Protein AF-A0A959G544-F1 (afdb_monomer)

Radius of gyration: 31.96 Å; Cα contacts (8 Å, |Δi|>4): 496; chains: 1; bounding box: 76×53×89 Å

Foldseek 3Di:
DVVLLVVLLVVLPDDLVVLVVLQVLLVVLCVQLVLLLVLCVVPVDADEDEPVRQLPDDLVRDRQKYKYWPQPDFPLWKKFKDAPVGRFTFKIKTFGADPVPDPDPVVVVVVVVPPDPDDWDWDQDPRGITITTDADDQTEGAEMEMEGGDGPPVPPPPPPDPPRPIDIFIFGWDSVLDDDVVRVVVCVVRNHHYDPNYTYTYGPPDRDDNVRSVVSNVVSVVSNVSSVSSVDDSVVSVVVVVVVVVPDDPDDDPVVVVVVVVVVVVVLVPPLPPLPPVVVLVVQLVVVLVVVLVVVCVVVCVVPVPDPVSLVCVLCQQLVQCLVVLQDHPSCVVSQKGKAAQPPRDRDDSVLSNQLSVVCSVCVVVVVQQVVLVVDSLSHGPSCVVSRMHMDGHDPPPD

Nearest PDB structures (foldseek):
  2zho-assembly2_C  TM=2.534E-01  e=1.207E+00  Thermus thermophilus
  8hl2-assembly1_L23P  TM=3.141E-01  e=2.272E+00  Sulfolobus acidocaldarius DSM 639
  7qep-assembly1_N5  TM=2.614E-01  e=1.434E+00  Encephalitozoon cuniculi GB-M1
  7oyc-assembly1_X1  TM=3.186E-01  e=2.025E+00  Xenopus laevis
  3khx-assembly2_B  TM=2.279E-01  e=7.188E-01  Staphylococcus aureus subsp. aureus COL

Structure (mmCIF, N/CA/C/O backbone):
data_AF-A0A959G544-F1
#
_entry.id   AF-A0A959G544-F1
#
loop_
_atom_site.group_PDB
_atom_site.id
_atom_site.type_symbol
_atom_site.label_atom_id
_atom_site.label_alt_id
_atom_site.label_comp_id
_atom_site.label_asym_id
_atom_site.label_entity_id
_atom_site.label_seq_id
_atom_site.pdbx_PDB_ins_code
_atom_site.Cartn_x
_atom_site.Cartn_y
_atom_site.Cartn_z
_atom_site.occupancy
_atom_site.B_iso_or_equiv
_atom_site.auth_seq_id
_atom_site.auth_comp_id
_atom_site.auth_asym_id
_atom_site.auth_atom_id
_atom_site.pdbx_PDB_model_num
ATOM 1 N N . MET A 1 1 ? 6.951 19.046 -20.058 1.00 65.94 1 MET A N 1
ATOM 2 C CA . MET A 1 1 ? 5.976 18.319 -20.903 1.00 65.94 1 MET A CA 1
ATOM 3 C C . MET A 1 1 ? 6.545 17.131 -21.692 1.00 65.94 1 MET A C 1
ATOM 5 O O . MET A 1 1 ? 5.968 16.058 -21.546 1.00 65.94 1 MET A O 1
ATOM 9 N N . PRO A 1 2 ? 7.648 17.222 -22.467 1.00 77.12 2 PRO A N 1
ATOM 10 C CA . PRO A 1 2 ? 8.060 16.119 -23.358 1.00 77.12 2 PRO A CA 1
ATOM 11 C C . PRO A 1 2 ? 8.392 14.808 -22.617 1.00 77.12 2 PRO A C 1
ATOM 13 O O . PRO A 1 2 ? 8.040 13.719 -23.075 1.00 77.12 2 PRO A O 1
ATOM 16 N N . TYR A 1 3 ? 8.975 14.904 -2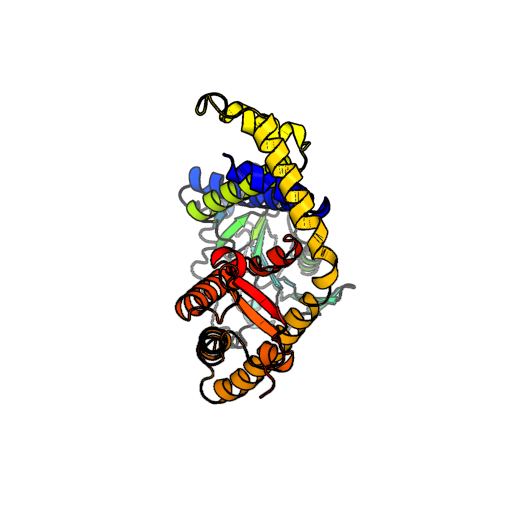1.418 1.00 82.31 3 TYR A N 1
ATOM 17 C CA . TYR A 1 3 ? 9.255 13.746 -20.560 1.00 82.31 3 TYR A CA 1
ATOM 18 C C . TYR A 1 3 ? 7.990 13.049 -20.042 1.00 82.31 3 TYR A C 1
ATOM 20 O O . TYR A 1 3 ? 7.961 11.824 -19.972 1.00 82.31 3 TYR A O 1
ATOM 28 N N . LEU A 1 4 ? 6.928 13.805 -19.733 1.00 80.38 4 LEU A N 1
ATOM 29 C CA . LEU A 1 4 ? 5.657 13.244 -19.264 1.00 80.38 4 LEU A CA 1
ATOM 30 C C . LEU A 1 4 ? 4.986 12.425 -20.369 1.00 80.38 4 LEU A C 1
ATOM 32 O O . LEU A 1 4 ? 4.508 11.326 -20.120 1.00 80.38 4 LEU A O 1
ATOM 36 N N . ILE A 1 5 ? 4.995 12.925 -21.604 1.00 84.06 5 ILE A N 1
ATOM 37 C CA . ILE A 1 5 ? 4.406 12.217 -22.748 1.00 84.06 5 ILE A CA 1
ATOM 38 C C . ILE A 1 5 ? 5.224 10.983 -23.090 1.00 84.06 5 ILE A C 1
ATOM 40 O O . ILE A 1 5 ? 4.656 9.913 -23.282 1.00 84.06 5 ILE A O 1
ATOM 44 N N . SER A 1 6 ? 6.552 11.096 -23.073 1.00 86.12 6 SER A N 1
ATOM 45 C CA . SER A 1 6 ? 7.443 9.944 -23.233 1.00 86.12 6 SER A CA 1
ATOM 46 C C . SER A 1 6 ? 7.160 8.870 -22.174 1.00 86.12 6 SER A C 1
ATOM 48 O O . SER A 1 6 ? 7.087 7.684 -22.491 1.00 86.12 6 SER A O 1
ATOM 50 N N . PHE A 1 7 ? 6.910 9.284 -20.930 1.00 85.69 7 PHE A N 1
ATOM 51 C CA . PHE A 1 7 ? 6.538 8.397 -19.832 1.00 85.69 7 PHE A CA 1
ATOM 52 C C . PHE A 1 7 ? 5.132 7.784 -19.990 1.00 85.69 7 PHE A C 1
ATOM 54 O O . PHE A 1 7 ? 4.950 6.592 -19.751 1.00 85.69 7 PHE A O 1
ATOM 61 N N . LEU A 1 8 ? 4.140 8.545 -20.459 1.00 82.81 8 LEU A N 1
ATOM 62 C CA . LEU A 1 8 ? 2.790 8.036 -20.743 1.00 82.81 8 LEU A CA 1
ATOM 63 C C . LEU A 1 8 ? 2.787 7.031 -21.900 1.00 82.81 8 LEU A C 1
ATOM 65 O O . LEU A 1 8 ? 2.162 5.974 -21.804 1.00 82.81 8 LEU A O 1
ATOM 69 N N . LEU A 1 9 ? 3.524 7.324 -22.974 1.00 87.00 9 LEU A N 1
ATOM 70 C CA . LEU A 1 9 ? 3.735 6.402 -24.089 1.00 87.00 9 LEU A CA 1
ATOM 71 C C . LEU A 1 9 ? 4.461 5.135 -23.635 1.00 87.00 9 LEU A C 1
ATOM 73 O O . LEU A 1 9 ? 4.152 4.047 -24.119 1.00 87.00 9 LEU A O 1
ATOM 77 N N . TYR A 1 10 ? 5.382 5.262 -22.681 1.00 84.06 10 TYR A N 1
ATOM 78 C CA . TYR A 1 10 ? 6.038 4.132 -22.038 1.00 84.06 10 TYR A CA 1
ATOM 79 C C . TYR A 1 10 ? 5.050 3.276 -21.227 1.00 84.06 10 TYR A C 1
ATOM 81 O O . TYR A 1 10 ? 4.982 2.070 -21.451 1.00 84.06 10 TYR A O 1
ATOM 89 N N . ILE A 1 11 ? 4.213 3.871 -20.370 1.00 82.81 11 ILE A N 1
ATOM 90 C CA . ILE A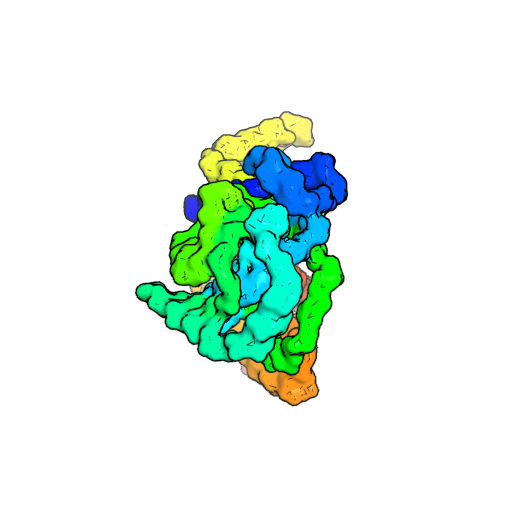 1 11 ? 3.194 3.131 -19.598 1.00 82.81 11 ILE A CA 1
ATOM 91 C C . ILE A 1 11 ? 2.166 2.468 -20.513 1.00 82.81 11 ILE A C 1
ATOM 93 O O . ILE A 1 11 ? 1.734 1.349 -20.248 1.00 82.81 11 ILE A O 1
ATOM 97 N N . LYS A 1 12 ? 1.809 3.103 -21.632 1.00 88.12 12 LYS A N 1
ATOM 98 C CA . LYS A 1 12 ? 0.901 2.524 -22.629 1.00 88.12 12 LYS A CA 1
ATOM 99 C C . LYS A 1 12 ? 1.429 1.221 -23.245 1.00 88.12 12 LYS A C 1
ATOM 101 O O . LYS A 1 12 ? 0.622 0.400 -23.677 1.00 88.12 12 LYS A O 1
ATOM 106 N N . ARG A 1 13 ? 2.754 1.015 -23.279 1.00 87.88 13 ARG A N 1
ATOM 107 C CA . ARG A 1 13 ? 3.372 -0.244 -23.740 1.00 87.88 13 ARG A CA 1
ATOM 108 C C . ARG A 1 13 ? 3.186 -1.390 -22.750 1.00 87.88 13 ARG A C 1
ATOM 110 O O . ARG A 1 13 ? 3.380 -2.542 -23.131 1.00 87.88 13 ARG A O 1
ATOM 117 N N . LEU A 1 14 ? 2.823 -1.100 -21.500 1.00 82.75 14 LEU A N 1
ATOM 118 C CA . LEU A 1 14 ? 2.466 -2.141 -20.549 1.00 82.75 14 LEU A CA 1
ATOM 119 C C . LEU A 1 14 ? 1.169 -2.840 -20.993 1.00 82.75 14 LEU A C 1
ATOM 121 O O . LEU A 1 14 ? 0.300 -2.227 -21.634 1.00 82.75 14 LEU A O 1
ATOM 125 N N . PRO A 1 15 ? 0.982 -4.113 -20.605 1.00 90.25 15 PRO A N 1
ATOM 126 C CA . PRO A 1 15 ? -0.301 -4.785 -20.743 1.00 90.25 15 PRO A CA 1
ATOM 127 C C . PRO A 1 15 ? -1.451 -3.971 -20.130 1.00 90.25 15 PRO A C 1
ATOM 129 O O . PRO A 1 15 ? -1.253 -2.977 -19.427 1.00 90.25 15 PRO A O 1
ATOM 132 N N . ILE A 1 16 ? -2.691 -4.367 -20.398 1.00 83.12 16 ILE A N 1
ATOM 133 C CA . ILE A 1 16 ? -3.852 -3.610 -19.916 1.00 83.12 16 ILE A CA 1
ATOM 134 C C . ILE A 1 16 ? -4.094 -3.775 -18.402 1.00 83.12 16 ILE A C 1
ATOM 136 O O . ILE A 1 16 ? -4.473 -2.815 -17.736 1.00 83.12 16 ILE A O 1
ATOM 140 N N . TYR A 1 17 ? -3.784 -4.946 -17.828 1.00 83.25 17 TYR A N 1
ATOM 141 C CA . TYR A 1 17 ? -4.002 -5.244 -16.405 1.00 83.25 17 TYR A CA 1
ATOM 142 C C . TYR A 1 17 ? -3.266 -4.318 -15.407 1.00 83.25 17 TYR A C 1
ATOM 144 O O . TYR A 1 17 ? -3.928 -3.838 -14.489 1.00 83.25 17 TYR A O 1
ATOM 152 N N . PRO A 1 18 ? -1.962 -3.973 -15.543 1.00 85.12 18 PRO A N 1
ATOM 153 C CA . PRO A 1 18 ? -1.297 -3.090 -14.581 1.00 85.12 18 PRO A CA 1
ATOM 154 C C . PRO A 1 18 ? -1.857 -1.665 -14.620 1.00 85.12 18 PRO A C 1
ATOM 156 O O . PRO A 1 18 ? -1.855 -0.979 -13.602 1.00 85.12 18 PRO A O 1
ATOM 159 N N . ARG A 1 19 ? -2.376 -1.227 -15.774 1.00 88.06 19 ARG A N 1
ATOM 160 C CA . ARG A 1 19 ? -3.015 0.084 -15.923 1.00 88.06 19 ARG A CA 1
ATOM 161 C C . ARG A 1 19 ? -4.330 0.138 -15.148 1.00 88.06 19 ARG A C 1
ATOM 163 O O . ARG A 1 19 ? -4.565 1.099 -14.426 1.00 88.06 19 ARG A O 1
ATOM 170 N N . PHE A 1 20 ? -5.136 -0.923 -15.218 1.00 83.06 20 PHE A N 1
ATOM 171 C CA . PHE A 1 20 ? -6.341 -1.060 -14.393 1.00 83.06 20 PHE A CA 1
ATOM 172 C C . PHE A 1 20 ? -6.025 -1.131 -12.896 1.00 83.06 20 PHE A C 1
ATOM 174 O O . PHE A 1 20 ? -6.673 -0.444 -12.110 1.00 83.06 20 PHE A O 1
ATOM 181 N N . ILE A 1 21 ? -5.004 -1.898 -12.499 1.00 86.62 21 ILE A N 1
ATOM 182 C CA . ILE A 1 21 ? -4.556 -1.957 -11.099 1.00 86.62 21 ILE A CA 1
ATOM 183 C C . ILE A 1 21 ? -4.151 -0.561 -10.607 1.00 86.62 21 ILE A C 1
ATOM 185 O O . ILE A 1 21 ? -4.539 -0.176 -9.509 1.00 86.62 21 ILE A O 1
ATOM 189 N N . GLY A 1 22 ? -3.442 0.223 -11.427 1.00 84.19 22 GLY A N 1
ATOM 190 C CA . GLY A 1 22 ? -3.083 1.606 -11.104 1.00 84.19 22 GLY A CA 1
ATOM 191 C C . GLY A 1 22 ? -4.297 2.503 -10.835 1.00 84.19 22 GLY A C 1
ATOM 192 O O . GLY A 1 22 ? -4.293 3.253 -9.861 1.00 84.19 22 GLY A O 1
ATOM 193 N N . VAL A 1 23 ? -5.367 2.372 -11.631 1.00 83.44 23 VAL A N 1
ATOM 194 C CA . VAL A 1 23 ? -6.636 3.089 -11.395 1.00 83.44 23 VAL A CA 1
ATOM 195 C C . VAL A 1 23 ? -7.296 2.641 -10.088 1.00 83.44 23 VAL A C 1
ATOM 197 O O . VAL A 1 23 ? -7.702 3.485 -9.293 1.00 83.44 23 VAL A O 1
ATOM 200 N N . ILE A 1 24 ? -7.373 1.332 -9.829 1.00 85.50 24 ILE A N 1
ATOM 201 C CA . ILE A 1 24 ? -7.987 0.796 -8.602 1.00 85.50 24 ILE A CA 1
ATOM 202 C C . ILE A 1 24 ? -7.218 1.265 -7.362 1.00 85.50 24 ILE A C 1
ATOM 204 O O . ILE A 1 24 ? -7.830 1.744 -6.411 1.00 85.50 24 ILE A O 1
ATOM 208 N N . LEU A 1 25 ? -5.885 1.180 -7.375 1.00 88.44 25 LEU A N 1
ATOM 209 C CA . LEU A 1 25 ? -5.045 1.635 -6.265 1.00 88.44 25 LEU A CA 1
ATOM 210 C C . LEU A 1 25 ? -5.201 3.137 -6.008 1.00 88.44 25 LEU A C 1
ATOM 212 O O . LEU A 1 25 ? -5.294 3.544 -4.852 1.00 88.44 25 LEU A O 1
ATOM 216 N N . ALA A 1 26 ? -5.286 3.948 -7.067 1.00 87.19 26 ALA A N 1
ATOM 217 C CA . ALA A 1 26 ? -5.563 5.375 -6.947 1.00 87.19 26 ALA A CA 1
ATOM 218 C C . ALA A 1 26 ? -6.927 5.641 -6.286 1.00 87.19 26 ALA A C 1
ATOM 220 O O . ALA A 1 26 ? -7.015 6.444 -5.361 1.00 87.19 26 ALA A O 1
ATOM 221 N N . LEU 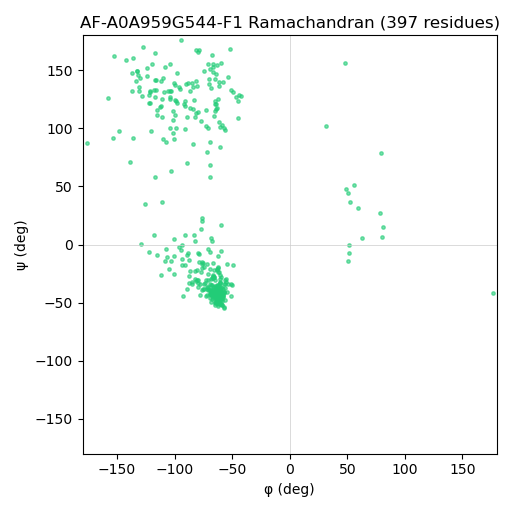A 1 27 ? -7.985 4.936 -6.702 1.00 83.81 27 LEU A N 1
ATOM 222 C CA . LEU A 1 27 ? -9.315 5.081 -6.102 1.00 83.81 27 LEU A CA 1
ATOM 223 C C . LEU A 1 27 ? -9.334 4.656 -4.630 1.00 83.81 27 LEU A C 1
ATOM 225 O O . LEU A 1 27 ? -9.873 5.380 -3.798 1.00 83.81 27 LEU A O 1
ATOM 229 N N . VAL A 1 28 ? -8.708 3.525 -4.289 1.00 88.75 28 VAL A N 1
ATOM 230 C CA . VAL A 1 28 ? -8.583 3.067 -2.895 1.00 88.75 28 VAL A CA 1
ATOM 231 C C . VAL A 1 28 ? -7.848 4.109 -2.052 1.00 88.75 28 VAL A C 1
ATOM 233 O O . VAL A 1 28 ? -8.300 4.438 -0.956 1.00 88.75 28 VAL A O 1
ATOM 236 N N . GLY A 1 29 ? -6.754 4.668 -2.573 1.00 87.69 29 GLY A N 1
ATOM 237 C CA . GLY A 1 29 ? -6.004 5.721 -1.900 1.00 87.69 29 GLY A CA 1
ATOM 238 C C . GLY A 1 29 ? -6.860 6.954 -1.606 1.00 87.69 29 GLY A C 1
ATOM 239 O O . GLY A 1 29 ? -6.885 7.424 -0.468 1.00 87.69 29 GLY A O 1
ATOM 240 N N . LEU A 1 30 ? -7.635 7.430 -2.584 1.00 86.00 30 LEU A N 1
ATOM 241 C CA . LEU A 1 30 ? -8.561 8.556 -2.409 1.00 86.00 30 LEU A CA 1
ATOM 242 C C . LEU A 1 30 ? -9.674 8.255 -1.397 1.00 86.00 30 LEU A C 1
ATOM 244 O O . LEU A 1 30 ? -9.910 9.063 -0.503 1.00 86.00 30 LEU A O 1
ATOM 248 N N . ILE A 1 31 ? -10.312 7.084 -1.486 1.00 85.44 31 ILE A N 1
ATOM 249 C CA . ILE A 1 31 ? -11.379 6.665 -0.560 1.00 85.44 31 ILE A CA 1
ATOM 250 C C . ILE A 1 31 ? -10.879 6.641 0.890 1.00 85.44 31 ILE A C 1
ATOM 252 O O . ILE A 1 31 ? -11.613 7.002 1.807 1.00 85.44 31 ILE A O 1
ATOM 256 N N . VAL A 1 32 ? -9.630 6.228 1.109 1.00 88.25 32 VAL A N 1
ATOM 257 C CA . VAL A 1 32 ? -9.048 6.144 2.453 1.00 88.25 32 VAL A CA 1
ATOM 258 C C . VAL A 1 32 ? -8.625 7.518 2.984 1.00 88.25 32 VAL A C 1
ATOM 260 O O . VAL A 1 32 ? -8.894 7.818 4.146 1.00 88.25 32 VAL A O 1
ATOM 263 N N . SER A 1 33 ? -7.979 8.345 2.156 1.00 91.75 33 SER A N 1
ATOM 264 C CA . SER A 1 33 ? -7.332 9.597 2.590 1.00 91.75 33 SER A CA 1
ATOM 265 C C . SER A 1 33 ? -8.239 10.823 2.608 1.00 91.75 33 SER A C 1
ATOM 267 O O . SER A 1 33 ? -8.065 11.678 3.474 1.00 91.75 33 SER A O 1
ATOM 269 N N . ILE A 1 34 ? -9.214 10.926 1.699 1.00 89.19 34 ILE A N 1
ATOM 270 C CA . ILE A 1 34 ? -10.104 12.095 1.627 1.00 89.19 34 ILE A CA 1
ATOM 271 C C . ILE A 1 34 ? -10.870 12.305 2.935 1.00 89.19 34 ILE A C 1
ATOM 273 O O . ILE A 1 34 ? -10.850 13.429 3.439 1.00 89.19 34 ILE A O 1
ATOM 277 N N . PRO A 1 35 ? -11.508 11.282 3.537 1.00 89.31 35 PRO A N 1
ATOM 278 C CA . PRO A 1 35 ? -12.266 11.538 4.745 1.00 89.31 35 PRO A CA 1
ATOM 279 C C . PRO A 1 35 ? -11.356 11.722 5.975 1.00 89.31 35 PRO A C 1
ATOM 281 O O . PRO A 1 35 ? -11.820 12.274 6.965 1.00 89.31 35 PRO A O 1
ATOM 284 N N . ASP A 1 36 ? -10.076 11.310 5.938 1.00 88.06 36 ASP A N 1
ATOM 285 C CA . ASP A 1 36 ? -9.092 11.651 6.988 1.00 88.06 36 ASP A CA 1
ATOM 286 C C . ASP A 1 36 ? -8.694 13.126 6.874 1.00 88.06 36 ASP A C 1
ATOM 288 O O . ASP A 1 36 ? -8.671 13.848 7.866 1.00 88.06 36 ASP A O 1
ATOM 292 N N . LEU A 1 37 ? -8.433 13.598 5.650 1.00 91.75 37 LEU A N 1
ATOM 293 C CA . LEU A 1 37 ? -8.126 15.003 5.405 1.00 91.75 37 LEU A CA 1
ATOM 294 C C . LEU A 1 37 ? -9.309 15.906 5.768 1.00 91.75 37 LEU A C 1
ATOM 296 O O . LEU A 1 37 ? -9.121 16.915 6.439 1.00 91.75 37 LEU A O 1
ATOM 300 N N . HIS A 1 38 ? -10.523 15.543 5.345 1.00 91.19 38 HIS A N 1
ATOM 301 C CA . HIS A 1 38 ? -11.732 16.292 5.682 1.00 91.19 38 HIS A CA 1
ATOM 302 C C . HIS A 1 38 ? -11.917 16.380 7.198 1.00 91.19 38 HIS A C 1
ATOM 304 O O . HIS A 1 38 ? -12.185 17.462 7.718 1.00 91.19 38 HIS A O 1
ATOM 310 N N . PHE A 1 39 ? -11.725 15.263 7.907 1.00 88.94 39 PHE A N 1
ATOM 311 C CA . PHE A 1 39 ? -11.767 15.242 9.364 1.00 88.94 39 PHE A CA 1
ATOM 312 C C . PHE A 1 39 ? -10.755 16.227 9.958 1.00 88.94 39 PHE A C 1
ATOM 314 O O . PHE A 1 39 ? -11.165 17.142 10.656 1.00 88.94 39 PHE A O 1
ATOM 321 N N . ASN A 1 40 ? -9.474 16.138 9.603 1.00 87.62 40 ASN A N 1
ATOM 322 C CA . ASN A 1 40 ? -8.454 17.007 10.195 1.00 87.62 40 ASN A CA 1
ATOM 323 C C . ASN A 1 40 ? -8.602 18.502 9.829 1.00 87.62 40 ASN A C 1
ATOM 325 O O . ASN A 1 40 ? -8.113 19.370 10.553 1.00 87.62 40 ASN A O 1
ATOM 329 N N . LEU A 1 41 ? -9.208 18.822 8.678 1.00 88.12 41 LEU A N 1
ATOM 330 C CA . LEU A 1 41 ? -9.469 20.207 8.265 1.00 88.12 41 LEU A CA 1
ATOM 331 C C . LEU A 1 41 ? -10.674 20.813 8.993 1.00 88.12 41 LEU A C 1
ATOM 333 O O . LEU A 1 41 ? -10.682 22.013 9.260 1.00 88.12 41 LEU A O 1
ATOM 337 N N . THR A 1 42 ? -11.689 19.998 9.292 1.00 88.56 42 THR A N 1
ATOM 338 C CA . THR A 1 42 ? -12.928 20.442 9.954 1.00 88.56 42 THR A CA 1
ATOM 339 C C . THR A 1 42 ? -12.832 20.374 11.473 1.00 88.56 42 THR A C 1
ATOM 341 O O . THR A 1 42 ? -13.326 21.258 12.170 1.00 88.56 42 THR A O 1
ATOM 344 N N . GLN A 1 43 ? -12.173 19.345 11.990 1.00 81.50 43 GLN A N 1
ATOM 345 C CA . GLN A 1 43 ? -11.968 19.078 13.403 1.00 81.50 43 GLN A CA 1
ATOM 346 C C . GLN A 1 43 ? -10.460 19.046 13.641 1.00 81.50 43 GLN A C 1
ATOM 348 O O . GLN A 1 43 ? -9.783 18.061 13.359 1.00 81.50 43 GLN A O 1
ATOM 353 N N . LYS A 1 44 ? -9.915 20.177 14.110 1.00 75.94 44 LYS A N 1
ATOM 354 C CA . LYS A 1 44 ? -8.480 20.299 14.420 1.00 75.94 44 LYS A CA 1
ATOM 355 C C . LYS A 1 44 ? -8.038 19.329 15.519 1.00 75.94 44 LYS A C 1
ATOM 357 O O . LYS A 1 44 ? -6.861 18.993 15.584 1.00 75.94 44 LYS A O 1
ATOM 362 N N . GLU A 1 45 ? -8.978 18.899 16.357 1.00 84.00 45 GLU A N 1
ATOM 363 C CA . GLU A 1 45 ? -8.760 18.025 17.503 1.00 84.00 45 GLU A CA 1
ATOM 364 C C . GLU A 1 45 ? -9.860 16.960 17.551 1.00 84.00 45 GLU A C 1
ATOM 366 O O . GLU A 1 45 ? -10.997 17.205 17.133 1.00 84.00 45 GLU A O 1
ATOM 371 N N . VAL A 1 46 ? -9.506 15.769 18.039 1.00 85.50 46 VAL A N 1
ATOM 372 C CA . VAL A 1 46 ? -10.465 14.687 18.277 1.00 85.50 46 VAL A CA 1
ATOM 373 C C . VAL A 1 46 ? -11.430 15.156 19.359 1.00 85.50 46 VAL A C 1
ATOM 375 O O . VAL A 1 46 ? -11.012 15.426 20.482 1.00 85.50 46 VAL A O 1
ATOM 378 N N . LYS A 1 47 ? -12.713 15.283 19.009 1.00 87.81 47 LYS A N 1
ATOM 379 C CA . LYS A 1 47 ? -13.741 15.678 19.971 1.00 87.81 47 LYS A CA 1
ATOM 380 C C . LYS A 1 47 ? -13.941 14.573 20.996 1.00 87.81 47 LYS A C 1
ATOM 382 O O . LYS A 1 47 ? -14.055 13.397 20.631 1.00 87.81 47 LYS A O 1
ATOM 387 N N . THR A 1 48 ? -14.013 14.985 22.252 1.00 89.62 48 THR A N 1
ATOM 388 C CA . THR A 1 48 ? -14.391 14.100 23.338 1.00 89.62 48 THR A CA 1
ATOM 389 C C . THR A 1 48 ? -15.903 14.096 23.518 1.00 89.62 48 THR A C 1
ATOM 391 O O . THR A 1 48 ? -16.526 15.150 23.405 1.00 89.62 48 THR A O 1
ATOM 394 N N . PHE A 1 49 ? -16.476 12.919 23.756 1.00 88.38 49 PHE A N 1
ATOM 395 C CA . PHE A 1 49 ? -17.904 12.719 23.989 1.00 88.38 49 PHE A CA 1
ATOM 396 C C . PHE A 1 49 ? -18.124 11.833 25.209 1.00 88.38 49 PHE A C 1
ATOM 398 O O . PHE A 1 49 ? -17.334 10.919 25.465 1.00 88.38 49 PHE A O 1
ATOM 405 N N . THR A 1 50 ? -19.233 12.045 25.911 1.00 86.75 50 THR A N 1
ATOM 406 C CA . THR A 1 50 ? -19.735 11.044 26.861 1.00 86.75 50 THR A CA 1
ATOM 407 C C . THR A 1 50 ? -20.489 9.931 26.123 1.00 86.75 50 THR A C 1
ATOM 409 O O . THR A 1 50 ? -20.839 10.055 24.943 1.00 86.75 50 THR A O 1
ATOM 412 N N . ILE A 1 51 ? -20.751 8.813 26.804 1.00 79.19 51 ILE A N 1
ATOM 413 C CA . ILE A 1 51 ? -21.531 7.705 26.228 1.00 79.19 51 ILE A CA 1
ATOM 414 C C . ILE A 1 51 ? -22.962 8.168 25.903 1.00 79.19 51 ILE A C 1
ATOM 416 O O . ILE A 1 51 ? -23.503 7.816 24.854 1.00 79.19 51 ILE A O 1
ATOM 420 N N . GLU A 1 52 ? -23.568 8.986 26.764 1.00 81.31 52 GLU A N 1
ATOM 421 C CA . GLU A 1 52 ? -24.922 9.521 26.586 1.00 81.31 52 GLU A CA 1
ATOM 422 C C . GLU A 1 52 ? -25.006 10.435 25.361 1.00 81.31 52 GLU A C 1
ATOM 424 O O . GLU A 1 52 ? -25.935 10.311 24.558 1.00 81.31 52 GLU A O 1
ATOM 429 N N . GLU A 1 53 ? -24.011 11.307 25.178 1.00 88.00 53 GLU A N 1
ATOM 430 C CA . GLU A 1 53 ? -23.915 12.173 24.005 1.00 88.00 53 GLU A CA 1
ATOM 431 C C . GLU A 1 53 ? -23.817 11.340 22.730 1.00 88.00 53 GLU A C 1
ATOM 433 O O . GLU A 1 53 ? -24.639 11.509 21.827 1.00 88.00 53 GLU A O 1
ATOM 438 N N . LEU A 1 54 ? -22.888 10.378 22.687 1.00 85.44 54 LEU A N 1
ATOM 439 C CA . LEU A 1 54 ? -22.683 9.504 21.532 1.00 85.44 54 LEU A CA 1
ATOM 440 C C . LEU A 1 54 ? -23.958 8.727 21.159 1.00 85.44 54 LEU A C 1
ATOM 442 O O . LEU A 1 54 ? -24.266 8.565 19.980 1.00 85.44 54 LEU A O 1
ATOM 446 N N . ASN A 1 55 ? -24.721 8.283 22.162 1.00 80.25 55 ASN A N 1
ATOM 447 C CA . ASN A 1 55 ? -25.979 7.558 21.979 1.00 80.25 55 ASN A CA 1
ATOM 448 C C . ASN A 1 55 ? -27.131 8.449 21.497 1.00 80.25 55 ASN A C 1
ATOM 450 O O . ASN A 1 55 ? -28.044 7.968 20.821 1.00 80.25 55 ASN A O 1
ATOM 454 N N . SER A 1 56 ? -27.114 9.729 21.869 1.00 86.88 56 SER A N 1
ATOM 455 C CA . SER A 1 56 ? -28.115 10.706 21.433 1.00 86.88 56 SER A CA 1
ATOM 456 C C . SER A 1 56 ? -27.892 11.181 19.993 1.00 86.88 56 SER A C 1
ATOM 458 O O . SER A 1 56 ? -28.841 11.603 19.328 1.00 86.88 56 SER A O 1
ATOM 460 N N . MET A 1 57 ? -26.657 11.080 19.490 1.00 88.38 57 MET A N 1
ATOM 461 C CA . MET A 1 57 ? -26.306 11.471 18.129 1.00 88.38 57 MET A CA 1
ATOM 462 C C . MET A 1 57 ? -26.901 10.511 17.098 1.00 88.38 57 MET A C 1
ATOM 464 O O . MET A 1 57 ? -26.943 9.290 17.270 1.00 88.38 57 MET A O 1
ATOM 468 N N . SER A 1 58 ? -27.334 11.061 15.963 1.00 88.56 58 SER A N 1
ATOM 469 C CA . SER A 1 58 ? -27.645 10.216 14.817 1.00 88.56 58 SER A CA 1
ATOM 470 C C . SER A 1 58 ? -26.348 9.626 14.249 1.00 88.56 58 SER A C 1
ATOM 472 O O . SER A 1 58 ? -25.280 10.233 14.334 1.00 88.56 58 SER A O 1
ATOM 474 N N . LYS A 1 59 ? -26.422 8.440 13.634 1.00 83.31 59 LYS A N 1
ATOM 475 C CA . LYS A 1 59 ? -25.233 7.748 13.101 1.00 83.31 59 LYS A CA 1
ATOM 476 C C . LYS A 1 59 ? -24.432 8.587 12.098 1.00 83.31 59 LYS A C 1
ATOM 478 O O . LYS A 1 59 ? -23.223 8.418 12.004 1.00 83.31 59 LYS A O 1
ATOM 483 N N . SER A 1 60 ? -25.094 9.465 11.344 1.00 84.12 60 SER A N 1
ATOM 484 C CA . SER A 1 60 ? -24.439 10.363 10.386 1.00 84.12 60 SER A CA 1
ATOM 485 C C . SER A 1 60 ? -23.692 11.519 11.046 1.00 84.12 60 SER A C 1
ATOM 487 O O . SER A 1 60 ? -22.824 12.107 10.404 1.00 84.12 60 SER A O 1
ATOM 489 N N . ASP A 1 61 ? -24.014 11.831 12.302 1.00 88.75 61 ASP A N 1
ATOM 490 C CA . ASP A 1 61 ? -23.442 12.963 13.033 1.00 88.75 61 ASP A CA 1
ATOM 491 C C . ASP A 1 61 ? -22.226 12.556 13.874 1.00 88.75 61 ASP A C 1
ATOM 493 O O . ASP A 1 61 ? -21.435 13.416 14.269 1.00 88.75 61 ASP A O 1
ATOM 497 N N . ILE A 1 62 ? -22.053 11.253 14.135 1.00 87.50 62 ILE A N 1
ATOM 498 C CA . ILE A 1 62 ? -20.899 10.729 14.870 1.00 87.50 62 ILE A CA 1
ATOM 499 C C . ILE A 1 62 ? -19.635 10.991 14.038 1.00 87.50 62 ILE A C 1
ATOM 501 O O . ILE A 1 62 ? -19.530 10.519 12.898 1.00 87.50 62 ILE A O 1
ATOM 505 N N . PRO A 1 63 ? -18.650 11.736 14.572 1.00 88.25 63 PRO A N 1
ATOM 506 C CA . PRO A 1 63 ? -17.441 12.021 13.827 1.00 88.25 63 PRO A CA 1
ATOM 507 C C . PRO A 1 63 ? -16.632 10.748 13.600 1.00 88.25 63 PRO A C 1
ATOM 509 O O . PRO A 1 63 ? -16.697 9.770 14.342 1.00 88.25 63 PRO A O 1
ATOM 512 N N . ARG A 1 64 ? -15.813 10.773 12.549 1.00 88.44 64 ARG A N 1
ATOM 513 C CA . ARG A 1 64 ? -15.014 9.611 12.155 1.00 88.44 64 ARG A CA 1
ATOM 514 C C . ARG A 1 64 ? -14.036 9.155 13.239 1.00 88.44 64 ARG A C 1
ATOM 516 O O . ARG A 1 64 ? -13.757 7.961 13.318 1.00 88.44 64 ARG A O 1
ATOM 523 N N . TYR A 1 65 ? -13.508 10.083 14.030 1.00 89.81 65 TYR A N 1
ATOM 524 C CA . TYR A 1 65 ? -12.665 9.788 15.182 1.00 89.81 65 TYR A CA 1
ATOM 525 C C . TYR A 1 65 ? -13.319 10.384 16.415 1.00 89.81 65 TYR A C 1
ATOM 527 O O . TYR A 1 65 ? -13.753 11.537 16.398 1.00 89.81 65 TYR A O 1
ATOM 535 N N . VAL A 1 66 ? -13.399 9.568 17.455 1.00 88.38 66 VAL A N 1
ATOM 536 C CA . VAL A 1 66 ? -14.103 9.870 18.695 1.00 88.38 66 VAL A CA 1
ATOM 537 C C . VAL A 1 66 ? -13.147 9.559 19.833 1.00 88.38 66 VAL A C 1
ATOM 539 O O . VAL A 1 66 ? -12.498 8.508 19.828 1.00 88.38 66 VAL A O 1
ATOM 542 N N . LYS A 1 67 ? -13.081 10.468 20.802 1.00 88.00 67 LYS A N 1
ATOM 543 C CA . LYS A 1 67 ? -12.536 10.189 22.125 1.00 88.00 67 LYS A CA 1
ATOM 544 C C . LYS A 1 67 ? -13.713 10.052 23.088 1.00 88.00 67 LYS A C 1
ATOM 546 O O . LYS A 1 67 ? -14.620 10.875 23.040 1.00 88.00 67 LYS A O 1
ATOM 551 N N . ILE A 1 68 ? -13.738 9.015 23.917 1.00 84.75 68 ILE A N 1
ATOM 552 C CA . ILE A 1 68 ? -14.791 8.845 24.929 1.00 84.75 68 ILE A CA 1
ATOM 553 C C . ILE A 1 68 ? -14.229 9.213 26.300 1.00 84.75 68 ILE A C 1
ATOM 555 O O . ILE A 1 68 ? -13.205 8.659 26.703 1.00 84.75 68 ILE A O 1
ATOM 559 N N . GLU A 1 69 ? -14.895 10.137 26.994 1.00 82.38 69 GLU A N 1
ATOM 560 C CA . GLU A 1 69 ? -14.604 10.499 28.387 1.00 82.38 69 GLU A CA 1
ATOM 561 C C . GLU A 1 69 ? -15.422 9.643 29.355 1.00 82.38 69 GLU A C 1
ATOM 563 O O . GLU A 1 69 ? -16.606 9.391 29.140 1.00 82.38 69 GLU A O 1
ATOM 568 N N . GLY A 1 70 ? -14.775 9.192 30.432 1.00 67.38 70 GLY A N 1
ATOM 569 C CA . GLY A 1 70 ? -15.429 8.458 31.515 1.00 67.38 70 GLY A CA 1
ATOM 570 C C . GLY A 1 70 ? -16.136 7.138 31.158 1.00 67.38 70 GLY A C 1
ATOM 571 O O . GLY A 1 70 ? -17.116 6.831 31.836 1.00 67.38 70 GLY A O 1
ATOM 572 N N . PRO A 1 71 ? -15.709 6.325 30.166 1.00 57.69 71 PRO A N 1
ATOM 573 C CA . PRO A 1 71 ? -16.306 5.010 29.981 1.00 57.69 71 PRO A CA 1
ATOM 574 C C . PRO A 1 71 ? -15.985 4.121 31.194 1.00 57.69 71 PRO A C 1
ATOM 576 O O . PRO A 1 71 ? -14.846 3.708 31.402 1.00 57.69 71 PRO A O 1
ATOM 579 N N . VAL A 1 72 ? -17.004 3.816 31.993 1.00 51.88 72 VAL A N 1
ATOM 580 C CA . VAL A 1 72 ? -16.993 2.815 33.071 1.00 51.88 72 VAL A CA 1
ATOM 581 C C . VAL A 1 72 ? -18.127 1.847 32.706 1.00 51.88 72 VAL A C 1
ATOM 583 O O . VAL A 1 72 ? -19.237 2.299 32.469 1.00 51.88 72 VAL A O 1
ATOM 586 N N . VAL A 1 73 ? -17.970 0.536 32.515 1.00 53.44 73 VAL A N 1
ATOM 587 C CA . VAL A 1 73 ? -16.983 -0.448 32.975 1.00 53.44 73 VAL A CA 1
ATOM 588 C C . VAL A 1 73 ? -16.471 -1.246 31.766 1.00 53.44 73 VAL A C 1
ATOM 590 O O . VAL A 1 73 ? -17.240 -1.585 30.864 1.00 53.44 73 VAL A O 1
ATOM 593 N N . THR A 1 74 ? -15.181 -1.592 31.750 1.00 53.62 74 THR A N 1
ATOM 594 C CA . THR A 1 74 ? -14.663 -2.681 30.910 1.00 53.62 74 THR A CA 1
ATOM 595 C C . THR A 1 74 ? -15.375 -3.968 31.292 1.00 53.62 74 THR A C 1
ATOM 597 O O . THR A 1 74 ? -15.070 -4.564 32.321 1.00 53.62 74 THR A O 1
ATOM 600 N N . SER A 1 75 ? -16.326 -4.381 30.466 1.00 58.75 75 SER A N 1
ATOM 601 C CA . SER A 1 75 ? -16.920 -5.706 30.527 1.00 58.75 75 SER A CA 1
ATOM 602 C C . SER A 1 75 ? -15.851 -6.783 30.756 1.00 58.75 75 SER A C 1
ATOM 604 O O . SER A 1 75 ? -14.890 -6.870 29.988 1.00 58.75 75 SER A O 1
ATOM 606 N N . ASN A 1 76 ? -16.040 -7.641 31.763 1.00 60.78 76 ASN A N 1
ATOM 607 C CA . ASN A 1 76 ? -15.262 -8.883 31.888 1.00 60.78 76 ASN A CA 1
ATOM 608 C C . ASN A 1 76 ? -15.498 -9.817 30.687 1.00 60.78 76 ASN A C 1
ATOM 610 O O . ASN A 1 76 ? -14.684 -10.697 30.399 1.00 60.78 76 ASN A O 1
ATOM 614 N N . THR A 1 77 ? -16.596 -9.589 29.966 1.00 64.75 77 THR A N 1
ATOM 615 C CA . THR A 1 77 ? -16.969 -10.265 28.731 1.00 64.75 77 THR A CA 1
ATOM 616 C C . THR A 1 77 ? -16.279 -9.616 27.548 1.00 64.75 77 THR A C 1
ATOM 618 O O . THR A 1 77 ? -16.547 -8.466 27.213 1.00 64.75 77 THR A O 1
ATOM 621 N N . TYR A 1 78 ? -15.430 -10.371 26.867 1.00 78.81 78 TYR A N 1
ATOM 622 C CA . TYR A 1 78 ? -14.840 -9.986 25.595 1.00 78.81 78 TYR A CA 1
ATOM 623 C C . TYR A 1 78 ? -14.879 -11.172 24.631 1.00 78.81 78 TYR A C 1
ATOM 625 O O . TYR A 1 78 ? -15.001 -12.323 25.046 1.00 78.81 78 TYR A O 1
ATOM 633 N N . VAL A 1 79 ? -14.754 -10.895 23.335 1.00 79.81 79 VAL A N 1
ATOM 634 C CA . VAL A 1 79 ? -14.613 -11.920 22.298 1.00 79.81 79 VAL A CA 1
ATOM 635 C C . VAL A 1 79 ? -13.242 -11.781 21.654 1.00 79.81 79 VAL A C 1
ATOM 637 O O . VAL A 1 79 ? -12.946 -10.781 21.001 1.00 79.81 79 VAL A O 1
ATOM 640 N N . GLU A 1 80 ? -12.408 -12.804 21.818 1.00 81.12 80 GLU A N 1
ATOM 641 C CA . GLU A 1 80 ? -11.155 -12.953 21.075 1.00 81.12 80 GLU A CA 1
ATOM 642 C C . GLU A 1 80 ? -11.416 -13.610 19.718 1.00 81.12 80 GLU A C 1
ATOM 644 O O . GLU A 1 80 ? -12.122 -14.611 19.632 1.00 81.12 80 GLU A O 1
ATOM 649 N N . GLN A 1 81 ? -10.809 -13.089 18.653 1.00 80.31 81 GLN A N 1
ATOM 650 C CA . GLN A 1 81 ? -10.803 -13.718 17.337 1.00 80.31 81 GLN A CA 1
ATOM 651 C C . GLN A 1 81 ? -9.360 -13.980 16.891 1.00 80.31 81 GLN A C 1
ATOM 653 O O . GLN A 1 81 ? -8.552 -13.061 16.738 1.00 80.31 81 GLN A O 1
ATOM 658 N N . SER A 1 82 ? -9.043 -15.245 16.612 1.00 78.44 82 SER A N 1
ATOM 659 C CA . SER A 1 82 ? -7.747 -15.676 16.067 1.00 78.44 82 SER A CA 1
ATOM 660 C C . SER A 1 82 ? -7.919 -16.532 14.808 1.00 78.44 82 SER A C 1
ATOM 662 O O . SER A 1 82 ? -9.033 -16.918 14.441 1.00 78.44 82 SER A O 1
ATOM 664 N N . THR A 1 83 ? -6.819 -16.811 14.100 1.00 76.00 83 THR A N 1
ATOM 665 C CA . THR A 1 83 ? -6.840 -17.658 12.896 1.00 76.00 83 THR A CA 1
ATOM 666 C C . THR A 1 83 ? -6.005 -18.916 13.096 1.00 76.00 83 THR A C 1
ATOM 668 O O . THR A 1 83 ? -4.901 -18.854 13.626 1.00 76.00 83 THR A O 1
ATOM 671 N N . LYS A 1 84 ? -6.460 -20.065 12.580 1.00 71.19 84 LYS A N 1
ATOM 672 C CA . LYS A 1 84 ? -5.707 -21.331 12.670 1.00 71.19 84 LYS A CA 1
ATOM 673 C C . LYS A 1 84 ? -4.285 -21.253 12.095 1.00 71.19 84 LYS A C 1
ATOM 675 O O . LYS A 1 84 ? -3.388 -21.938 12.570 1.00 71.19 84 LYS A O 1
ATOM 680 N N . LYS A 1 85 ? -4.073 -20.428 11.061 1.00 71.38 85 LYS A N 1
ATOM 681 C CA . LYS A 1 85 ? -2.759 -20.241 10.418 1.00 71.38 85 LYS A CA 1
ATOM 682 C C . LYS A 1 85 ? -1.805 -19.365 11.232 1.00 71.38 85 LYS A C 1
ATOM 684 O O . LYS A 1 85 ? -0.606 -19.408 10.984 1.00 71.38 85 LYS A O 1
ATOM 689 N N . ASN A 1 86 ? -2.324 -18.552 12.148 1.00 67.88 86 ASN A N 1
ATOM 690 C CA . ASN A 1 86 ? -1.536 -17.638 12.957 1.00 67.88 86 ASN A CA 1
ATOM 691 C C . ASN A 1 86 ? -2.227 -17.492 14.327 1.00 67.88 86 ASN A C 1
ATOM 693 O O . ASN A 1 86 ? -3.182 -16.717 14.423 1.00 67.88 86 ASN A O 1
ATOM 697 N N . PRO A 1 87 ? -1.785 -18.228 15.370 1.00 66.69 87 PRO A N 1
ATOM 698 C CA . PRO A 1 87 ? -2.454 -18.301 16.680 1.00 66.69 87 PRO A CA 1
ATOM 699 C C . PRO A 1 87 ? -2.403 -16.987 17.483 1.00 66.69 87 PRO A C 1
ATOM 701 O O . PRO A 1 87 ? -2.819 -16.930 18.641 1.00 66.69 87 PRO A O 1
ATOM 704 N N . ASN A 1 88 ? -1.887 -15.924 16.872 1.00 74.69 88 ASN A N 1
ATOM 705 C CA . ASN A 1 88 ? -1.926 -14.576 17.402 1.00 74.69 88 ASN A CA 1
ATOM 706 C C . ASN A 1 88 ? -3.360 -14.028 17.355 1.00 74.69 88 ASN A C 1
ATOM 708 O O . ASN A 1 88 ? -4.083 -14.211 16.369 1.00 74.69 88 ASN A O 1
ATOM 712 N N . ILE A 1 89 ? -3.758 -13.342 18.427 1.00 70.44 89 ILE A N 1
ATOM 713 C CA . ILE A 1 89 ? -5.058 -12.675 18.513 1.00 70.44 89 ILE A CA 1
ATOM 714 C C . ILE A 1 89 ? -5.079 -11.572 17.453 1.00 70.44 89 ILE A C 1
ATOM 716 O O . ILE A 1 89 ? -4.214 -10.695 17.424 1.00 70.44 89 ILE A O 1
ATOM 720 N N . CYS A 1 90 ? -6.040 -11.669 16.540 1.00 77.00 90 CYS A N 1
ATOM 721 C CA . CYS A 1 90 ? -6.195 -10.730 15.438 1.00 77.00 90 CYS A CA 1
ATOM 722 C C . CYS A 1 90 ? -7.160 -9.614 15.817 1.00 77.00 90 CYS A C 1
ATOM 724 O O . CYS A 1 90 ? -6.853 -8.459 15.567 1.00 77.00 90 CYS A O 1
ATOM 726 N N . ASP A 1 91 ? -8.288 -9.954 16.442 1.00 81.75 91 ASP A N 1
ATOM 727 C CA . ASP A 1 91 ? -9.256 -8.966 16.902 1.00 81.75 91 ASP A CA 1
ATOM 728 C C . ASP A 1 91 ? -9.689 -9.273 18.343 1.00 81.75 91 ASP A C 1
ATOM 730 O O . ASP A 1 91 ? -9.885 -10.439 18.692 1.00 81.75 91 ASP A O 1
ATOM 734 N N . LEU A 1 92 ? -9.862 -8.238 19.162 1.00 82.88 92 LEU A N 1
ATOM 735 C CA . LEU A 1 92 ? -10.485 -8.320 20.485 1.00 82.88 92 LEU A CA 1
ATOM 736 C C . LEU A 1 92 ? -11.686 -7.374 20.516 1.00 82.88 92 LEU A C 1
ATOM 738 O O . LEU A 1 92 ? -11.550 -6.209 20.148 1.00 82.88 92 LEU A O 1
ATOM 742 N N . TYR A 1 93 ? -12.851 -7.870 20.927 1.00 85.50 93 TYR A N 1
ATOM 743 C CA . TYR A 1 93 ? -14.080 -7.082 21.033 1.00 85.50 93 TYR A CA 1
ATOM 744 C C . TYR A 1 93 ? -14.530 -7.022 22.483 1.00 85.50 93 TYR A C 1
ATOM 746 O O . TYR A 1 93 ? -14.722 -8.071 23.093 1.00 85.50 93 TYR A O 1
ATOM 754 N N . TYR A 1 94 ? -14.759 -5.825 23.007 1.00 84.31 94 TYR A N 1
ATOM 755 C CA . TYR A 1 94 ? -15.309 -5.628 24.346 1.00 84.31 94 TYR A CA 1
ATOM 756 C C . TYR A 1 94 ? -16.524 -4.690 24.282 1.00 84.31 94 TYR A C 1
ATOM 758 O O . TYR A 1 94 ? -16.442 -3.618 23.671 1.00 84.31 94 TYR A O 1
ATOM 766 N N . PRO A 1 95 ? -17.668 -5.103 24.851 1.00 79.62 95 PRO A N 1
ATOM 767 C CA . PRO A 1 95 ? -18.847 -4.275 24.972 1.00 79.62 95 PRO A CA 1
ATOM 768 C C . PRO A 1 95 ? -18.652 -3.226 26.070 1.00 79.62 95 PRO A C 1
ATOM 770 O O . PRO A 1 95 ? -17.951 -3.440 27.059 1.00 79.62 95 PRO A O 1
ATOM 773 N N . VAL A 1 96 ? -19.301 -2.088 25.874 1.00 75.88 96 VAL A N 1
ATOM 774 C CA . VAL A 1 96 ? -19.455 -1.006 26.839 1.00 75.88 96 VAL A CA 1
ATOM 775 C C . VAL A 1 96 ? -20.945 -0.880 27.146 1.00 75.88 96 VAL A C 1
ATOM 777 O O . VAL A 1 96 ? -21.789 -0.900 26.234 1.00 75.88 96 VAL A O 1
ATOM 780 N N . TYR A 1 97 ? -21.253 -0.788 28.435 1.00 71.06 97 TYR A N 1
ATOM 781 C CA . TYR A 1 97 ? -22.610 -0.768 28.974 1.00 71.06 97 TYR A CA 1
ATOM 782 C C . TYR A 1 97 ? -23.021 0.643 29.399 1.00 71.06 97 TYR A C 1
ATOM 784 O O . TYR A 1 97 ? -22.181 1.492 29.684 1.00 71.06 97 TYR A O 1
ATOM 792 N N . ASP A 1 98 ? -24.329 0.887 29.424 1.00 63.22 98 ASP A N 1
ATOM 793 C CA . ASP A 1 98 ? -24.916 2.139 29.904 1.00 63.22 98 ASP A CA 1
ATOM 794 C C . ASP A 1 98 ? -25.193 2.043 31.410 1.00 63.22 98 ASP A C 1
ATOM 796 O O . ASP A 1 98 ? -26.105 1.323 31.827 1.00 63.22 98 ASP A O 1
ATOM 800 N N . LEU A 1 99 ? -24.427 2.785 32.215 1.00 53.44 99 LEU A N 1
ATOM 801 C CA . LEU A 1 99 ? -24.537 2.828 33.680 1.00 53.44 99 LEU A CA 1
ATOM 802 C C . LEU A 1 99 ? -25.954 3.153 34.170 1.00 53.44 99 LEU A C 1
ATOM 804 O O . LEU A 1 99 ? -26.380 2.615 35.188 1.00 53.44 99 LEU A O 1
ATOM 808 N N . ALA A 1 100 ? -26.717 3.986 33.452 1.00 54.59 100 ALA A N 1
ATOM 809 C CA . ALA A 1 100 ? -28.068 4.366 33.873 1.00 54.59 100 ALA A CA 1
ATOM 810 C C . ALA A 1 100 ? -29.068 3.198 33.782 1.00 54.59 100 ALA A C 1
ATOM 812 O O . ALA A 1 100 ? -30.115 3.211 34.434 1.00 54.59 100 ALA A O 1
ATOM 813 N N . SER A 1 101 ? -28.751 2.184 32.973 1.00 51.94 101 SER A N 1
ATOM 814 C CA . SER A 1 101 ? -29.591 1.004 32.765 1.00 51.94 101 SER A CA 1
ATOM 815 C C . SER A 1 101 ? -29.279 -0.151 33.717 1.00 51.94 101 SER A C 1
ATOM 817 O O . SER A 1 101 ? -30.123 -1.033 33.897 1.00 51.94 101 SER A O 1
ATOM 819 N N . VAL A 1 102 ? -28.110 -0.133 34.364 1.00 49.34 102 VAL A N 1
ATOM 820 C CA . VAL A 1 102 ? -27.677 -1.196 35.271 1.00 49.34 102 VAL A CA 1
ATOM 821 C C . VAL A 1 102 ? -27.833 -0.709 36.712 1.00 49.34 102 VAL A C 1
ATOM 823 O O . VAL A 1 102 ? -27.015 0.043 37.233 1.00 49.34 102 VAL A O 1
ATOM 826 N N . LYS A 1 103 ? -28.914 -1.130 37.383 1.00 48.66 103 LYS A N 1
ATOM 827 C CA . LYS A 1 103 ? -29.042 -0.987 38.843 1.00 48.66 103 LYS A CA 1
ATOM 828 C C . LYS A 1 103 ? -28.090 -1.978 39.510 1.00 48.66 103 LYS A C 1
ATOM 830 O O . LYS A 1 103 ? -28.508 -3.059 39.908 1.00 48.66 103 LYS A O 1
ATOM 835 N N . ILE A 1 104 ? -26.811 -1.628 39.570 1.00 49.12 104 ILE A N 1
ATOM 836 C CA . ILE A 1 104 ? -25.815 -2.418 40.289 1.00 49.12 104 ILE A CA 1
ATOM 837 C C . ILE A 1 104 ? -25.929 -2.050 41.765 1.00 49.12 104 ILE A C 1
ATOM 839 O O . ILE A 1 104 ? -25.619 -0.921 42.149 1.00 49.12 104 ILE A O 1
ATOM 843 N N . ASP A 1 105 ? -26.369 -2.995 42.592 1.00 48.41 105 ASP A N 1
ATOM 844 C CA . ASP A 1 105 ? -26.141 -2.908 44.031 1.00 48.41 105 ASP A CA 1
ATOM 845 C C . ASP A 1 105 ? -24.639 -3.161 44.242 1.00 48.41 105 ASP A C 1
ATOM 847 O O . ASP A 1 105 ? -24.149 -4.282 44.111 1.00 48.41 105 ASP A O 1
ATOM 851 N N . LEU A 1 106 ? -23.869 -2.085 44.440 1.00 42.56 106 LEU A N 1
ATOM 852 C CA . LEU A 1 106 ? -22.392 -2.075 44.448 1.00 42.56 106 LEU A CA 1
ATOM 853 C C . LEU A 1 106 ? -21.760 -3.072 45.438 1.00 42.56 106 LEU A C 1
ATOM 855 O O . LEU A 1 106 ? -20.575 -3.382 45.325 1.00 42.56 106 LEU A O 1
ATOM 859 N N . VAL A 1 107 ? -22.544 -3.569 46.395 1.00 44.94 107 VAL A N 1
ATOM 860 C CA . VAL A 1 107 ? -22.129 -4.538 47.413 1.00 44.94 107 VAL A CA 1
ATOM 861 C C . VAL A 1 107 ? -22.093 -5.973 46.860 1.00 44.94 107 VAL A C 1
ATOM 863 O O . VAL A 1 107 ? -21.183 -6.720 47.213 1.00 44.94 107 VAL A O 1
ATOM 866 N N . ASP A 1 108 ? -22.970 -6.333 45.916 1.00 45.94 108 ASP A N 1
ATOM 867 C CA . ASP A 1 108 ? -23.031 -7.690 45.339 1.00 45.94 108 ASP A CA 1
ATOM 868 C C . ASP A 1 108 ? -21.980 -7.906 44.232 1.00 45.94 108 ASP A C 1
ATOM 870 O O . ASP A 1 108 ? -21.419 -8.995 44.080 1.00 45.94 108 ASP A O 1
ATOM 874 N N . ALA A 1 109 ? -21.634 -6.847 43.489 1.00 40.84 109 ALA A N 1
ATOM 875 C CA . ALA A 1 109 ? -20.688 -6.916 42.371 1.00 40.84 109 ALA A CA 1
ATOM 876 C C . ALA A 1 109 ? -19.254 -7.290 42.803 1.00 40.84 109 ALA A C 1
ATOM 878 O O . ALA A 1 109 ? -18.523 -7.947 42.058 1.00 40.84 109 ALA A O 1
ATOM 879 N N . PHE A 1 110 ? -18.851 -6.910 44.020 1.00 37.81 110 PHE A N 1
ATOM 880 C CA . PHE A 1 110 ? -17.523 -7.222 44.556 1.00 37.81 110 PHE A CA 1
ATOM 881 C C . PHE A 1 110 ? -17.424 -8.655 45.109 1.00 37.81 110 PHE A C 1
ATOM 883 O O . PHE A 1 110 ? -16.358 -9.268 45.029 1.00 37.81 110 PHE A O 1
ATOM 890 N N . GLU A 1 111 ? -18.522 -9.219 45.630 1.00 41.28 111 GLU A N 1
ATOM 891 C CA . GLU A 1 111 ? -18.554 -10.589 46.165 1.00 41.28 111 GLU A CA 1
ATOM 892 C C . GLU A 1 111 ? -18.663 -11.659 45.064 1.00 41.28 111 GLU A C 1
ATOM 894 O O . GLU A 1 111 ? -18.110 -12.755 45.206 1.00 41.28 111 GLU A O 1
ATOM 899 N N . ILE A 1 112 ? -19.306 -11.334 43.936 1.00 41.59 112 ILE A N 1
ATOM 900 C CA . ILE A 1 112 ? -19.446 -12.224 42.771 1.00 41.59 112 ILE A CA 1
ATOM 901 C C . ILE A 1 112 ? -18.141 -12.290 41.959 1.00 41.59 112 ILE A C 1
ATOM 903 O O . ILE A 1 112 ? -17.709 -13.377 41.567 1.00 41.59 112 ILE A O 1
ATOM 907 N N . ALA A 1 113 ? -17.438 -11.161 41.794 1.00 39.97 113 ALA A N 1
ATOM 908 C CA . ALA A 1 113 ? -16.171 -11.095 41.055 1.00 39.97 113 ALA A CA 1
ATOM 909 C C . ALA A 1 113 ? -15.040 -11.953 41.666 1.00 39.97 113 ALA A C 1
ATOM 911 O O . ALA A 1 113 ? -14.085 -12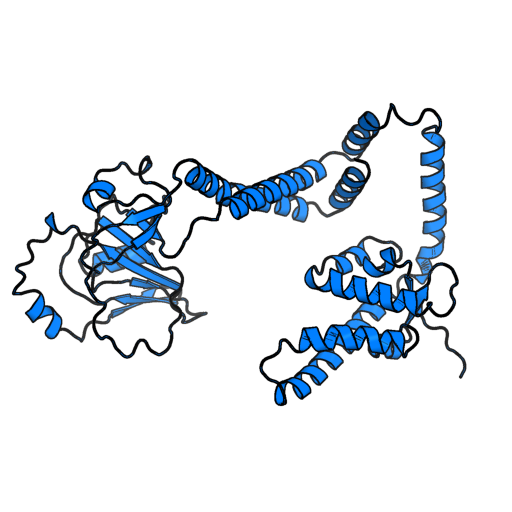.310 40.975 1.00 39.97 113 ALA A O 1
ATOM 912 N N . LEU A 1 114 ? -15.146 -12.316 42.949 1.00 39.31 114 LEU A N 1
ATOM 913 C CA . LEU A 1 114 ? -14.155 -13.130 43.658 1.00 39.31 114 LEU A CA 1
ATOM 914 C C . LEU A 1 114 ? -14.448 -14.642 43.645 1.00 39.31 114 LEU A C 1
ATOM 916 O O . LEU A 1 114 ? -13.557 -15.416 44.001 1.00 39.31 114 LEU A O 1
ATOM 920 N N . LYS A 1 115 ? -15.647 -15.091 43.237 1.00 42.16 115 LYS A N 1
ATOM 921 C CA . LYS A 1 115 ? -16.063 -16.502 43.384 1.00 42.16 115 LYS A CA 1
ATOM 922 C C . LYS A 1 115 ? -16.052 -17.356 42.111 1.00 42.16 115 LYS A C 1
ATOM 924 O O . LYS A 1 115 ? -15.927 -18.569 42.250 1.00 42.16 115 LYS A O 1
ATOM 929 N N . ASP A 1 116 ? -16.092 -16.784 40.905 1.00 42.41 116 ASP A N 1
ATOM 930 C CA . ASP A 1 116 ? -16.358 -17.561 39.674 1.00 42.41 116 ASP A CA 1
ATOM 931 C C . ASP A 1 116 ? -15.211 -17.577 38.636 1.00 42.41 116 ASP A C 1
ATOM 933 O O . ASP A 1 116 ? -15.348 -17.225 37.466 1.00 42.41 116 ASP A O 1
ATOM 937 N N . SER A 1 117 ? -14.030 -18.049 39.045 1.00 40.59 117 SER A N 1
ATOM 938 C CA . SER A 1 117 ? -12.823 -18.094 38.195 1.00 40.59 117 SER A CA 1
ATOM 939 C C . SER A 1 117 ? -12.768 -19.225 37.145 1.00 40.59 117 SER A C 1
ATOM 941 O O . SER A 1 117 ? -11.704 -19.459 36.567 1.00 40.59 117 SER A O 1
ATOM 943 N N . SER A 1 118 ? -13.869 -19.935 36.852 1.00 42.09 118 SER A N 1
ATOM 944 C CA . SER A 1 118 ? -13.822 -21.202 36.085 1.00 42.09 118 SER A CA 1
ATOM 945 C C . SER A 1 118 ? -14.564 -21.256 34.739 1.00 42.09 118 SER A C 1
ATOM 947 O O . SER A 1 118 ? -14.611 -22.317 34.119 1.00 42.09 118 SER A O 1
ATOM 949 N N . MET A 1 119 ? -15.085 -20.146 34.210 1.00 43.94 119 MET A N 1
ATOM 950 C CA . MET A 1 119 ? -15.864 -20.168 32.960 1.00 43.94 119 MET A CA 1
ATOM 951 C C . MET A 1 119 ? -15.091 -19.564 31.781 1.00 43.94 119 MET A C 1
ATOM 953 O O . MET A 1 119 ? -15.187 -18.375 31.491 1.00 43.94 119 MET A O 1
ATOM 957 N N . VAL A 1 120 ? -14.320 -20.410 31.090 1.00 47.16 120 VAL A N 1
ATOM 958 C CA . VAL A 1 120 ? -13.802 -20.148 29.739 1.00 47.16 120 VAL A CA 1
ATOM 959 C C . VAL A 1 120 ? -14.434 -21.167 28.794 1.00 47.16 120 VAL A C 1
ATOM 961 O O . VAL A 1 120 ? -14.139 -22.357 28.887 1.00 47.16 120 VAL A O 1
ATOM 964 N N . GLN A 1 121 ? -15.305 -20.720 27.888 1.00 49.34 121 GLN A N 1
ATOM 965 C CA . GLN A 1 121 ? -15.829 -21.572 26.815 1.00 49.34 121 GLN A CA 1
ATOM 966 C C . GLN A 1 121 ? -15.065 -21.299 25.517 1.00 49.34 121 GLN A C 1
ATOM 968 O O . GLN A 1 121 ? -15.022 -20.161 25.052 1.00 49.34 121 GLN A O 1
ATOM 973 N N . GLU A 1 122 ? -14.487 -22.345 24.923 1.00 49.91 122 GLU A N 1
ATOM 974 C CA . GLU A 1 122 ? -13.900 -22.293 23.582 1.00 49.91 122 GLU A CA 1
ATOM 975 C C . GLU A 1 122 ? -14.954 -22.699 22.542 1.00 49.91 122 GLU A C 1
ATOM 977 O O . GLU A 1 122 ? -15.492 -23.807 22.581 1.00 49.91 122 GLU A O 1
ATOM 982 N N . ALA A 1 123 ? -15.252 -21.813 21.590 1.00 53.12 123 ALA A N 1
ATOM 983 C CA . ALA A 1 123 ? -16.086 -22.132 20.432 1.00 53.12 123 ALA A CA 1
ATOM 984 C C . ALA A 1 123 ? -15.233 -22.175 19.156 1.00 53.12 123 ALA A C 1
ATOM 986 O O . ALA A 1 123 ? -14.468 -21.247 18.883 1.00 53.12 123 ALA A O 1
ATOM 987 N N . ILE A 1 124 ? -15.386 -23.244 18.365 1.00 47.53 124 ILE A N 1
ATOM 988 C CA . ILE A 1 124 ? -14.717 -23.427 17.069 1.00 47.53 124 ILE A CA 1
ATOM 989 C C . ILE A 1 124 ? -15.776 -23.366 15.970 1.00 47.53 124 ILE A C 1
ATOM 991 O O . ILE A 1 124 ? -16.698 -24.183 15.947 1.00 47.53 124 ILE A O 1
ATOM 995 N N . ASP A 1 125 ? -15.652 -22.409 15.051 1.00 56.00 125 ASP A N 1
ATOM 996 C CA . ASP A 1 125 ? -16.507 -22.382 13.862 1.00 56.00 125 ASP A CA 1
ATOM 997 C C . ASP A 1 125 ? -16.003 -23.342 12.765 1.00 56.00 125 ASP A C 1
ATOM 999 O O . ASP A 1 125 ? -14.867 -23.823 12.784 1.00 56.00 125 ASP A O 1
ATOM 1003 N N . SER A 1 126 ? -16.835 -23.604 11.754 1.00 40.38 126 SER A N 1
ATOM 1004 C CA . SER A 1 126 ? -16.487 -24.467 10.612 1.00 40.38 126 SER A CA 1
ATOM 1005 C C . SER A 1 126 ? -15.314 -23.947 9.764 1.00 40.38 126 SER A C 1
ATOM 1007 O O . SER A 1 126 ? -14.795 -24.679 8.922 1.00 40.38 126 SER A O 1
ATOM 1009 N N . SER A 1 127 ? -14.868 -22.705 9.991 1.00 45.78 127 SER A N 1
ATOM 1010 C CA . SER A 1 127 ? -13.704 -22.090 9.343 1.00 45.78 127 SER A CA 1
ATOM 1011 C C . SER A 1 127 ? -12.409 -22.224 10.159 1.00 45.78 127 SER A C 1
ATOM 1013 O O . SER A 1 127 ? -11.330 -21.876 9.671 1.00 45.78 127 SER A O 1
ATOM 1015 N N . GLY A 1 128 ? -12.488 -22.770 11.378 1.00 44.69 128 GLY A N 1
ATOM 1016 C CA . GLY A 1 128 ? -11.357 -22.952 12.283 1.00 44.69 128 GLY A CA 1
ATOM 1017 C C . GLY A 1 128 ? -10.941 -21.680 13.025 1.00 44.69 128 GLY A C 1
ATOM 1018 O O . GLY A 1 128 ? -9.761 -21.547 13.363 1.00 44.69 128 GLY A O 1
ATOM 1019 N N . LYS A 1 129 ? -11.861 -20.732 13.246 1.00 48.50 129 LYS A N 1
ATOM 1020 C CA . LYS A 1 129 ? -11.649 -19.603 14.166 1.00 48.50 129 LYS A CA 1
ATOM 1021 C C . LYS A 1 129 ? -11.997 -20.011 15.594 1.00 48.50 129 LYS A C 1
ATOM 1023 O O . LYS A 1 129 ? -13.003 -20.684 15.808 1.00 48.50 129 LYS A O 1
ATOM 1028 N N . PHE A 1 130 ? -11.168 -19.573 16.539 1.00 44.81 130 PHE A N 1
ATOM 1029 C CA . PHE A 1 130 ? -11.365 -19.773 17.974 1.00 44.81 130 PHE A CA 1
ATOM 1030 C C . PHE A 1 130 ? -11.936 -18.513 18.606 1.00 44.81 130 PHE A C 1
ATOM 1032 O O . PHE A 1 130 ? -11.470 -17.414 18.287 1.00 44.81 130 PHE A O 1
ATOM 1039 N N . PHE A 1 131 ? -12.883 -18.708 19.519 1.00 49.78 131 PHE A N 1
ATOM 1040 C CA . PHE A 1 131 ? -13.460 -17.657 20.342 1.00 49.78 131 PHE A CA 1
ATOM 1041 C C . PHE A 1 131 ? -13.456 -18.077 21.812 1.00 49.78 131 PHE A C 1
ATOM 1043 O O . PHE A 1 131 ? -13.878 -19.189 22.128 1.00 49.78 131 PHE A O 1
ATOM 1050 N N . THR A 1 132 ? -12.996 -17.173 22.674 1.00 50.81 132 THR A N 1
ATOM 1051 C CA . THR A 1 132 ? -12.896 -17.334 24.131 1.00 50.81 132 THR A CA 1
ATOM 1052 C C . THR A 1 132 ? -13.724 -16.230 24.778 1.00 50.81 132 THR A C 1
ATOM 1054 O O . THR A 1 132 ? -13.560 -15.074 24.386 1.00 50.81 132 THR A O 1
ATOM 1057 N N . ILE A 1 133 ? -14.587 -16.569 25.742 1.00 53.81 133 ILE A N 1
ATOM 1058 C CA . ILE A 1 133 ? -15.418 -15.603 26.483 1.00 53.81 133 ILE A CA 1
ATOM 1059 C C . ILE A 1 133 ? -15.324 -15.880 27.991 1.00 53.81 133 ILE A C 1
ATOM 1061 O O . ILE A 1 133 ? -15.193 -17.040 28.387 1.00 53.81 133 ILE A O 1
ATOM 1065 N N . ARG A 1 134 ? -15.376 -14.824 28.816 1.00 53.81 134 ARG A N 1
ATOM 1066 C CA . ARG A 1 134 ? -15.470 -14.862 30.290 1.00 53.81 134 ARG A CA 1
ATOM 1067 C C . ARG A 1 134 ? -16.705 -14.068 30.741 1.00 53.81 134 ARG A C 1
ATOM 1069 O O . ARG A 1 134 ? -17.057 -13.111 30.071 1.00 53.81 134 ARG A O 1
ATOM 1076 N N . ASN A 1 135 ? -17.381 -14.496 31.807 1.00 51.00 135 ASN A N 1
ATOM 1077 C CA . ASN A 1 135 ? -18.794 -14.177 32.075 1.00 51.00 135 ASN A CA 1
ATOM 1078 C C . ASN A 1 135 ? -19.001 -13.258 33.297 1.00 51.00 135 ASN A C 1
ATOM 1080 O O . ASN A 1 135 ? -18.349 -13.488 34.313 1.00 51.00 135 ASN A O 1
ATOM 1084 N N . THR A 1 136 ? -19.949 -12.313 33.205 1.00 49.84 136 THR A N 1
ATOM 1085 C CA . THR A 1 136 ? -20.817 -11.831 34.304 1.00 49.84 136 THR A CA 1
ATOM 1086 C C . THR A 1 136 ? -22.099 -11.197 33.720 1.00 49.84 136 THR A C 1
ATOM 1088 O O . THR A 1 136 ? -21.986 -10.296 32.899 1.00 49.84 136 THR A O 1
ATOM 1091 N N . ASP A 1 137 ? -23.268 -11.677 34.170 1.00 51.28 137 ASP A N 1
ATOM 1092 C CA . ASP A 1 137 ? -24.649 -11.145 34.105 1.00 51.28 137 ASP A CA 1
ATOM 1093 C C . ASP A 1 137 ? -25.274 -10.600 32.794 1.00 51.28 137 ASP A C 1
ATOM 1095 O O . ASP A 1 137 ? -24.635 -10.194 31.829 1.00 51.28 137 ASP A O 1
ATOM 1099 N N . LYS A 1 138 ? -26.618 -10.635 32.751 1.00 55.59 138 LYS A N 1
ATOM 1100 C CA . LYS A 1 138 ? -27.447 -10.186 31.615 1.00 55.59 138 LYS A CA 1
ATOM 1101 C C . LYS A 1 138 ? -27.395 -8.664 31.463 1.00 55.59 138 LYS A C 1
ATOM 1103 O O . LYS A 1 138 ? -28.262 -7.961 31.981 1.00 55.59 138 LYS A O 1
ATOM 1108 N N . GLU A 1 139 ? -26.423 -8.165 30.715 1.00 67.25 139 GLU A N 1
ATOM 1109 C CA . GLU A 1 139 ? -26.245 -6.733 30.475 1.00 67.25 139 GLU A CA 1
ATOM 1110 C C . GLU A 1 139 ? -26.603 -6.318 29.037 1.00 67.25 139 GLU A C 1
ATOM 1112 O O . GLU A 1 139 ? -26.560 -7.099 28.081 1.00 67.25 139 GLU A O 1
ATOM 1117 N N . LEU A 1 140 ? -27.005 -5.056 28.878 1.00 64.81 140 LEU A N 1
ATOM 1118 C CA . LEU A 1 140 ? -27.406 -4.462 27.603 1.00 64.81 140 LEU A CA 1
ATOM 1119 C C . LEU A 1 140 ? -26.266 -3.602 27.050 1.00 64.81 140 LEU A C 1
ATOM 1121 O O . LEU A 1 140 ? -25.937 -2.564 27.620 1.00 64.81 140 LEU A O 1
ATOM 1125 N N . CYS A 1 141 ? -25.692 -3.997 25.915 1.00 74.31 141 CYS A N 1
ATOM 1126 C CA . CYS A 1 141 ? -24.585 -3.284 25.280 1.00 74.31 141 CYS A CA 1
ATOM 1127 C C . CYS A 1 141 ? -25.064 -2.332 24.170 1.00 74.31 141 CYS A C 1
ATOM 1129 O O . CYS A 1 141 ? -25.878 -2.697 23.311 1.00 74.31 141 CYS A O 1
ATOM 1131 N N . LEU A 1 142 ? -24.511 -1.112 24.172 1.00 74.94 142 LEU A N 1
ATOM 1132 C CA . LEU A 1 142 ? -24.779 -0.059 23.178 1.00 74.94 142 LEU A CA 1
ATOM 1133 C C . LEU A 1 142 ? -23.581 0.249 22.277 1.00 74.94 142 LEU A C 1
ATOM 1135 O O . LEU A 1 142 ? -23.747 0.687 21.139 1.00 74.94 142 LEU A O 1
ATOM 1139 N N . LEU A 1 143 ? -22.372 0.005 22.770 1.00 79.75 143 LEU A N 1
ATOM 1140 C CA . LEU A 1 143 ? -21.123 0.362 22.114 1.00 79.75 143 LEU A CA 1
ATOM 1141 C C . LEU A 1 143 ? -20.151 -0.809 22.238 1.00 79.75 143 LEU A C 1
ATOM 1143 O O . LEU A 1 143 ? -19.956 -1.334 23.325 1.00 79.75 143 LEU A O 1
ATOM 1147 N N . ILE A 1 144 ? -19.513 -1.204 21.141 1.00 85.56 144 ILE A N 1
ATOM 1148 C CA . ILE A 1 144 ? -18.470 -2.232 21.132 1.00 85.56 144 ILE A CA 1
ATOM 1149 C C . ILE A 1 144 ? -17.173 -1.600 20.662 1.00 85.56 144 ILE A C 1
ATOM 1151 O O . ILE A 1 144 ? -17.130 -0.918 19.637 1.00 85.56 144 ILE A O 1
ATOM 1155 N N . ILE A 1 145 ? -16.091 -1.869 21.379 1.00 83.94 145 ILE A N 1
ATOM 1156 C CA . ILE A 1 145 ? -14.762 -1.436 20.974 1.00 83.94 145 ILE A CA 1
ATOM 1157 C C . ILE A 1 145 ? -13.995 -2.652 20.448 1.00 83.94 145 ILE A C 1
ATOM 1159 O O . ILE A 1 145 ? -13.998 -3.725 21.048 1.00 83.94 145 ILE A O 1
ATOM 1163 N N . LYS A 1 146 ? -13.369 -2.475 19.285 1.00 87.00 146 LYS A N 1
ATOM 1164 C CA . LYS A 1 146 ? -12.577 -3.459 18.555 1.00 87.00 146 LYS A CA 1
ATOM 1165 C C . LYS A 1 146 ? -11.099 -3.068 18.579 1.00 87.00 146 LYS A C 1
ATOM 1167 O O . LYS A 1 146 ? -10.738 -2.007 18.076 1.00 87.00 146 LYS A O 1
ATOM 1172 N N . GLU A 1 147 ? -10.230 -3.963 19.025 1.00 84.88 147 GLU A N 1
ATOM 1173 C CA . GLU A 1 147 ? -8.769 -3.844 18.909 1.00 84.88 147 GLU A CA 1
ATOM 1174 C C . GLU A 1 147 ? -8.240 -4.760 17.795 1.00 84.88 147 GLU A C 1
ATOM 1176 O O . GLU A 1 147 ? -8.531 -5.949 17.806 1.00 84.88 147 GLU A O 1
ATOM 1181 N N . GLU A 1 148 ? -7.466 -4.238 16.831 1.00 79.06 148 GLU A N 1
ATOM 1182 C CA . GLU A 1 148 ? -7.042 -4.983 15.620 1.00 79.06 148 GLU A CA 1
ATOM 1183 C C . GLU A 1 148 ? -5.650 -5.641 15.692 1.00 79.06 148 GLU A C 1
ATOM 1185 O O . GLU A 1 148 ? -5.230 -6.278 14.722 1.00 79.06 148 GLU A O 1
ATOM 1190 N N . ARG A 1 149 ? -4.895 -5.482 16.791 1.00 67.19 149 ARG A N 1
ATOM 1191 C CA . ARG A 1 149 ? -3.599 -6.165 16.986 1.00 67.19 149 ARG A CA 1
ATOM 1192 C C . ARG A 1 149 ? -3.239 -6.359 18.456 1.00 67.19 149 ARG A C 1
ATOM 1194 O O . ARG A 1 149 ? -2.507 -5.554 19.026 1.00 67.19 149 ARG A O 1
ATOM 1201 N N . VAL A 1 150 ? -3.616 -7.505 19.016 1.00 57.72 150 VAL A N 1
ATOM 1202 C CA . VAL A 1 150 ? -3.116 -7.938 20.327 1.00 57.72 150 VAL A CA 1
ATOM 1203 C C . VAL A 1 150 ? -2.002 -8.964 20.114 1.00 57.72 150 VAL A C 1
ATOM 1205 O O . VAL A 1 150 ? -2.222 -10.169 19.988 1.00 57.72 150 VAL A O 1
ATOM 1208 N N . VAL A 1 151 ? -0.760 -8.476 20.039 1.00 57.72 151 VAL A N 1
ATOM 1209 C CA . VAL A 1 151 ? 0.419 -9.349 20.117 1.00 57.72 151 VAL A CA 1
ATOM 1210 C C . VAL A 1 151 ? 0.421 -9.947 21.519 1.00 57.72 151 VAL A C 1
ATOM 1212 O O . VAL A 1 151 ? 0.577 -9.204 22.488 1.00 57.72 151 VAL A O 1
ATOM 1215 N N . LYS A 1 152 ? 0.256 -11.274 21.633 1.00 55.88 152 LYS A N 1
ATOM 1216 C CA . LYS A 1 152 ? 0.477 -12.010 22.885 1.00 55.88 152 LYS A CA 1
ATOM 1217 C C . LYS A 1 152 ? 1.939 -11.810 23.299 1.00 55.88 152 LYS A C 1
ATOM 1219 O O . LYS A 1 152 ? 2.802 -12.618 22.979 1.00 55.88 152 LYS A O 1
ATOM 1224 N N . LYS A 1 153 ? 2.251 -10.708 23.987 1.00 44.22 153 LYS A N 1
ATOM 1225 C CA . LYS A 1 153 ? 3.449 -10.642 24.820 1.00 44.22 153 LYS A CA 1
ATOM 1226 C C . LYS A 1 153 ? 3.214 -11.696 25.887 1.00 44.22 153 LYS A C 1
ATOM 1228 O O . LYS A 1 153 ? 2.263 -11.578 26.651 1.00 44.22 153 LYS A O 1
ATOM 1233 N N . GLU A 1 154 ? 4.058 -12.712 25.939 1.00 46.41 154 GLU A N 1
ATOM 1234 C CA . GLU A 1 154 ? 3.999 -13.846 26.874 1.00 46.41 154 GLU A CA 1
ATOM 1235 C C . GLU A 1 154 ? 4.089 -13.448 28.375 1.00 46.41 154 GLU A C 1
ATOM 1237 O O . GLU A 1 154 ? 4.282 -14.300 29.231 1.00 46.41 154 GLU A O 1
ATOM 1242 N N . ASN A 1 155 ? 3.869 -12.171 28.719 1.00 42.91 155 ASN A N 1
ATOM 1243 C CA . ASN A 1 155 ? 3.896 -11.583 30.056 1.00 42.91 155 ASN A CA 1
ATOM 1244 C C . ASN A 1 155 ? 2.609 -10.811 30.426 1.00 42.91 155 ASN A C 1
ATOM 1246 O O . ASN A 1 155 ? 2.672 -9.862 31.196 1.00 42.91 155 ASN A O 1
ATOM 1250 N N . LEU A 1 156 ? 1.423 -11.246 29.982 1.00 48.00 156 LEU A N 1
ATOM 1251 C CA . LEU A 1 156 ? 0.165 -10.912 30.690 1.00 48.00 156 LEU A CA 1
ATOM 1252 C C . LEU A 1 156 ? -0.017 -11.756 31.975 1.00 48.00 156 LEU A C 1
ATOM 1254 O O . LEU A 1 156 ? -1.118 -11.924 32.487 1.00 48.00 156 LEU A O 1
ATOM 1258 N N . LYS A 1 157 ? 1.082 -12.284 32.531 1.00 39.16 157 LYS A N 1
ATOM 1259 C CA . LYS A 1 157 ? 1.159 -12.815 33.895 1.00 39.16 157 LYS A CA 1
ATOM 1260 C C . LYS A 1 157 ? 1.548 -11.696 34.859 1.00 39.16 157 LYS A C 1
ATOM 1262 O O . LYS A 1 157 ? 2.663 -11.661 35.363 1.00 39.16 157 LYS A O 1
ATOM 1267 N N . LYS A 1 158 ? 0.610 -10.778 35.062 1.00 40.28 158 LYS A N 1
ATOM 1268 C CA . LYS A 1 158 ? 0.282 -10.134 36.340 1.00 40.28 158 LYS A CA 1
ATOM 1269 C C . LYS A 1 158 ? -0.919 -9.245 36.073 1.00 40.28 158 LYS A C 1
ATOM 1271 O O . LYS A 1 158 ? -0.822 -8.091 35.679 1.00 40.28 158 LYS A O 1
ATOM 1276 N N . GLN A 1 159 ? -2.056 -9.903 36.207 1.00 42.78 159 GLN A N 1
ATOM 1277 C CA . GLN A 1 159 ? -3.392 -9.356 36.311 1.00 42.78 159 GLN A CA 1
ATOM 1278 C C . GLN A 1 159 ? -3.510 -8.641 37.671 1.00 42.78 159 GLN A C 1
ATOM 1280 O O . GLN A 1 159 ? -4.323 -9.021 38.502 1.00 42.78 159 GLN A O 1
ATOM 1285 N N . ASP A 1 160 ? -2.642 -7.659 37.919 1.00 37.53 160 ASP A N 1
ATOM 1286 C CA . ASP A 1 160 ? -2.817 -6.687 38.992 1.00 37.53 160 ASP A CA 1
ATOM 1287 C C . ASP A 1 160 ? -3.579 -5.538 38.338 1.00 37.53 160 ASP A C 1
ATOM 1289 O O . ASP A 1 160 ? -3.004 -4.801 37.542 1.00 37.53 160 ASP A O 1
ATOM 1293 N N . SER A 1 161 ? -4.897 -5.525 38.569 1.00 41.34 161 SER A N 1
ATOM 1294 C CA . SER A 1 161 ? -5.843 -4.434 38.303 1.00 41.34 161 SER A CA 1
ATOM 1295 C C . SER A 1 161 ? -5.493 -3.552 37.101 1.00 41.34 161 SER A C 1
ATOM 1297 O O . SER A 1 161 ? -4.682 -2.634 37.217 1.00 41.34 161 SER A O 1
ATOM 1299 N N . LEU A 1 162 ? -6.175 -3.767 35.967 1.00 44.03 162 LEU A N 1
ATOM 1300 C CA . LEU A 1 162 ? -6.448 -2.658 35.048 1.00 44.03 162 LEU A CA 1
ATOM 1301 C C . LEU A 1 162 ? -6.919 -1.504 35.932 1.00 44.03 162 LEU A C 1
ATOM 1303 O O . LEU A 1 162 ? -7.955 -1.637 36.575 1.00 44.03 162 LEU A O 1
ATOM 1307 N N . ASP A 1 163 ? -6.088 -0.477 36.088 1.00 41.78 163 ASP A N 1
ATOM 1308 C CA . ASP A 1 163 ? -6.368 0.645 36.971 1.00 41.78 163 ASP A CA 1
ATOM 1309 C C . ASP A 1 163 ? -7.654 1.277 36.427 1.00 41.78 163 ASP A C 1
ATOM 1311 O O . ASP A 1 163 ? -7.657 1.903 35.369 1.00 41.78 163 ASP A O 1
ATOM 1315 N N . TYR A 1 164 ? -8.783 0.972 37.076 1.00 47.59 164 TYR A N 1
ATOM 1316 C CA . TYR A 1 164 ? -10.146 1.256 36.604 1.00 47.59 164 TYR A CA 1
ATOM 1317 C C . TYR A 1 164 ? -10.455 2.758 36.563 1.00 47.59 164 TYR A C 1
ATOM 1319 O O . TYR A 1 164 ? -11.566 3.175 36.240 1.00 47.59 164 TYR A O 1
ATOM 1327 N N . ASN A 1 165 ? -9.466 3.583 36.884 1.00 42.12 165 ASN A N 1
ATOM 1328 C CA . ASN A 1 165 ? -9.589 5.014 36.968 1.00 42.12 165 ASN A CA 1
ATOM 1329 C C . ASN A 1 165 ? -9.069 5.635 35.669 1.00 42.12 165 ASN A C 1
ATOM 1331 O O . ASN A 1 165 ? -7.874 5.839 35.478 1.00 42.12 165 ASN A O 1
ATOM 1335 N N . VAL A 1 166 ? -10.034 5.984 34.812 1.00 52.75 166 VAL A N 1
ATOM 1336 C CA . VAL A 1 166 ? -9.905 6.810 33.599 1.00 52.75 166 VAL A CA 1
ATOM 1337 C C . VAL A 1 166 ? -9.347 6.066 32.379 1.00 52.75 166 VAL A C 1
ATOM 1339 O O . VAL A 1 166 ? -8.196 6.223 31.976 1.00 52.75 166 VAL A O 1
ATOM 1342 N N . PHE A 1 167 ? -10.212 5.291 31.720 1.00 60.41 167 PHE A N 1
ATOM 1343 C CA . PHE A 1 167 ? -9.954 4.815 30.363 1.00 60.41 167 PHE A CA 1
ATOM 1344 C C . PHE A 1 167 ? -10.326 5.908 29.355 1.00 60.41 167 PHE A C 1
ATOM 1346 O O . PHE A 1 167 ? -11.498 6.185 29.141 1.00 60.41 167 PHE A O 1
ATOM 1353 N N . GLU A 1 168 ? -9.347 6.517 28.692 1.00 64.00 168 GLU A N 1
ATOM 1354 C CA . GLU A 1 168 ? -9.620 7.293 27.481 1.00 64.00 168 GLU A CA 1
ATOM 1355 C C . GLU A 1 168 ? -9.601 6.345 26.280 1.00 64.00 168 GLU A C 1
ATOM 1357 O O . GLU A 1 168 ? -8.582 5.723 25.970 1.00 64.00 168 GLU A O 1
ATOM 1362 N N . VAL A 1 169 ? -10.738 6.211 25.595 1.00 70.81 169 VAL A N 1
ATOM 1363 C CA . VAL A 1 169 ? -10.821 5.412 24.368 1.00 70.81 169 VAL A CA 1
ATOM 1364 C C . VAL A 1 169 ? -10.794 6.354 23.178 1.00 70.81 169 VAL A C 1
ATOM 1366 O O . VAL A 1 169 ? -11.781 7.027 22.898 1.00 70.81 169 VAL A O 1
ATOM 1369 N N . GLU A 1 170 ? -9.668 6.379 22.466 1.00 79.00 170 GLU A N 1
ATOM 1370 C CA . GLU A 1 170 ? -9.552 7.015 21.154 1.00 79.00 170 GLU A CA 1
ATOM 1371 C C . GLU A 1 170 ? -9.681 5.944 20.063 1.00 79.00 170 GLU A C 1
ATOM 1373 O O . GLU A 1 170 ? -8.924 4.966 20.022 1.00 79.00 170 GLU A O 1
ATOM 1378 N N . GLY A 1 171 ? -10.658 6.107 19.172 1.00 82.94 171 GLY A N 1
ATOM 1379 C CA . GLY A 1 171 ? -10.918 5.134 18.118 1.00 82.94 171 GLY A CA 1
ATOM 1380 C C . GLY A 1 171 ? -11.548 5.739 16.873 1.00 82.94 171 GLY A C 1
ATOM 1381 O O . GLY A 1 171 ? -12.106 6.837 16.884 1.00 82.94 171 GLY A O 1
ATOM 1382 N N . ARG A 1 172 ? -11.466 4.987 15.774 1.00 85.50 172 ARG A N 1
ATOM 1383 C CA . ARG A 1 172 ? -12.145 5.317 14.521 1.00 85.50 172 ARG A CA 1
ATOM 1384 C C . ARG A 1 172 ? -13.526 4.673 14.500 1.00 85.50 172 ARG A C 1
ATOM 1386 O O . ARG A 1 172 ? -13.616 3.447 14.583 1.00 85.50 172 ARG A O 1
ATOM 1393 N N . PHE A 1 173 ? -14.571 5.469 14.317 1.00 84.19 173 PHE A N 1
ATOM 1394 C CA . PHE A 1 173 ? -15.918 4.971 14.063 1.00 84.19 173 PHE A CA 1
ATOM 1395 C C . PHE A 1 173 ? -15.963 4.233 12.720 1.00 84.19 173 PHE A C 1
ATOM 1397 O O . PHE A 1 173 ? -15.564 4.771 11.681 1.00 84.19 173 PHE A O 1
ATOM 1404 N N . ASP A 1 174 ? -16.399 2.972 12.745 1.00 78.81 174 ASP A N 1
ATOM 1405 C CA . ASP A 1 174 ? -16.601 2.173 11.539 1.00 78.81 174 ASP A CA 1
ATOM 1406 C C . ASP A 1 174 ? -18.089 2.139 11.191 1.00 78.81 174 ASP A C 1
ATOM 1408 O O . ASP A 1 174 ? -18.845 1.304 11.684 1.00 78.81 174 ASP A O 1
ATOM 1412 N N . ALA A 1 175 ? -18.496 3.033 10.287 1.00 69.38 175 ALA A N 1
ATOM 1413 C CA . ALA A 1 175 ? -19.870 3.137 9.792 1.00 69.38 175 ALA A CA 1
ATOM 1414 C C . ALA A 1 175 ? -20.388 1.854 9.113 1.00 69.38 175 ALA A C 1
ATOM 1416 O O . ALA A 1 175 ? -21.549 1.787 8.715 1.00 69.38 175 ALA A O 1
ATOM 1417 N N . LYS A 1 176 ? -19.538 0.830 8.932 1.00 70.88 176 LYS A N 1
ATOM 1418 C CA . LYS A 1 176 ? -19.968 -0.470 8.420 1.00 70.88 176 LYS A CA 1
ATOM 1419 C C . LYS A 1 176 ? -20.839 -1.253 9.392 1.00 70.88 176 LYS A C 1
ATOM 1421 O O . LYS A 1 176 ? -21.342 -2.271 8.937 1.00 70.88 176 LYS A O 1
ATOM 1426 N N . ASP A 1 177 ? -21.041 -0.805 10.639 1.00 60.50 177 ASP A N 1
ATOM 1427 C CA . ASP A 1 177 ? -22.121 -1.195 11.576 1.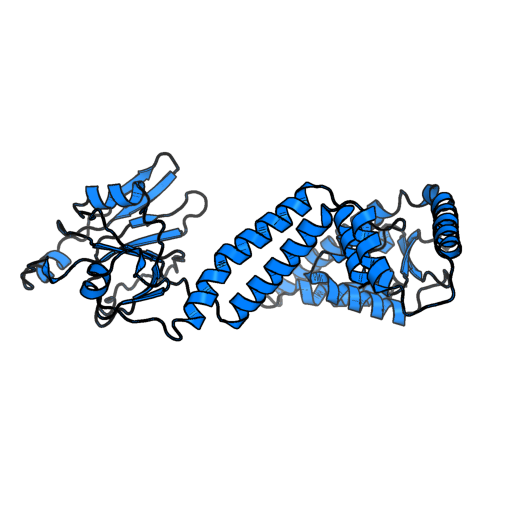00 60.50 177 ASP A CA 1
ATOM 1428 C C . ASP A 1 177 ? -22.351 -2.697 11.836 1.00 60.50 177 ASP A C 1
ATOM 1430 O O . ASP A 1 177 ? -23.232 -3.079 12.604 1.00 60.50 177 ASP A O 1
ATOM 1434 N N . VAL A 1 178 ? -21.587 -3.589 11.218 1.00 74.06 178 VAL A N 1
ATOM 1435 C CA . VAL A 1 178 ? -21.825 -5.020 11.284 1.00 74.06 178 VAL A CA 1
ATOM 1436 C C . VAL A 1 178 ? -20.709 -5.608 12.108 1.00 74.06 178 VAL A C 1
ATOM 1438 O O . VAL A 1 178 ? -19.660 -6.018 11.604 1.00 74.06 178 VAL A O 1
ATOM 1441 N N . LEU A 1 179 ? -20.978 -5.668 13.410 1.00 84.50 179 LEU A N 1
ATOM 1442 C CA . LEU A 1 179 ? -20.340 -6.655 14.257 1.00 84.50 179 LEU A CA 1
ATOM 1443 C C . LEU A 1 179 ? -20.433 -8.009 13.532 1.00 84.50 179 LEU A C 1
ATOM 1445 O O . LEU A 1 179 ? -21.536 -8.385 13.111 1.00 84.50 179 LEU A O 1
ATOM 1449 N N . PRO A 1 180 ? -19.318 -8.735 13.334 1.00 86.88 180 PRO A N 1
ATOM 1450 C CA . PRO A 1 180 ? -19.367 -10.015 12.649 1.00 86.88 180 PRO A CA 1
ATOM 1451 C C . PRO A 1 180 ? -20.445 -10.898 13.280 1.00 86.88 180 PRO A C 1
ATOM 1453 O O . PRO A 1 180 ? -20.509 -11.014 14.503 1.00 86.88 180 PRO A O 1
ATOM 1456 N N . MET A 1 181 ? -21.298 -11.522 12.463 1.00 84.88 181 MET A N 1
ATOM 1457 C CA . MET A 1 181 ? -22.443 -12.297 12.965 1.00 84.88 181 MET A CA 1
ATOM 1458 C C . MET A 1 181 ? -22.019 -13.390 13.961 1.00 84.88 181 MET A C 1
ATOM 1460 O O . MET A 1 181 ? -22.770 -13.715 14.875 1.00 84.88 181 MET A O 1
ATOM 1464 N N . SER A 1 182 ? -20.802 -13.921 13.815 1.00 83.56 182 SER A N 1
ATOM 1465 C CA . SER A 1 182 ? -20.185 -14.832 14.781 1.00 83.56 182 SER A CA 1
ATOM 1466 C C . SER A 1 182 ? -19.974 -14.177 16.149 1.00 83.56 182 SER A C 1
ATOM 1468 O O . SER A 1 182 ? -20.386 -14.740 17.153 1.00 83.56 182 SER A O 1
ATOM 1470 N N . VAL A 1 183 ? -19.395 -12.975 16.190 1.00 86.19 183 VAL A N 1
ATOM 1471 C CA . VAL A 1 183 ? -19.140 -12.215 17.425 1.00 86.19 183 VAL A CA 1
ATOM 1472 C C . VAL A 1 183 ? -20.457 -11.807 18.086 1.00 86.19 183 VAL A C 1
ATOM 1474 O O . VAL A 1 183 ? -20.607 -11.949 19.294 1.00 86.19 183 VAL A O 1
ATOM 1477 N N . ARG A 1 184 ? -21.452 -11.392 17.291 1.00 87.56 184 ARG A N 1
ATOM 1478 C CA . ARG A 1 184 ? -22.794 -11.061 17.791 1.00 87.56 184 ARG A CA 1
ATOM 1479 C C . ARG A 1 184 ? -23.458 -12.239 18.503 1.00 87.56 184 ARG A C 1
ATOM 1481 O O . ARG A 1 184 ? -23.889 -12.096 19.639 1.00 87.56 184 ARG A O 1
ATOM 1488 N N . LYS A 1 185 ? -23.497 -13.404 17.850 1.00 84.69 185 LYS A N 1
ATOM 1489 C CA . LYS A 1 185 ? -24.094 -14.625 18.416 1.00 84.69 185 LYS A CA 1
ATOM 1490 C C . LYS A 1 185 ? -23.400 -15.077 19.697 1.00 84.69 185 LYS A C 1
ATOM 1492 O O . LYS A 1 185 ? -24.043 -15.665 20.556 1.00 84.69 185 LYS A O 1
ATOM 1497 N N . LEU A 1 186 ? -22.095 -14.833 19.808 1.00 81.25 186 LEU A N 1
ATOM 1498 C CA . LEU A 1 186 ? -21.317 -15.161 20.998 1.00 81.25 186 LEU A CA 1
ATOM 1499 C C . LEU A 1 186 ? -21.700 -14.270 22.182 1.00 81.25 186 LEU A C 1
ATOM 1501 O O . LEU A 1 186 ? -21.968 -14.799 23.252 1.00 81.25 186 LEU A O 1
ATOM 1505 N N . PHE A 1 187 ? -21.824 -12.958 21.975 1.00 82.69 187 PHE A N 1
ATOM 1506 C CA . PHE A 1 187 ? -22.353 -12.058 23.004 1.00 82.69 187 PHE A CA 1
ATOM 1507 C C . PHE A 1 187 ? -23.796 -12.413 23.397 1.00 82.69 187 PHE A C 1
ATOM 1509 O O . PHE A 1 187 ? -24.087 -12.547 24.581 1.00 82.69 187 PHE A O 1
ATOM 1516 N N . GLU A 1 188 ? -24.676 -12.660 22.419 1.00 82.94 188 GLU A N 1
ATOM 1517 C CA . GLU A 1 188 ? -26.074 -13.045 22.676 1.00 82.94 188 GLU A CA 1
ATOM 1518 C C . GLU A 1 188 ? -26.186 -14.361 23.467 1.00 82.94 188 GLU A C 1
ATOM 1520 O O . GLU A 1 188 ? -27.039 -14.482 24.346 1.00 82.94 188 GLU A O 1
ATOM 1525 N N . LYS A 1 189 ? -25.314 -15.343 23.189 1.00 78.38 189 LYS A N 1
ATOM 1526 C CA . LYS A 1 189 ? -25.267 -16.625 23.911 1.00 78.38 189 LYS A CA 1
ATOM 1527 C C . LYS A 1 189 ? -24.919 -16.442 25.392 1.00 78.38 189 LYS A C 1
ATOM 1529 O O . LYS A 1 189 ? -25.475 -17.151 26.225 1.00 78.38 189 LYS A O 1
ATOM 1534 N N . GLU A 1 190 ? -24.048 -15.490 25.707 1.00 71.00 190 GLU A N 1
ATOM 1535 C CA . GLU A 1 190 ? -23.659 -15.156 27.084 1.00 71.00 190 GLU A CA 1
ATOM 1536 C C . GLU A 1 190 ? -24.650 -14.199 27.766 1.00 71.00 190 GLU A C 1
ATOM 1538 O O . GLU A 1 190 ? -24.402 -13.712 28.862 1.00 71.00 190 GLU A O 1
ATOM 1543 N N . GLY A 1 191 ? -25.796 -13.919 27.138 1.00 73.31 191 GLY A N 1
ATOM 1544 C CA . GLY A 1 191 ? -26.815 -13.042 27.706 1.00 73.31 191 GLY A CA 1
ATOM 1545 C C . GLY A 1 191 ? -26.523 -11.550 27.548 1.00 73.31 191 GLY A C 1
ATOM 1546 O O . GLY A 1 191 ? -27.309 -10.746 28.049 1.00 73.31 191 GLY A O 1
ATOM 1547 N N . VAL A 1 192 ? -25.466 -11.174 26.814 1.00 78.00 192 VAL A N 1
ATOM 1548 C CA . VAL A 1 192 ? -25.204 -9.780 26.439 1.00 78.00 192 VAL A CA 1
ATOM 1549 C C . VAL A 1 192 ? -26.137 -9.401 25.295 1.00 78.00 192 VAL A C 1
ATOM 1551 O O . VAL A 1 192 ? -25.970 -9.815 24.143 1.00 78.00 192 VAL A O 1
ATOM 1554 N N . LEU A 1 193 ? -27.145 -8.596 25.613 1.00 79.56 193 LEU A N 1
ATOM 1555 C CA . LEU A 1 193 ? -28.105 -8.109 24.633 1.00 79.56 193 LEU A CA 1
ATOM 1556 C C . LEU A 1 193 ? -27.480 -6.947 23.859 1.00 79.56 193 LEU A C 1
ATOM 1558 O O . LEU A 1 193 ? -27.223 -5.881 24.412 1.00 79.56 193 LEU A O 1
ATOM 1562 N N . ILE A 1 194 ? -27.243 -7.136 22.562 1.00 81.75 194 ILE A N 1
ATOM 1563 C CA . ILE A 1 194 ? -26.735 -6.077 21.683 1.00 81.75 194 ILE A CA 1
ATOM 1564 C C . ILE A 1 194 ? -27.925 -5.342 21.065 1.00 81.75 194 ILE A C 1
ATOM 1566 O O . ILE A 1 194 ? -28.718 -5.947 20.336 1.00 81.75 194 ILE A O 1
ATOM 1570 N N . LYS A 1 195 ? -28.053 -4.033 21.322 1.00 80.38 195 LYS A N 1
ATOM 1571 C CA . LYS A 1 195 ? -29.103 -3.225 20.678 1.00 80.38 195 LYS A CA 1
ATOM 1572 C C . LYS A 1 195 ? -28.924 -3.178 19.157 1.00 80.38 195 LYS A C 1
ATOM 1574 O O . LYS A 1 195 ? -27.820 -3.249 18.627 1.00 80.38 195 LYS A O 1
ATOM 1579 N N . GLU A 1 196 ? -30.026 -2.952 18.442 1.00 76.06 196 GLU A N 1
ATOM 1580 C CA . GLU A 1 196 ? -30.020 -2.787 16.978 1.00 76.06 196 GLU A CA 1
ATOM 1581 C C . GLU A 1 196 ? -29.145 -1.612 16.503 1.00 76.06 196 GLU A C 1
ATOM 1583 O O . GLU A 1 196 ? -28.596 -1.640 15.402 1.00 76.06 196 GLU A O 1
ATOM 1588 N N . LYS A 1 197 ? -28.987 -0.583 17.344 1.00 74.88 197 LYS A N 1
ATOM 1589 C CA . LYS A 1 197 ? -28.119 0.576 17.108 1.00 74.88 197 LYS A CA 1
ATOM 1590 C C . LYS A 1 197 ? -26.832 0.456 17.924 1.00 74.88 197 LYS A C 1
ATOM 1592 O O . LYS A 1 197 ? -26.595 1.268 18.808 1.00 74.88 197 LYS A O 1
ATOM 1597 N N . VAL A 1 198 ? -26.033 -0.569 17.643 1.00 83.31 198 VAL A N 1
ATOM 1598 C CA . VAL A 1 198 ? -24.690 -0.682 18.224 1.00 83.31 198 VAL A CA 1
ATOM 1599 C C . VAL A 1 198 ? -23.704 0.195 17.454 1.00 83.31 198 VAL A C 1
ATOM 1601 O O . VAL A 1 198 ? -23.724 0.219 16.222 1.00 83.31 198 VAL A O 1
ATOM 1604 N N . ILE A 1 199 ? -22.850 0.916 18.174 1.00 84.25 199 ILE A N 1
ATOM 1605 C CA . ILE A 1 199 ? -21.716 1.652 17.605 1.00 84.25 199 ILE A CA 1
ATOM 1606 C C . ILE A 1 199 ? -20.481 0.760 17.727 1.00 84.25 199 ILE A C 1
ATOM 1608 O O . ILE A 1 199 ? -20.251 0.174 18.782 1.00 84.25 199 ILE A O 1
ATOM 1612 N N . VAL A 1 200 ? -19.681 0.636 16.664 1.00 87.56 200 VAL A N 1
ATOM 1613 C CA . VAL A 1 200 ? -18.401 -0.087 16.719 1.00 87.56 200 VAL A CA 1
ATOM 1614 C C . VAL A 1 200 ? -17.246 0.894 16.539 1.00 87.56 200 VAL A C 1
ATOM 1616 O O . VAL A 1 200 ? -17.114 1.531 15.490 1.00 87.56 200 VAL A O 1
ATOM 1619 N N . LEU A 1 201 ? -16.393 1.002 17.557 1.00 85.88 201 LEU A N 1
ATOM 1620 C CA . LEU A 1 201 ? -15.173 1.807 17.514 1.00 85.88 201 LEU A CA 1
ATOM 1621 C C . LEU A 1 201 ? -13.956 0.916 17.327 1.00 85.88 201 LEU A C 1
ATOM 1623 O O . LEU A 1 201 ? -13.784 -0.063 18.041 1.00 85.88 201 LEU A O 1
ATOM 1627 N N . VAL A 1 202 ? -13.080 1.268 16.390 1.00 87.12 202 VAL A N 1
ATOM 1628 C CA . VAL A 1 202 ? -11.822 0.548 16.174 1.00 87.12 202 VAL A CA 1
ATOM 1629 C C . VAL A 1 202 ? -10.680 1.303 16.844 1.00 87.12 202 VAL A C 1
ATOM 1631 O O . VAL A 1 202 ? -10.310 2.392 16.397 1.00 87.12 202 VAL A O 1
ATOM 1634 N N . LYS A 1 203 ? -10.120 0.718 17.902 1.00 82.06 203 LYS A N 1
ATOM 1635 C CA . LYS A 1 203 ? -9.011 1.272 18.683 1.00 82.06 203 LYS A CA 1
ATOM 1636 C C . LYS A 1 203 ? -7.694 1.231 17.902 1.00 82.06 203 LYS A C 1
ATOM 1638 O O . LYS A 1 203 ? -7.530 0.451 16.961 1.00 82.06 203 LYS A O 1
ATOM 1643 N N . ASP A 1 204 ? -6.780 2.129 18.265 1.00 74.81 204 ASP A N 1
ATOM 1644 C CA . ASP A 1 204 ? -5.437 2.310 17.687 1.00 74.81 204 ASP A CA 1
ATOM 1645 C C . ASP A 1 204 ? -5.396 2.708 16.202 1.00 74.81 204 ASP A C 1
ATOM 1647 O O . ASP A 1 204 ? -4.322 2.858 15.609 1.00 74.81 204 ASP A O 1
ATOM 1651 N N . LYS A 1 205 ? -6.552 2.963 15.582 1.00 77.81 205 LYS A N 1
ATOM 1652 C CA . LYS A 1 205 ? -6.623 3.599 14.266 1.00 77.81 205 LYS A CA 1
ATOM 1653 C C . LYS A 1 205 ? -6.549 5.108 14.413 1.00 77.81 205 LYS A C 1
ATOM 1655 O O . LYS A 1 205 ? -7.571 5.785 14.439 1.00 77.81 205 LYS A O 1
ATOM 1660 N N . LYS A 1 206 ? -5.324 5.623 14.450 1.00 80.94 206 LYS A N 1
ATOM 1661 C CA . LYS A 1 206 ? -5.064 7.065 14.375 1.00 80.94 206 LYS A CA 1
ATOM 1662 C C . LYS A 1 206 ? -5.450 7.610 13.001 1.00 80.94 206 LYS A C 1
ATOM 1664 O O . LYS A 1 206 ? -5.340 6.899 11.996 1.00 80.94 206 LYS A O 1
ATOM 1669 N N . SER A 1 207 ? -5.894 8.864 12.953 1.00 83.69 207 SER A N 1
ATOM 1670 C CA . SER A 1 207 ? -6.037 9.571 11.682 1.00 83.69 207 SER A CA 1
ATOM 1671 C C . SER A 1 207 ? -4.668 9.742 11.027 1.00 83.69 207 SER A C 1
ATOM 1673 O O . SER A 1 207 ? -3.638 9.883 11.697 1.00 83.69 207 SER A O 1
ATOM 1675 N N . PHE A 1 208 ? -4.628 9.703 9.698 1.00 86.00 208 PHE A N 1
ATOM 1676 C CA . PHE A 1 208 ? -3.437 10.148 8.989 1.00 86.00 208 PHE A CA 1
ATOM 1677 C C . PHE A 1 208 ? -3.193 11.626 9.293 1.00 86.00 208 PHE A C 1
ATOM 1679 O O . PHE A 1 208 ? -4.128 12.426 9.310 1.00 86.00 208 PHE A O 1
ATOM 1686 N N . SER A 1 209 ? -1.932 12.015 9.490 1.00 89.69 209 SER A N 1
ATOM 1687 C CA . SER A 1 209 ? -1.585 13.433 9.607 1.00 89.69 209 SER A CA 1
ATOM 1688 C C . SER A 1 209 ? -1.985 14.196 8.338 1.00 89.69 209 SER A C 1
ATOM 1690 O O . SER A 1 209 ? -2.045 13.622 7.250 1.00 89.69 209 SER A O 1
ATOM 1692 N N . ASN A 1 210 ? -2.194 15.513 8.440 1.00 89.81 210 ASN A N 1
ATOM 1693 C CA . ASN A 1 210 ? -2.509 16.356 7.276 1.00 89.81 210 ASN A CA 1
ATOM 1694 C C . ASN A 1 210 ? -1.520 16.171 6.126 1.00 89.81 210 ASN A C 1
ATOM 1696 O O . ASN A 1 210 ? -1.928 16.013 4.977 1.00 89.81 210 ASN A O 1
ATOM 1700 N N . SER A 1 211 ? -0.224 16.134 6.436 1.00 89.19 211 SER A N 1
ATOM 1701 C CA . SER A 1 211 ? 0.819 15.921 5.437 1.00 89.19 211 SER A CA 1
ATOM 1702 C C . SER A 1 211 ? 0.731 14.537 4.792 1.00 89.19 211 SER A C 1
ATOM 1704 O O . SER A 1 211 ? 0.836 14.441 3.570 1.00 89.19 211 SER A O 1
ATOM 1706 N N . ALA A 1 212 ? 0.487 13.482 5.575 1.00 91.88 212 ALA A N 1
ATOM 1707 C CA . ALA A 1 212 ? 0.333 12.126 5.055 1.00 91.88 212 ALA A CA 1
ATOM 1708 C C . ALA A 1 212 ? -0.909 12.001 4.160 1.00 91.88 212 ALA A C 1
ATOM 1710 O O . ALA A 1 212 ? -0.807 11.463 3.057 1.00 91.88 212 ALA A O 1
ATOM 1711 N N . SER A 1 213 ? -2.050 12.552 4.582 1.00 92.12 213 SER A N 1
ATOM 1712 C CA . SER A 1 213 ? -3.290 12.546 3.799 1.00 92.12 213 SER A CA 1
ATOM 1713 C C . SER A 1 213 ? -3.140 13.315 2.488 1.00 92.12 213 SER A C 1
ATOM 1715 O O . SER A 1 213 ? -3.482 12.787 1.433 1.00 92.12 213 SER A O 1
ATOM 1717 N N . ILE A 1 214 ? -2.569 14.527 2.519 1.00 91.06 214 ILE A N 1
ATOM 1718 C CA . ILE A 1 214 ? -2.323 15.331 1.310 1.00 91.06 214 ILE A CA 1
ATOM 1719 C C . ILE A 1 214 ? -1.377 14.596 0.358 1.00 91.06 214 ILE A C 1
ATOM 1721 O O . ILE A 1 214 ? -1.660 14.504 -0.837 1.00 91.06 214 ILE A O 1
ATOM 1725 N N . LEU A 1 215 ? -0.274 14.040 0.871 1.00 92.50 215 LEU A N 1
ATOM 1726 C CA . LEU A 1 215 ? 0.683 13.296 0.056 1.00 92.50 215 LEU A CA 1
ATOM 1727 C C . LEU A 1 215 ? 0.027 12.076 -0.602 1.00 92.50 215 LEU A C 1
ATOM 1729 O O . LEU A 1 215 ? 0.255 11.821 -1.785 1.00 92.50 215 LEU A O 1
ATOM 1733 N N . LEU A 1 216 ? -0.812 11.347 0.139 1.00 92.50 216 LEU A N 1
ATOM 1734 C CA . LEU A 1 216 ? -1.514 10.174 -0.372 1.00 92.50 216 LEU A CA 1
ATOM 1735 C C . LEU A 1 216 ? -2.555 10.556 -1.432 1.00 92.50 216 LEU A C 1
ATOM 1737 O O . LEU A 1 216 ? -2.636 9.880 -2.459 1.00 92.50 216 LEU A O 1
ATOM 1741 N N . ILE A 1 217 ? -3.288 11.658 -1.243 1.00 91.44 217 ILE A N 1
ATOM 1742 C CA . ILE A 1 217 ? -4.230 12.197 -2.238 1.00 91.44 217 ILE A CA 1
ATOM 1743 C C . ILE A 1 217 ? -3.487 12.606 -3.508 1.00 91.44 217 ILE A C 1
ATOM 1745 O O . ILE A 1 217 ? -3.856 12.164 -4.592 1.00 91.44 217 ILE A O 1
ATOM 1749 N N . LEU A 1 218 ? -2.417 13.399 -3.395 1.00 91.06 218 LEU A N 1
ATOM 1750 C CA . LEU A 1 218 ? -1.632 13.847 -4.549 1.00 91.06 218 LEU A CA 1
ATOM 1751 C C . LEU A 1 218 ? -1.002 12.667 -5.295 1.00 91.06 218 LEU A C 1
ATOM 1753 O O . LEU A 1 218 ? -1.088 12.598 -6.521 1.00 91.06 218 LEU A O 1
ATOM 1757 N N . GLY A 1 219 ? -0.424 11.710 -4.566 1.00 89.62 219 GLY A N 1
ATOM 1758 C CA . GLY A 1 219 ? 0.119 10.482 -5.140 1.00 89.62 219 GLY A CA 1
ATOM 1759 C C . GLY A 1 219 ? -0.949 9.655 -5.856 1.00 89.62 219 GLY A C 1
ATOM 1760 O O . GLY A 1 219 ? -0.715 9.180 -6.968 1.00 89.62 219 GLY A O 1
ATOM 1761 N N . SER A 1 220 ? -2.142 9.541 -5.267 1.00 91.31 220 SER A N 1
ATOM 1762 C CA . SER A 1 220 ? -3.276 8.817 -5.852 1.00 91.31 220 SER A CA 1
ATOM 1763 C C . SER A 1 220 ? -3.829 9.518 -7.093 1.00 91.31 220 SER A C 1
ATOM 1765 O O . SER A 1 220 ? -4.051 8.861 -8.106 1.00 91.31 220 SER A O 1
ATOM 1767 N N . LEU A 1 221 ? -3.989 10.845 -7.071 1.00 85.88 221 LEU A N 1
ATOM 1768 C CA . LEU A 1 221 ? -4.416 11.629 -8.236 1.00 85.88 221 LEU A CA 1
ATOM 1769 C C . LEU A 1 221 ? -3.404 11.534 -9.377 1.00 85.88 221 LEU A C 1
ATOM 1771 O O . LEU A 1 221 ? -3.799 11.359 -10.530 1.00 85.88 221 LEU A O 1
ATOM 1775 N N . LEU A 1 222 ? -2.108 11.606 -9.068 1.00 88.56 222 LEU A N 1
ATOM 1776 C CA . LEU A 1 222 ? -1.045 11.477 -10.058 1.00 88.56 222 LEU A CA 1
ATOM 1777 C C . LEU A 1 222 ? -1.040 10.073 -10.676 1.00 88.56 222 LEU A C 1
ATOM 1779 O O . LEU A 1 222 ? -1.076 9.942 -11.901 1.00 88.56 222 LEU A O 1
ATOM 1783 N N . LEU A 1 223 ? -1.054 9.026 -9.844 1.00 90.06 223 LEU A N 1
ATOM 1784 C CA . LEU A 1 223 ? -1.107 7.632 -10.288 1.00 90.06 223 LEU A CA 1
ATOM 1785 C C . LEU A 1 223 ? -2.363 7.355 -11.123 1.00 90.06 223 LEU A C 1
ATOM 1787 O O . LEU A 1 223 ? -2.270 6.740 -12.188 1.00 90.06 223 LEU A O 1
ATOM 1791 N N . GLY A 1 224 ? -3.520 7.834 -10.667 1.00 84.75 224 GLY A N 1
ATOM 1792 C CA . GLY A 1 224 ? -4.799 7.705 -11.358 1.00 84.75 224 GLY A CA 1
ATOM 1793 C C . GLY A 1 224 ? -4.783 8.411 -12.709 1.00 84.75 224 GLY A C 1
ATOM 1794 O O . GLY A 1 224 ? -5.102 7.792 -13.719 1.00 84.75 224 GLY A O 1
ATOM 1795 N N . SER A 1 225 ? -4.311 9.659 -12.759 1.00 82.00 225 SER A N 1
ATOM 1796 C CA . SER A 1 225 ? -4.194 10.440 -13.999 1.00 82.00 225 SER A CA 1
ATOM 1797 C C . SER A 1 225 ? -3.276 9.759 -15.008 1.00 82.00 225 SER A C 1
ATOM 1799 O O . SER A 1 225 ? -3.645 9.586 -16.166 1.00 82.00 225 SER A O 1
ATOM 1801 N N . ILE A 1 226 ? -2.101 9.305 -14.569 1.00 87.62 226 ILE A N 1
ATOM 1802 C CA . ILE A 1 226 ? -1.149 8.574 -15.411 1.00 87.62 226 ILE A CA 1
ATOM 1803 C C . ILE A 1 226 ? -1.773 7.274 -15.939 1.00 87.62 226 ILE A C 1
ATOM 1805 O O . ILE A 1 226 ? -1.657 6.958 -17.127 1.00 87.62 226 ILE A O 1
ATOM 1809 N N . SER A 1 227 ? -2.462 6.533 -15.070 1.00 87.62 227 SER A N 1
ATOM 1810 C CA . SER A 1 227 ? -3.103 5.267 -15.427 1.00 87.62 227 SER A CA 1
ATOM 1811 C C . SER A 1 227 ? -4.248 5.483 -16.416 1.00 87.62 227 SER A C 1
ATOM 1813 O O . SER A 1 227 ? -4.293 4.794 -17.430 1.00 87.62 227 SER A O 1
ATOM 1815 N N . VAL A 1 228 ? -5.110 6.482 -16.207 1.00 82.00 228 VAL A N 1
ATOM 1816 C CA . VAL A 1 228 ? -6.209 6.843 -17.120 1.00 82.00 228 VAL A CA 1
ATOM 1817 C C . VAL A 1 228 ? -5.672 7.330 -18.466 1.00 82.00 228 VAL A C 1
ATOM 1819 O O . VAL A 1 228 ? -6.077 6.822 -19.512 1.00 82.00 228 VAL A O 1
ATOM 1822 N N . LEU A 1 229 ? -4.701 8.247 -18.466 1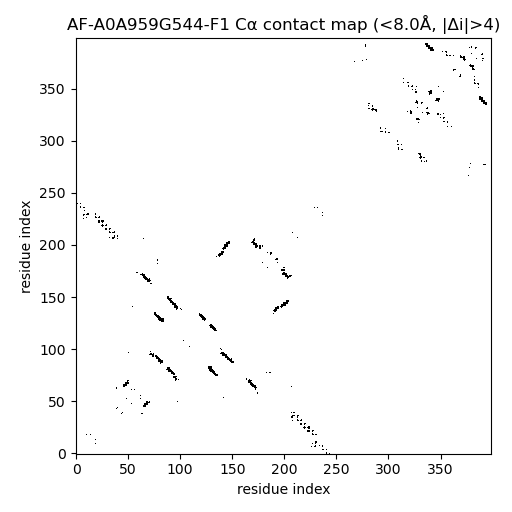.00 85.62 229 LEU A N 1
ATOM 1823 C CA . LEU A 1 229 ? -4.088 8.765 -19.694 1.00 85.62 229 LEU A CA 1
ATOM 1824 C C . LEU A 1 229 ? -3.413 7.660 -20.514 1.00 85.62 229 LEU A C 1
ATOM 1826 O O . LEU A 1 229 ? -3.400 7.721 -21.740 1.00 85.62 229 LEU A O 1
ATOM 1830 N N . SER A 1 230 ? -2.918 6.597 -19.878 1.00 91.12 230 SER A N 1
ATOM 1831 C CA . SER A 1 230 ? -2.336 5.459 -20.598 1.00 91.12 230 SER A CA 1
ATOM 1832 C C . SER A 1 230 ? -3.346 4.656 -21.443 1.00 91.12 230 SER A C 1
ATOM 1834 O O . SER A 1 230 ? -2.949 3.892 -22.335 1.00 91.12 230 SER A O 1
ATOM 1836 N N . PHE A 1 231 ? -4.654 4.828 -21.221 1.00 84.94 231 PHE A N 1
ATOM 1837 C CA . PHE A 1 231 ? -5.697 4.244 -22.069 1.00 84.94 231 PHE A CA 1
ATOM 1838 C C . PHE A 1 231 ? -5.939 5.052 -23.352 1.00 84.94 231 PHE A C 1
ATOM 1840 O O . PHE A 1 231 ? -6.361 4.473 -24.354 1.00 84.94 231 PHE A O 1
ATOM 1847 N N . PHE A 1 232 ? -5.580 6.340 -23.390 1.00 85.50 232 PHE A N 1
ATOM 1848 C CA . PHE A 1 232 ? -5.827 7.207 -24.547 1.00 85.50 232 PHE A CA 1
ATOM 1849 C C . PHE A 1 232 ? -5.030 6.754 -25.778 1.00 85.50 232 PHE A C 1
ATOM 1851 O O . PHE A 1 232 ? -3.884 6.316 -25.634 1.00 85.50 232 PHE A O 1
ATOM 1858 N N . PRO A 1 233 ? -5.583 6.845 -27.003 1.00 90.75 233 PRO A N 1
ATOM 1859 C CA . PRO A 1 233 ? -4.856 6.510 -28.224 1.00 90.75 233 PRO A CA 1
ATOM 1860 C C . PRO A 1 233 ? -3.529 7.272 -28.341 1.00 90.75 233 PRO A C 1
ATOM 1862 O O . PRO A 1 233 ? -3.437 8.446 -27.992 1.00 90.75 233 PRO A O 1
ATOM 1865 N N . THR A 1 234 ? -2.498 6.620 -28.887 1.00 90.75 234 THR A N 1
ATOM 1866 C CA . THR A 1 234 ? -1.153 7.207 -29.045 1.00 90.75 234 THR A CA 1
ATOM 1867 C C . THR A 1 234 ? -1.191 8.531 -29.808 1.00 90.75 234 THR A C 1
ATOM 1869 O O . THR A 1 234 ? -0.534 9.486 -29.405 1.00 90.75 234 THR A O 1
ATOM 1872 N N . LYS A 1 235 ? -2.009 8.611 -30.869 1.00 87.31 235 LYS A N 1
ATOM 1873 C CA . LYS A 1 235 ? -2.197 9.833 -31.666 1.00 87.31 235 LYS A CA 1
ATOM 1874 C C . LYS A 1 235 ? -2.702 11.000 -30.807 1.00 87.31 235 LYS A C 1
ATOM 1876 O O . LYS A 1 235 ? -2.183 12.104 -30.914 1.00 87.31 235 LYS A O 1
ATOM 1881 N N . SER A 1 236 ? -3.652 10.742 -29.907 1.00 87.56 236 SER A N 1
ATOM 1882 C CA . SER A 1 236 ? -4.191 11.750 -28.988 1.00 87.56 236 SER A CA 1
ATOM 1883 C C . SER A 1 236 ? -3.131 12.242 -27.998 1.00 87.56 236 SER A C 1
ATOM 1885 O O . SER A 1 236 ? -2.998 13.444 -27.803 1.00 87.56 236 SER A O 1
ATOM 1887 N N . LEU A 1 237 ? -2.332 11.334 -27.423 1.00 85.25 237 LEU A N 1
ATOM 1888 C CA . LEU A 1 237 ? -1.259 11.692 -26.483 1.00 85.25 237 LEU A CA 1
ATOM 1889 C C . LEU A 1 237 ? -0.154 12.537 -27.138 1.00 85.25 237 LEU A C 1
ATOM 1891 O O . LEU A 1 237 ? 0.338 13.481 -26.525 1.00 85.25 237 LEU A O 1
ATOM 1895 N N . VAL A 1 238 ? 0.216 12.225 -28.383 1.00 86.62 238 VAL A N 1
ATOM 1896 C CA . VAL A 1 238 ? 1.215 12.993 -29.147 1.00 86.62 238 VAL A CA 1
ATOM 1897 C C . VAL A 1 238 ? 0.682 14.382 -29.512 1.00 86.62 238 VAL A C 1
ATOM 1899 O O . VAL A 1 238 ? 1.391 15.369 -29.332 1.00 86.62 238 VAL A O 1
ATOM 1902 N N . ASN A 1 239 ? -0.582 14.489 -29.935 1.00 86.06 239 ASN A N 1
ATOM 1903 C CA . ASN A 1 239 ? -1.198 15.781 -30.256 1.00 86.06 239 ASN A CA 1
ATOM 1904 C C . ASN A 1 239 ? -1.270 16.721 -29.039 1.00 86.06 239 ASN A C 1
ATOM 1906 O O . ASN A 1 239 ? -1.008 17.914 -29.179 1.00 86.06 239 ASN A O 1
ATOM 1910 N N . ILE A 1 240 ? -1.548 16.190 -27.840 1.00 83.56 240 ILE A N 1
ATOM 1911 C CA . ILE A 1 240 ? -1.522 16.968 -26.586 1.00 83.56 240 ILE A CA 1
ATOM 1912 C C . ILE A 1 240 ? -0.129 17.578 -26.338 1.00 83.56 240 ILE A C 1
ATOM 1914 O O . ILE A 1 240 ? -0.023 18.716 -25.882 1.00 83.56 240 ILE A O 1
ATOM 1918 N N . GLY A 1 241 ? 0.943 16.856 -26.680 1.00 81.12 241 GLY A N 1
ATOM 1919 C CA . GLY A 1 241 ? 2.321 17.350 -26.564 1.00 81.12 241 GLY A CA 1
ATOM 1920 C C . GLY A 1 241 ? 2.740 18.360 -27.608 1.00 81.12 241 GLY A C 1
ATOM 1921 O O . GLY A 1 241 ? 3.454 19.316 -27.306 1.00 81.12 241 GLY A O 1
ATOM 1922 N N . ASN A 1 242 ? 2.295 18.158 -28.842 1.00 79.50 242 ASN A N 1
ATOM 1923 C CA . ASN A 1 242 ? 2.674 19.027 -29.947 1.00 79.50 242 ASN A CA 1
ATOM 1924 C C . ASN A 1 242 ? 2.001 20.399 -29.836 1.00 79.50 242 ASN A C 1
ATOM 1926 O O . ASN A 1 242 ? 2.669 21.404 -30.056 1.00 79.50 242 ASN A O 1
ATOM 1930 N N . ASN A 1 243 ? 0.749 20.459 -29.368 1.00 68.69 243 ASN A N 1
ATOM 1931 C CA . ASN A 1 243 ? 0.039 21.725 -29.146 1.00 68.69 243 ASN A CA 1
ATOM 1932 C C . ASN A 1 243 ? 0.691 22.619 -28.075 1.00 68.69 243 ASN A C 1
ATOM 1934 O O . ASN A 1 243 ? 0.466 23.824 -28.066 1.00 68.69 243 ASN A O 1
ATOM 1938 N N . THR A 1 244 ? 1.514 22.056 -27.183 1.00 59.53 244 THR A N 1
ATOM 1939 C CA . THR A 1 244 ? 2.291 22.831 -26.198 1.00 59.53 244 THR A CA 1
ATOM 1940 C C . THR A 1 244 ? 3.668 23.263 -26.718 1.00 59.53 244 THR A C 1
ATOM 1942 O O . THR A 1 244 ? 4.337 24.058 -26.065 1.00 59.53 244 THR A O 1
ATOM 1945 N N . SER A 1 245 ? 4.097 22.759 -27.880 1.00 53.31 245 SER A N 1
ATOM 1946 C CA . SER A 1 245 ? 5.449 22.946 -28.434 1.00 53.31 245 SER A CA 1
ATOM 1947 C C . SER A 1 245 ? 5.489 23.888 -29.645 1.00 53.31 245 SER A C 1
ATOM 1949 O O . SER A 1 245 ? 6.559 24.356 -30.031 1.00 53.31 245 SER A O 1
ATOM 1951 N N . THR A 1 246 ? 4.338 24.204 -30.240 1.00 48.41 246 THR A N 1
ATOM 1952 C CA . THR A 1 246 ? 4.212 24.944 -31.508 1.00 48.41 246 THR A CA 1
ATOM 1953 C C . THR A 1 246 ? 4.452 26.459 -31.436 1.00 48.41 246 THR A C 1
ATOM 1955 O O . THR A 1 246 ? 4.060 27.168 -32.356 1.00 48.41 246 THR A O 1
ATOM 1958 N N . GLN A 1 247 ? 5.138 26.981 -30.412 1.00 48.50 247 GLN A N 1
ATOM 1959 C CA . GLN A 1 247 ? 5.565 28.393 -30.408 1.00 48.50 247 GLN A CA 1
ATOM 1960 C C . GLN A 1 247 ? 7.044 28.670 -30.097 1.00 48.50 247 GLN A C 1
ATOM 1962 O O . GLN A 1 247 ? 7.421 29.835 -30.124 1.00 48.50 247 GLN A O 1
ATOM 1967 N N . ILE A 1 248 ? 7.912 27.675 -29.851 1.00 48.44 248 ILE A N 1
ATOM 1968 C CA . ILE A 1 248 ? 9.296 27.981 -29.403 1.00 48.44 248 ILE A CA 1
ATOM 1969 C C . ILE A 1 248 ? 10.404 27.557 -30.383 1.00 48.44 248 ILE A C 1
ATOM 1971 O O . ILE A 1 248 ? 11.530 28.019 -30.245 1.00 48.44 248 ILE A O 1
ATOM 1975 N N . TYR A 1 249 ? 10.119 26.803 -31.449 1.00 45.28 249 TYR A N 1
ATOM 1976 C CA . TYR A 1 249 ? 11.130 26.556 -32.490 1.00 45.28 249 TYR A CA 1
ATOM 1977 C C . TYR A 1 249 ? 10.549 26.678 -33.902 1.00 45.28 249 TYR A C 1
ATOM 1979 O O . TYR A 1 249 ? 10.062 25.689 -34.454 1.00 45.28 249 TYR A O 1
ATOM 1987 N N . PRO A 1 250 ? 10.610 27.872 -34.520 1.00 45.19 250 PRO A N 1
ATOM 1988 C CA . PRO A 1 250 ? 10.481 27.979 -35.962 1.00 45.19 250 PRO A CA 1
ATOM 1989 C C . PRO A 1 250 ? 11.782 27.437 -36.566 1.00 45.19 250 PRO A C 1
ATOM 1991 O O . PRO A 1 250 ? 12.810 28.106 -36.518 1.00 45.19 250 PRO A O 1
ATOM 1994 N N . GLY A 1 251 ? 11.788 26.203 -37.072 1.00 50.97 251 GLY A N 1
ATOM 1995 C CA . GLY A 1 251 ? 12.979 25.737 -37.787 1.00 50.97 251 GLY A CA 1
ATOM 1996 C C . GLY A 1 251 ? 12.990 24.304 -38.287 1.00 50.97 251 GLY A C 1
ATOM 1997 O O . GLY A 1 251 ? 13.396 24.096 -39.421 1.00 50.97 251 GLY A O 1
ATOM 1998 N N . ASN A 1 252 ? 12.521 23.322 -37.512 1.00 50.72 252 ASN A N 1
ATOM 1999 C CA . ASN A 1 252 ? 12.693 21.923 -37.917 1.00 50.72 252 ASN A CA 1
ATOM 2000 C C . ASN A 1 252 ? 11.364 21.282 -38.303 1.00 50.72 252 ASN A C 1
ATOM 2002 O O . ASN A 1 252 ? 10.472 21.046 -37.486 1.00 50.72 252 ASN A O 1
ATOM 2006 N N . THR A 1 253 ? 11.246 21.029 -39.598 1.00 56.03 253 THR A N 1
ATOM 2007 C CA . THR A 1 253 ? 10.131 20.356 -40.242 1.00 56.03 253 THR A CA 1
ATOM 2008 C C . THR A 1 253 ? 9.915 18.955 -39.670 1.00 56.03 253 THR A C 1
ATOM 2010 O O . THR A 1 253 ? 10.847 18.185 -39.470 1.00 56.03 253 THR A O 1
ATOM 2013 N N . SER A 1 254 ? 8.646 18.572 -39.489 1.00 53.88 254 SER A N 1
ATOM 2014 C CA . SER A 1 254 ? 8.199 17.232 -39.057 1.00 53.88 254 SER A CA 1
ATOM 2015 C C . SER A 1 254 ? 8.816 16.060 -39.843 1.00 53.88 254 SER A C 1
ATOM 2017 O O . SER A 1 254 ? 8.740 14.923 -39.379 1.00 53.88 254 SER A O 1
ATOM 2019 N N . LYS A 1 255 ? 9.385 16.310 -41.027 1.00 54.81 255 LYS A N 1
ATOM 2020 C CA . LYS A 1 255 ? 10.042 15.303 -41.863 1.00 54.81 255 LYS A CA 1
ATOM 2021 C C . LYS A 1 255 ? 11.410 14.883 -41.319 1.00 54.81 255 LYS A C 1
ATOM 2023 O O . LYS A 1 255 ? 11.713 13.699 -41.376 1.00 54.81 255 LYS A O 1
ATOM 2028 N N . ASP A 1 256 ? 12.161 15.793 -40.702 1.00 56.81 256 ASP A N 1
ATOM 2029 C CA . ASP A 1 256 ? 13.508 15.496 -40.195 1.00 56.81 256 ASP A CA 1
ATOM 2030 C C . ASP A 1 256 ? 13.447 14.589 -38.961 1.00 56.81 256 ASP A C 1
ATOM 2032 O O . ASP A 1 256 ? 14.197 13.625 -38.842 1.00 56.81 256 ASP A O 1
ATOM 2036 N N . VAL A 1 257 ? 12.455 14.815 -38.093 1.00 56.00 257 VAL A N 1
ATOM 2037 C CA . VAL A 1 257 ? 12.200 13.960 -36.923 1.00 56.00 257 VAL A CA 1
ATOM 2038 C C . VAL A 1 257 ? 11.730 12.561 -37.342 1.00 56.00 257 VAL A C 1
ATOM 2040 O O . VAL A 1 257 ? 12.100 11.570 -36.719 1.00 56.00 257 VAL A O 1
ATOM 2043 N N . LEU A 1 258 ? 10.925 12.450 -38.406 1.00 54.28 258 LEU A N 1
ATOM 2044 C CA . LEU A 1 258 ? 10.483 11.151 -38.927 1.00 54.28 258 LEU A CA 1
ATOM 2045 C C . LEU A 1 258 ? 11.635 10.382 -39.589 1.00 54.28 258 LEU A C 1
ATOM 2047 O O . LEU A 1 258 ? 11.754 9.177 -39.381 1.00 54.28 258 LEU A O 1
ATOM 2051 N N . GLN A 1 259 ? 12.518 11.078 -40.305 1.00 63.03 259 GLN A N 1
ATOM 2052 C CA . GLN A 1 259 ? 13.702 10.486 -40.924 1.00 63.03 259 GLN A CA 1
ATOM 2053 C C . GLN A 1 259 ? 14.735 10.030 -39.879 1.00 63.03 259 GLN A C 1
ATOM 2055 O O . GLN A 1 259 ? 15.349 8.977 -40.036 1.00 63.03 259 GLN A O 1
ATOM 2060 N N . GLU A 1 260 ? 14.879 10.753 -38.766 1.00 61.34 260 GLU A N 1
ATOM 2061 C CA . GLU A 1 260 ? 15.725 10.337 -37.641 1.00 61.34 260 GLU A CA 1
ATOM 2062 C C . GLU A 1 260 ? 15.162 9.093 -36.922 1.00 61.34 260 GLU A C 1
ATOM 2064 O O . GLU A 1 260 ? 15.918 8.209 -36.516 1.00 61.34 260 GLU A O 1
ATOM 2069 N N . ILE A 1 261 ? 13.830 8.961 -36.834 1.00 56.88 261 ILE A N 1
ATOM 2070 C CA . ILE A 1 261 ? 13.159 7.772 -36.278 1.00 56.88 261 ILE A CA 1
ATOM 2071 C C . ILE A 1 261 ? 13.330 6.541 -37.181 1.00 56.88 261 ILE A C 1
ATOM 2073 O O . ILE A 1 261 ? 13.521 5.439 -36.660 1.00 56.88 261 ILE A O 1
ATOM 2077 N N . ASP A 1 262 ? 13.271 6.697 -38.505 1.00 62.00 262 ASP A N 1
ATOM 2078 C CA . ASP A 1 262 ? 13.458 5.577 -39.435 1.00 62.00 262 ASP A CA 1
ATOM 2079 C C . ASP A 1 262 ? 14.938 5.167 -39.551 1.00 62.00 262 ASP A C 1
ATOM 2081 O O . ASP A 1 262 ? 15.238 3.977 -39.456 1.00 62.00 262 ASP A O 1
ATOM 2085 N N . ASN A 1 263 ? 15.877 6.120 -39.544 1.00 60.91 263 ASN A N 1
ATOM 2086 C CA . ASN A 1 263 ? 17.312 5.820 -39.427 1.00 60.91 263 ASN A CA 1
ATOM 2087 C C . ASN A 1 263 ? 17.653 5.094 -38.108 1.00 60.91 263 ASN A C 1
ATOM 2089 O O . ASN A 1 263 ? 18.540 4.240 -38.064 1.00 60.91 263 ASN A O 1
ATOM 2093 N N . TYR A 1 264 ? 16.930 5.387 -37.020 1.00 52.31 264 TYR A N 1
ATOM 2094 C CA . TYR A 1 264 ? 17.091 4.677 -35.750 1.00 52.31 264 TYR A CA 1
ATOM 2095 C C . TYR A 1 264 ? 16.558 3.234 -35.805 1.00 52.31 264 TYR A C 1
ATOM 2097 O O . TYR A 1 264 ? 17.100 2.359 -35.129 1.00 52.31 264 TYR A O 1
ATOM 2105 N N . LYS A 1 265 ? 15.525 2.944 -36.611 1.00 50.50 265 LYS A N 1
ATOM 2106 C CA . LYS A 1 265 ? 15.023 1.569 -36.796 1.00 50.50 265 LYS A CA 1
ATOM 2107 C C . LYS A 1 265 ? 16.018 0.692 -37.547 1.00 50.50 265 LYS A C 1
ATOM 2109 O O . LYS A 1 265 ? 16.219 -0.444 -37.121 1.00 50.50 265 LYS A O 1
ATOM 2114 N N . ASP A 1 266 ? 16.670 1.218 -38.579 1.00 50.84 266 ASP A N 1
ATOM 2115 C CA . ASP A 1 266 ? 17.663 0.465 -39.356 1.00 50.84 266 ASP A CA 1
ATOM 2116 C C . ASP A 1 266 ? 18.919 0.169 -38.523 1.00 50.84 266 ASP A C 1
ATOM 2118 O O . ASP A 1 266 ? 19.407 -0.962 -38.499 1.00 50.84 266 ASP A O 1
ATOM 2122 N N . TYR A 1 267 ? 19.355 1.125 -37.694 1.00 51.03 267 TYR A N 1
ATOM 2123 C CA . TYR A 1 267 ? 20.472 0.923 -36.762 1.00 51.03 267 TYR A CA 1
ATOM 2124 C C . TYR A 1 267 ? 20.172 -0.108 -35.653 1.00 51.03 267 TYR A C 1
ATOM 2126 O O . TYR A 1 267 ? 21.075 -0.758 -35.118 1.00 51.03 267 TYR A O 1
ATOM 2134 N N . VAL A 1 268 ? 18.897 -0.265 -35.283 1.00 50.84 268 VAL A N 1
ATOM 2135 C CA . VAL A 1 268 ? 18.439 -1.233 -34.274 1.00 50.84 268 VAL A CA 1
ATOM 2136 C C . VAL A 1 268 ? 18.136 -2.604 -34.895 1.00 50.84 268 VAL A C 1
ATOM 2138 O O . VAL A 1 268 ? 18.285 -3.617 -34.208 1.00 50.84 268 VAL A O 1
ATOM 2141 N N . GLY A 1 269 ? 17.765 -2.667 -36.177 1.00 43.44 269 GLY A N 1
ATOM 2142 C CA . GLY A 1 269 ? 17.428 -3.902 -36.890 1.00 43.44 269 GLY A CA 1
ATOM 2143 C C . GLY A 1 269 ? 18.609 -4.863 -37.052 1.00 43.44 269 GLY A C 1
ATOM 2144 O O . GLY A 1 269 ? 18.468 -6.060 -36.798 1.00 43.44 269 GLY A O 1
ATOM 2145 N N . GLU A 1 270 ? 19.798 -4.343 -37.365 1.00 44.72 270 GLU A N 1
ATOM 2146 C CA . GLU A 1 270 ? 20.954 -5.161 -37.765 1.00 44.72 270 GLU A CA 1
ATOM 2147 C C . GLU A 1 270 ? 21.703 -5.838 -36.590 1.00 44.72 270 GLU A C 1
ATOM 2149 O O . GLU A 1 270 ? 22.445 -6.799 -36.783 1.00 44.72 270 GLU A O 1
ATOM 2154 N N . LYS A 1 271 ? 21.472 -5.424 -35.332 1.00 49.09 271 LYS A N 1
ATOM 2155 C CA . LYS A 1 271 ? 22.153 -5.986 -34.136 1.00 49.09 271 LYS A CA 1
ATOM 2156 C C . LYS A 1 271 ? 21.345 -7.008 -33.328 1.00 49.09 271 LYS A C 1
ATOM 2158 O O . LYS A 1 271 ? 21.803 -7.474 -32.282 1.00 49.09 271 LYS A O 1
ATOM 2163 N N . THR A 1 272 ? 20.153 -7.395 -33.778 1.00 47.28 272 THR A N 1
ATOM 2164 C CA . THR A 1 272 ? 19.269 -8.283 -32.998 1.00 47.28 272 THR A CA 1
ATOM 2165 C C . THR A 1 272 ? 19.644 -9.771 -33.039 1.00 47.28 272 THR A C 1
ATOM 2167 O O . THR A 1 272 ? 19.108 -10.544 -32.241 1.00 47.28 272 THR A O 1
ATOM 2170 N N . SER A 1 273 ? 20.603 -10.190 -33.874 1.00 48.62 273 SER A N 1
ATOM 2171 C CA . SER A 1 273 ? 20.990 -11.605 -33.992 1.00 48.62 273 SER A CA 1
ATOM 2172 C C . SER A 1 273 ? 21.973 -12.102 -32.917 1.00 48.62 273 SER A C 1
ATOM 2174 O O . SER A 1 273 ? 21.953 -13.293 -32.616 1.00 48.62 273 SER A O 1
ATOM 2176 N N . SER A 1 274 ? 22.762 -11.238 -32.253 1.00 50.72 274 SER A N 1
ATOM 2177 C CA . SER A 1 274 ? 23.724 -11.672 -31.207 1.00 50.72 274 SER A CA 1
ATOM 2178 C C . SER A 1 274 ? 23.318 -11.346 -29.759 1.00 50.72 274 SER A C 1
ATOM 2180 O O . SER A 1 274 ? 23.896 -11.872 -28.810 1.00 50.72 274 SER A O 1
ATOM 2182 N N . GLY A 1 275 ? 22.279 -10.529 -29.546 1.00 52.56 275 GLY A N 1
ATOM 2183 C CA . GLY A 1 275 ? 21.865 -10.077 -28.207 1.00 52.56 275 GLY A CA 1
ATOM 2184 C C . GLY A 1 275 ? 21.037 -11.075 -27.382 1.00 52.56 275 GLY A C 1
ATOM 2185 O O . GLY A 1 275 ? 20.758 -10.820 -26.208 1.00 52.56 275 GLY A O 1
ATOM 2186 N N . LYS A 1 276 ? 20.616 -12.210 -27.961 1.00 56.88 276 LYS A N 1
ATOM 2187 C CA . LYS A 1 276 ? 19.629 -13.116 -27.339 1.00 56.88 276 LYS A CA 1
ATOM 2188 C C . LYS A 1 276 ? 20.187 -13.980 -26.189 1.00 56.88 276 LYS A C 1
ATOM 2190 O O . LYS A 1 276 ? 19.396 -14.479 -25.395 1.00 56.88 276 LYS A O 1
ATOM 2195 N N . SER A 1 277 ? 21.511 -14.117 -26.035 1.00 68.62 277 SER A N 1
ATOM 2196 C CA . SER A 1 277 ? 22.141 -15.045 -25.066 1.00 68.62 277 SER A CA 1
ATOM 2197 C C . SER A 1 277 ? 22.653 -14.414 -23.756 1.00 68.62 277 SER A C 1
ATOM 2199 O O . SER A 1 277 ? 23.000 -15.139 -22.823 1.00 68.62 277 SER A O 1
ATOM 2201 N N . ILE A 1 278 ? 22.701 -13.082 -23.635 1.00 81.94 278 ILE A N 1
ATOM 2202 C CA . ILE A 1 278 ? 23.391 -12.420 -22.506 1.00 81.94 278 ILE A CA 1
ATOM 2203 C C . ILE A 1 278 ? 22.500 -12.291 -21.258 1.00 81.94 278 ILE A C 1
ATOM 2205 O O . ILE A 1 278 ? 22.998 -12.344 -20.132 1.00 81.94 278 ILE A O 1
ATOM 2209 N N . LEU A 1 279 ? 21.182 -12.135 -21.424 1.00 81.81 279 LEU A N 1
ATOM 2210 C CA . LEU A 1 279 ? 20.260 -11.922 -20.300 1.00 81.81 279 LEU A CA 1
ATOM 2211 C C . LEU A 1 279 ? 20.250 -13.094 -19.294 1.00 81.81 279 LEU A C 1
ATOM 2213 O O . LEU A 1 279 ? 20.396 -12.822 -18.100 1.00 81.81 279 LEU A O 1
ATOM 2217 N N . PRO A 1 280 ? 20.163 -14.372 -19.722 1.00 86.75 280 PRO A N 1
ATOM 2218 C CA . PRO A 1 280 ? 20.235 -15.503 -18.796 1.00 86.75 280 PRO A CA 1
ATOM 2219 C C . PRO A 1 280 ? 21.554 -15.527 -18.020 1.00 86.75 280 PRO A C 1
ATOM 2221 O O . PRO A 1 280 ? 21.545 -15.706 -16.806 1.00 86.75 280 PRO A O 1
ATOM 2224 N N . LYS A 1 281 ? 22.685 -15.239 -18.683 1.00 89.50 281 LYS A N 1
ATOM 2225 C CA . LYS A 1 281 ? 24.001 -15.162 -18.027 1.00 89.50 281 LYS A CA 1
ATOM 2226 C C . LYS A 1 281 ? 24.044 -14.068 -16.957 1.00 89.50 281 LYS A C 1
ATOM 2228 O O . LYS A 1 281 ? 24.616 -14.274 -15.894 1.00 89.50 281 LYS A O 1
ATOM 2233 N N . ARG A 1 282 ? 23.401 -12.917 -17.182 1.00 86.50 282 ARG A N 1
ATOM 2234 C CA . ARG A 1 282 ? 23.298 -11.862 -16.156 1.00 86.50 282 ARG A CA 1
ATOM 2235 C C . ARG A 1 282 ? 22.498 -12.332 -14.943 1.00 86.50 282 ARG A C 1
ATOM 2237 O O . ARG A 1 282 ? 22.932 -12.100 -13.822 1.00 86.50 282 ARG A O 1
ATOM 2244 N N . ILE A 1 283 ? 21.360 -12.993 -15.160 1.00 84.94 283 ILE A N 1
ATOM 2245 C CA . ILE A 1 283 ? 20.514 -13.508 -14.071 1.00 84.94 283 ILE A CA 1
ATOM 2246 C C . ILE A 1 283 ? 21.280 -14.559 -13.258 1.00 84.94 283 ILE A C 1
ATOM 2248 O O . ILE A 1 283 ? 21.327 -14.462 -12.036 1.00 84.94 283 ILE A O 1
ATOM 2252 N N . ILE A 1 284 ? 21.946 -15.508 -13.923 1.00 88.50 284 ILE A N 1
ATOM 2253 C CA . ILE A 1 284 ? 22.738 -16.544 -13.247 1.00 88.50 284 ILE A CA 1
ATOM 2254 C C . ILE A 1 284 ? 23.916 -15.914 -12.483 1.00 88.50 284 ILE A C 1
ATOM 2256 O O . ILE A 1 284 ? 24.160 -16.296 -11.342 1.00 88.50 284 ILE A O 1
ATOM 2260 N N . ALA A 1 285 ? 24.594 -14.902 -13.043 1.00 91.56 285 ALA A N 1
ATOM 2261 C CA . ALA A 1 285 ? 25.652 -14.174 -12.332 1.00 91.56 285 ALA A CA 1
ATOM 2262 C C . ALA A 1 285 ? 25.132 -13.556 -11.026 1.00 91.56 285 ALA A C 1
ATOM 2264 O O . ALA A 1 285 ? 25.768 -13.704 -9.986 1.00 91.56 285 ALA A O 1
ATOM 2265 N N . TYR A 1 286 ? 23.958 -12.914 -11.071 1.00 88.25 286 TYR A N 1
ATOM 2266 C CA . TYR A 1 286 ? 23.324 -12.335 -9.886 1.00 88.25 286 TYR A CA 1
ATOM 2267 C C . TYR A 1 286 ? 22.965 -13.385 -8.836 1.00 88.25 286 TYR A C 1
ATOM 2269 O O . TYR A 1 286 ? 23.139 -13.124 -7.649 1.00 88.25 286 TYR A O 1
ATOM 2277 N N . ILE A 1 287 ? 22.493 -14.562 -9.255 1.00 87.06 287 ILE A N 1
ATOM 2278 C CA . ILE A 1 287 ? 22.192 -15.671 -8.340 1.00 87.06 287 ILE A CA 1
ATOM 2279 C C . ILE A 1 287 ? 23.475 -16.157 -7.652 1.00 87.06 287 ILE A C 1
ATOM 2281 O O . ILE A 1 287 ? 23.477 -16.326 -6.435 1.00 87.06 287 ILE A O 1
ATOM 2285 N N . ILE A 1 288 ? 24.575 -16.320 -8.397 1.00 91.88 288 ILE A N 1
ATOM 2286 C CA . ILE A 1 288 ? 25.876 -16.716 -7.831 1.00 91.88 288 ILE A CA 1
ATOM 2287 C C . ILE A 1 288 ? 26.356 -15.680 -6.806 1.00 91.88 288 ILE A C 1
ATOM 2289 O O . ILE A 1 288 ? 26.697 -16.041 -5.680 1.00 91.88 288 ILE A O 1
ATOM 2293 N N . ASP A 1 289 ? 26.336 -14.394 -7.165 1.00 91.81 289 ASP A N 1
ATOM 2294 C CA . ASP A 1 289 ? 26.747 -13.309 -6.267 1.00 91.81 289 ASP A CA 1
ATOM 2295 C C . ASP A 1 289 ? 25.860 -13.247 -5.005 1.00 91.81 289 ASP A C 1
ATOM 2297 O O . ASP A 1 289 ? 26.360 -13.025 -3.901 1.00 91.81 289 ASP A O 1
ATOM 2301 N N . ALA A 1 290 ? 24.551 -13.493 -5.140 1.00 86.31 290 ALA A N 1
ATOM 2302 C CA . ALA A 1 290 ? 23.617 -13.532 -4.017 1.00 86.31 290 ALA A CA 1
ATOM 2303 C C . ALA A 1 290 ? 23.904 -14.699 -3.060 1.00 86.31 290 ALA A C 1
ATOM 2305 O O . ALA A 1 290 ? 23.901 -14.498 -1.848 1.00 86.31 290 ALA A O 1
ATOM 2306 N N . ILE A 1 291 ? 24.203 -15.894 -3.581 1.00 89.12 291 ILE A N 1
ATOM 2307 C CA . ILE A 1 291 ? 24.576 -17.058 -2.760 1.00 89.12 291 ILE A CA 1
ATOM 2308 C C . ILE A 1 291 ? 25.855 -16.766 -1.968 1.00 89.12 291 ILE A C 1
ATOM 2310 O O . ILE A 1 291 ? 25.901 -17.021 -0.765 1.00 89.12 291 ILE A O 1
ATOM 2314 N N . ILE A 1 292 ? 26.869 -16.178 -2.612 1.00 92.56 292 ILE A N 1
ATOM 2315 C CA . ILE A 1 292 ? 28.126 -15.793 -1.950 1.00 92.56 292 ILE A CA 1
ATOM 2316 C C . ILE A 1 292 ? 27.857 -14.792 -0.821 1.00 92.56 292 ILE A C 1
ATOM 2318 O O . ILE A 1 292 ? 28.366 -14.960 0.288 1.00 92.56 292 ILE A O 1
ATOM 2322 N N . LEU A 1 293 ? 27.028 -13.776 -1.075 1.00 89.88 293 LEU A N 1
ATOM 2323 C CA . LEU A 1 293 ? 26.658 -12.782 -0.068 1.00 89.88 293 LEU A CA 1
ATOM 2324 C C . LEU A 1 293 ? 25.869 -13.385 1.097 1.00 89.88 293 LEU A C 1
ATOM 2326 O O . LEU A 1 293 ? 26.136 -13.027 2.242 1.00 89.88 293 LEU A O 1
ATOM 2330 N N . ILE A 1 294 ? 24.944 -14.312 0.833 1.00 85.38 294 ILE A N 1
ATOM 2331 C CA . ILE A 1 294 ? 24.188 -15.014 1.877 1.00 85.38 294 ILE A CA 1
ATOM 2332 C C . ILE A 1 294 ? 25.142 -15.823 2.757 1.00 85.38 294 ILE A C 1
ATOM 2334 O O . ILE A 1 294 ? 25.126 -15.646 3.974 1.00 85.38 294 ILE A O 1
ATOM 2338 N N . LEU A 1 295 ? 26.025 -16.635 2.167 1.00 91.00 295 LEU A N 1
ATOM 2339 C CA . LEU A 1 295 ? 27.007 -17.423 2.918 1.00 91.00 295 LEU A CA 1
ATOM 2340 C C . LEU A 1 295 ? 27.929 -16.535 3.762 1.00 91.00 295 LEU A C 1
ATOM 2342 O O . LEU A 1 295 ? 28.137 -16.802 4.945 1.00 91.00 295 LEU A O 1
ATOM 2346 N N . CYS A 1 296 ? 28.425 -15.440 3.185 1.00 90.62 296 CYS A N 1
ATOM 2347 C CA . CYS A 1 296 ? 29.258 -14.479 3.903 1.00 90.62 296 CYS A CA 1
ATOM 2348 C C . CYS A 1 296 ? 28.480 -13.819 5.054 1.00 90.62 296 CYS A C 1
ATOM 2350 O O . CYS A 1 296 ? 28.979 -13.727 6.176 1.00 90.62 296 CYS A O 1
ATOM 2352 N N . SER A 1 297 ? 27.217 -13.448 4.818 1.00 88.38 297 SER A N 1
ATOM 2353 C CA . SER A 1 297 ? 26.351 -12.877 5.854 1.00 88.38 297 SER A CA 1
ATOM 2354 C C . SER A 1 297 ? 26.081 -13.855 6.998 1.00 88.38 297 SER A C 1
ATOM 2356 O O . SER A 1 297 ? 26.079 -13.429 8.146 1.00 88.38 297 SER A O 1
ATOM 2358 N N . MET A 1 298 ? 25.941 -15.160 6.729 1.00 87.31 298 MET A N 1
ATOM 2359 C CA . MET A 1 298 ? 25.767 -16.179 7.771 1.00 87.31 298 MET A CA 1
ATOM 2360 C C . MET A 1 298 ? 26.996 -16.286 8.678 1.00 87.31 298 MET A C 1
ATOM 2362 O O . MET A 1 298 ? 26.845 -16.469 9.883 1.00 87.31 298 MET A O 1
ATOM 2366 N N . VAL A 1 299 ? 28.203 -16.157 8.119 1.00 90.25 299 VAL A N 1
ATOM 2367 C CA . VAL A 1 299 ? 29.446 -16.152 8.905 1.00 90.25 299 VAL A CA 1
ATOM 2368 C C . VAL A 1 299 ? 29.536 -14.882 9.747 1.00 90.25 299 VAL A C 1
ATOM 2370 O O . VAL A 1 299 ? 29.743 -14.974 10.951 1.00 90.25 299 VAL A O 1
ATOM 2373 N N . VAL A 1 300 ? 29.316 -13.706 9.152 1.00 87.62 300 VAL A N 1
ATOM 2374 C CA . VAL A 1 300 ? 29.401 -12.416 9.861 1.00 87.62 300 VAL A CA 1
ATOM 2375 C C . VAL A 1 300 ? 28.331 -12.293 10.952 1.00 87.62 300 VAL A C 1
ATOM 2377 O O . VAL A 1 300 ? 28.625 -11.823 12.049 1.00 87.62 300 VAL A O 1
ATOM 2380 N N . ASN A 1 301 ? 27.109 -12.772 10.700 1.00 83.06 301 ASN A N 1
ATOM 2381 C CA . ASN A 1 301 ? 25.999 -12.697 11.654 1.00 83.06 301 ASN A CA 1
ATOM 2382 C C . ASN A 1 301 ? 26.227 -13.546 12.916 1.00 83.06 301 ASN A C 1
ATOM 2384 O O . ASN A 1 301 ? 25.652 -13.247 13.957 1.00 83.06 301 ASN A O 1
ATOM 2388 N N . LYS A 1 302 ? 27.106 -14.562 12.865 1.00 88.06 302 LYS A N 1
ATOM 2389 C CA . LYS A 1 302 ? 27.546 -15.282 14.074 1.00 88.06 302 LYS A CA 1
ATOM 2390 C C . LYS A 1 302 ? 28.370 -14.405 15.019 1.00 88.06 302 LYS A C 1
ATOM 2392 O O . LYS A 1 302 ? 28.373 -14.666 16.215 1.00 88.06 302 LYS A O 1
ATOM 2397 N N . PHE A 1 303 ? 29.058 -13.392 14.495 1.00 87.50 303 PHE A N 1
ATOM 2398 C CA . PHE A 1 303 ? 29.921 -12.507 15.278 1.00 87.50 303 PHE A CA 1
ATOM 2399 C C . PHE A 1 303 ? 29.255 -11.163 15.616 1.00 87.50 303 PHE A C 1
ATOM 2401 O O . PHE A 1 303 ? 29.627 -10.547 16.610 1.00 87.50 303 PHE A O 1
ATOM 2408 N N . LEU A 1 304 ? 28.278 -10.698 14.820 1.00 86.06 304 LEU A N 1
ATOM 2409 C CA . LEU A 1 304 ? 27.656 -9.368 14.954 1.00 86.06 304 LEU A CA 1
ATOM 2410 C C . LEU A 1 304 ? 26.117 -9.394 14.742 1.00 86.06 304 LEU A C 1
ATOM 2412 O O . LEU A 1 304 ? 25.629 -8.861 13.748 1.00 86.06 304 LEU A O 1
ATOM 2416 N N . PRO A 1 305 ? 25.315 -9.961 15.664 1.00 73.94 305 PRO A N 1
ATOM 2417 C CA . PRO A 1 305 ? 23.904 -10.316 15.424 1.00 73.94 305 PRO A CA 1
ATOM 2418 C C . PRO A 1 305 ? 22.893 -9.153 15.305 1.00 73.94 305 PRO A C 1
ATOM 2420 O O . PRO A 1 305 ? 21.717 -9.397 15.048 1.00 73.94 305 PRO A O 1
ATOM 2423 N N . PHE A 1 306 ? 23.307 -7.894 15.498 1.00 63.72 306 PHE A N 1
ATOM 2424 C CA . PHE A 1 306 ? 22.388 -6.747 15.622 1.00 63.72 306 PHE A CA 1
ATOM 2425 C C . PHE A 1 306 ? 22.354 -5.792 14.416 1.00 63.72 306 PHE A C 1
ATOM 2427 O O . PHE A 1 306 ? 21.555 -4.857 14.410 1.00 63.72 306 PHE A O 1
ATOM 2434 N N . LEU A 1 307 ? 23.183 -5.995 13.385 1.00 63.84 307 LEU A N 1
ATOM 2435 C CA . LEU A 1 307 ? 23.176 -5.135 12.193 1.00 63.84 307 LEU A CA 1
ATOM 2436 C C . LEU A 1 307 ? 22.346 -5.762 11.056 1.00 63.84 307 LEU A C 1
ATOM 2438 O O . LEU A 1 307 ? 22.406 -6.977 10.863 1.00 63.84 307 LEU A O 1
ATOM 2442 N N . PRO A 1 308 ? 21.669 -4.967 10.200 1.00 65.69 308 PRO A N 1
ATOM 2443 C CA . PRO A 1 308 ? 21.194 -5.425 8.893 1.00 65.69 308 PRO A CA 1
ATOM 2444 C C . PRO A 1 308 ? 22.394 -5.657 7.950 1.00 65.69 308 PRO A C 1
ATOM 2446 O O . PRO A 1 308 ? 22.618 -4.934 6.977 1.00 65.69 308 PRO A O 1
ATOM 2449 N N . ILE A 1 309 ? 23.191 -6.680 8.271 1.00 72.50 309 ILE A N 1
ATOM 2450 C CA . ILE A 1 309 ? 24.503 -7.003 7.696 1.00 72.50 309 ILE A CA 1
ATOM 2451 C C . ILE A 1 309 ? 24.433 -7.160 6.178 1.00 72.50 309 ILE A C 1
ATOM 2453 O O . ILE A 1 309 ? 25.365 -6.778 5.478 1.00 72.50 309 ILE A O 1
ATOM 2457 N N . ILE A 1 310 ? 23.318 -7.668 5.650 1.00 72.62 310 ILE A N 1
ATOM 2458 C CA . ILE A 1 310 ? 23.153 -7.888 4.210 1.00 72.62 310 ILE A CA 1
ATOM 2459 C C . ILE A 1 310 ? 23.311 -6.579 3.429 1.00 72.62 310 ILE A C 1
ATOM 2461 O O . ILE A 1 310 ? 24.008 -6.574 2.420 1.00 72.62 310 ILE A O 1
ATOM 2465 N N . PHE A 1 311 ? 22.748 -5.459 3.897 1.00 69.25 311 PHE A N 1
ATOM 2466 C CA . PHE A 1 311 ? 22.878 -4.176 3.195 1.00 69.25 311 PHE A CA 1
ATOM 2467 C C . PHE A 1 311 ? 24.314 -3.635 3.260 1.00 69.25 311 PHE A C 1
ATOM 2469 O O . PHE A 1 311 ? 24.867 -3.199 2.247 1.00 69.25 311 PHE A O 1
ATOM 2476 N N . PHE A 1 312 ? 24.940 -3.740 4.437 1.00 79.06 312 PHE A N 1
ATOM 2477 C CA . PHE A 1 312 ? 26.312 -3.289 4.674 1.00 79.06 312 PHE A CA 1
ATOM 2478 C C . PHE A 1 312 ? 27.375 -4.158 3.993 1.00 79.06 312 PHE A C 1
ATOM 2480 O O . PHE A 1 312 ? 28.436 -3.639 3.679 1.00 79.06 312 PHE A O 1
ATOM 2487 N N . LEU A 1 313 ? 27.109 -5.438 3.719 1.00 83.69 313 LEU A N 1
ATOM 2488 C CA . LEU A 1 313 ? 27.993 -6.299 2.924 1.00 83.69 313 LEU A CA 1
ATOM 2489 C C . LEU A 1 313 ? 27.743 -6.153 1.422 1.00 83.69 313 LEU A C 1
ATOM 2491 O O . LEU A 1 313 ? 28.685 -6.228 0.636 1.00 83.69 313 LEU A O 1
ATOM 2495 N N . TYR A 1 314 ? 26.492 -5.919 1.014 1.00 84.50 314 TYR A N 1
ATOM 2496 C CA . TYR A 1 314 ? 26.103 -5.854 -0.393 1.00 84.50 314 TYR A CA 1
ATOM 2497 C C . TYR A 1 314 ? 26.814 -4.717 -1.135 1.00 84.50 314 TYR A C 1
ATOM 2499 O O . TYR A 1 314 ? 27.443 -4.955 -2.167 1.00 84.50 314 TYR A O 1
ATOM 2507 N N . VAL A 1 315 ? 26.751 -3.481 -0.623 1.00 83.94 315 VAL A N 1
ATOM 2508 C CA . VAL A 1 315 ? 27.325 -2.321 -1.329 1.00 83.94 315 VAL A CA 1
ATOM 2509 C C . VAL A 1 315 ? 28.852 -2.433 -1.467 1.00 83.94 315 VAL A C 1
ATOM 2511 O O . VAL A 1 315 ? 29.334 -2.340 -2.600 1.00 83.94 315 VAL A O 1
ATOM 2514 N N . PRO A 1 316 ? 29.629 -2.701 -0.396 1.00 87.50 316 PRO A N 1
ATOM 2515 C CA . PRO A 1 316 ? 31.076 -2.859 -0.505 1.00 87.50 316 PRO A CA 1
ATOM 2516 C C . PRO A 1 316 ? 31.472 -4.043 -1.379 1.00 87.50 316 PRO A C 1
ATOM 2518 O O . PRO A 1 316 ? 32.393 -3.899 -2.171 1.00 87.50 316 PRO A O 1
ATOM 2521 N N . TYR A 1 317 ? 30.770 -5.179 -1.309 1.00 91.94 317 TYR A N 1
ATOM 2522 C CA . TYR A 1 317 ? 31.066 -6.334 -2.159 1.00 91.94 317 TYR A CA 1
ATOM 2523 C C . TYR A 1 317 ? 31.014 -5.974 -3.648 1.00 91.94 317 TYR A C 1
ATOM 2525 O O . TYR A 1 317 ? 31.991 -6.173 -4.367 1.00 91.94 317 TYR A O 1
ATOM 2533 N N . PHE A 1 318 ? 29.903 -5.392 -4.116 1.00 89.69 318 PHE A N 1
ATOM 2534 C CA . PHE A 1 318 ? 29.763 -5.051 -5.534 1.00 89.69 318 PHE A CA 1
ATOM 2535 C C . PHE A 1 318 ? 30.732 -3.945 -5.965 1.00 89.69 318 PHE A C 1
ATOM 2537 O O . PHE A 1 318 ? 31.302 -4.038 -7.051 1.00 89.69 318 PHE A O 1
ATOM 2544 N N . VAL A 1 319 ? 30.957 -2.935 -5.117 1.00 88.75 319 VAL A N 1
ATOM 2545 C CA . VAL A 1 319 ? 31.908 -1.849 -5.396 1.00 88.75 319 VAL A CA 1
ATOM 2546 C C . VAL A 1 319 ? 33.338 -2.381 -5.479 1.00 88.75 319 VAL A C 1
ATOM 2548 O O . VAL A 1 319 ? 34.018 -2.120 -6.467 1.00 88.75 319 VAL A O 1
ATOM 2551 N N . LEU A 1 320 ? 33.793 -3.134 -4.474 1.00 91.56 320 LEU A N 1
ATOM 2552 C CA . LEU A 1 320 ? 35.163 -3.641 -4.392 1.00 91.56 320 LEU A CA 1
ATOM 2553 C C . LEU A 1 320 ? 35.432 -4.670 -5.490 1.00 91.56 320 LEU A C 1
ATOM 2555 O O . LEU A 1 320 ? 36.432 -4.544 -6.191 1.00 91.56 320 LEU A O 1
ATOM 2559 N N . CYS A 1 321 ? 34.538 -5.641 -5.699 1.00 90.88 321 CYS A N 1
ATOM 2560 C CA . CYS A 1 321 ? 34.718 -6.629 -6.760 1.00 90.88 321 CYS A CA 1
ATOM 2561 C C . CYS A 1 321 ? 34.802 -5.957 -8.131 1.00 90.88 321 CYS A C 1
ATOM 2563 O O . CYS A 1 321 ? 35.771 -6.175 -8.849 1.00 90.88 321 CYS A O 1
ATOM 2565 N N . GLU A 1 322 ? 33.854 -5.085 -8.485 1.00 89.06 322 GLU A N 1
ATOM 2566 C CA . GLU A 1 322 ? 33.898 -4.445 -9.801 1.00 89.06 322 GLU A CA 1
ATOM 2567 C C . GLU A 1 322 ? 35.068 -3.459 -9.941 1.00 89.06 322 GLU A C 1
ATOM 2569 O O . GLU A 1 322 ? 35.584 -3.298 -11.044 1.00 89.06 322 GLU A O 1
ATOM 2574 N N . TYR A 1 323 ? 35.521 -2.822 -8.859 1.00 88.81 323 TYR A N 1
ATOM 2575 C CA . TYR A 1 323 ? 36.679 -1.926 -8.894 1.00 88.81 323 TYR A CA 1
ATOM 2576 C C . TYR A 1 323 ? 38.009 -2.677 -9.074 1.00 88.81 323 TYR A C 1
ATOM 2578 O O . TYR A 1 323 ? 38.846 -2.247 -9.869 1.00 88.81 323 TYR A O 1
ATOM 2586 N N . PHE A 1 324 ? 38.209 -3.790 -8.359 1.00 91.62 324 PHE A N 1
ATOM 2587 C CA . PHE A 1 324 ? 39.455 -4.567 -8.394 1.00 91.62 324 PHE A CA 1
ATOM 2588 C C . PHE A 1 324 ? 39.505 -5.615 -9.511 1.00 91.62 324 PHE A C 1
ATOM 2590 O O . PHE A 1 324 ? 40.592 -6.009 -9.921 1.00 91.62 324 PHE A O 1
ATOM 2597 N N . MET A 1 325 ? 38.356 -6.068 -10.015 1.00 89.88 325 MET A N 1
ATOM 2598 C CA . MET A 1 325 ? 38.260 -7.123 -11.031 1.00 89.88 325 MET A CA 1
ATOM 2599 C C . MET A 1 325 ? 37.778 -6.575 -12.384 1.00 89.88 325 MET A C 1
ATOM 2601 O O . MET A 1 325 ? 37.006 -7.233 -13.080 1.00 89.88 325 MET A O 1
ATOM 2605 N N . ASP A 1 326 ? 38.197 -5.358 -12.747 1.00 88.12 326 ASP A N 1
ATOM 2606 C CA . ASP A 1 326 ? 37.934 -4.724 -14.050 1.00 88.12 326 ASP A CA 1
ATOM 2607 C C . ASP A 1 326 ? 36.454 -4.772 -14.492 1.00 88.12 326 ASP A C 1
ATOM 2609 O O . ASP A 1 326 ? 36.113 -5.139 -15.620 1.00 88.12 326 ASP A O 1
ATOM 2613 N N . GLY A 1 327 ? 35.537 -4.416 -13.589 1.00 84.88 327 GLY A N 1
ATOM 2614 C CA . GLY A 1 327 ? 34.099 -4.356 -13.864 1.00 84.88 327 GLY A CA 1
ATOM 2615 C C . GLY A 1 327 ? 33.374 -5.707 -13.800 1.00 84.88 327 GLY A C 1
ATOM 2616 O O . GLY A 1 327 ? 32.237 -5.815 -14.289 1.00 84.88 327 GLY A O 1
ATOM 2617 N N . MET A 1 328 ? 34.006 -6.732 -13.217 1.00 91.94 328 MET A N 1
ATOM 2618 C CA . MET A 1 328 ? 33.431 -8.061 -12.991 1.00 91.94 328 MET A CA 1
ATOM 2619 C C . MET A 1 328 ? 33.173 -8.324 -11.503 1.00 91.94 328 MET A C 1
ATOM 2621 O O . MET A 1 328 ? 33.943 -7.943 -10.634 1.00 91.94 328 MET A O 1
ATOM 2625 N N . THR A 1 329 ? 32.080 -9.017 -11.208 1.00 94.31 329 THR A N 1
ATOM 2626 C CA . THR A 1 329 ? 31.846 -9.682 -9.918 1.00 94.31 329 THR A CA 1
ATOM 2627 C C . THR A 1 329 ? 32.288 -11.139 -10.012 1.00 94.31 329 THR A C 1
ATOM 2629 O O . THR A 1 329 ? 32.661 -11.604 -11.094 1.00 94.31 329 THR A O 1
ATOM 2632 N N . ILE A 1 330 ? 32.238 -11.888 -8.910 1.00 95.25 330 ILE A N 1
ATOM 2633 C CA . ILE A 1 330 ? 32.605 -13.310 -8.929 1.00 95.25 330 ILE A CA 1
ATOM 2634 C C . ILE A 1 330 ? 31.675 -14.081 -9.876 1.00 95.25 330 ILE A C 1
ATOM 2636 O O . ILE A 1 330 ? 32.156 -14.774 -10.770 1.00 95.25 330 ILE A O 1
ATOM 2640 N N . GLY A 1 331 ? 30.359 -13.890 -9.771 1.00 92.25 331 GLY A N 1
ATOM 2641 C CA . GLY A 1 331 ? 29.372 -14.514 -10.651 1.00 92.25 331 GLY A CA 1
ATOM 2642 C C . GLY A 1 331 ? 29.544 -14.121 -12.118 1.00 92.25 331 GLY A C 1
ATOM 2643 O O . GLY A 1 331 ? 29.484 -14.974 -13.005 1.00 92.25 331 GLY A O 1
ATOM 2644 N N . LYS A 1 332 ? 29.844 -12.846 -12.398 1.00 92.81 332 LYS A N 1
ATOM 2645 C CA . LYS A 1 332 ? 30.154 -12.386 -13.764 1.00 92.81 332 LYS A CA 1
ATOM 2646 C C . LYS A 1 332 ? 31.433 -13.028 -14.312 1.00 92.81 332 LYS A C 1
ATOM 2648 O O . LYS A 1 332 ? 31.461 -13.420 -15.478 1.00 92.81 332 LYS A O 1
ATOM 2653 N N . ARG A 1 333 ? 32.463 -13.180 -13.474 1.00 93.69 333 ARG A N 1
ATOM 2654 C CA . ARG A 1 333 ? 33.728 -13.834 -13.835 1.00 93.69 333 ARG A CA 1
ATOM 2655 C C . ARG A 1 333 ? 33.521 -15.310 -14.164 1.00 93.69 333 ARG A C 1
ATOM 2657 O O . ARG A 1 333 ? 34.037 -15.765 -15.179 1.00 93.69 333 ARG A O 1
ATOM 2664 N N . VAL A 1 334 ? 32.725 -16.027 -13.365 1.00 94.38 334 VAL A N 1
ATOM 2665 C CA . VAL A 1 334 ? 32.370 -17.438 -13.614 1.00 94.38 334 VAL A CA 1
ATOM 2666 C C . VAL A 1 334 ? 31.708 -17.605 -14.984 1.00 94.38 334 VAL A C 1
ATOM 2668 O O . VAL A 1 334 ? 32.030 -18.529 -15.723 1.00 94.38 334 VAL A O 1
ATOM 2671 N N . LEU A 1 335 ? 30.830 -16.675 -15.362 1.00 92.56 335 LEU A N 1
ATOM 2672 C CA . LEU A 1 335 ? 30.090 -16.733 -16.626 1.00 92.56 335 LEU A CA 1
ATOM 2673 C C . LEU A 1 335 ? 30.783 -16.020 -17.793 1.00 92.56 335 LEU A C 1
ATOM 2675 O O . LEU A 1 335 ? 30.181 -15.884 -18.860 1.00 92.56 335 LEU A O 1
ATOM 2679 N N . LYS A 1 336 ? 32.032 -15.571 -17.601 1.00 92.88 336 LYS A N 1
ATOM 2680 C CA . LYS A 1 336 ? 32.836 -14.845 -18.594 1.00 92.88 336 LYS A CA 1
ATOM 2681 C C . LYS A 1 336 ? 32.085 -13.661 -19.217 1.00 92.88 336 LYS A C 1
ATOM 2683 O O . LYS A 1 336 ? 32.106 -13.460 -20.428 1.00 92.88 336 LYS A O 1
ATOM 2688 N N . ILE A 1 337 ? 31.404 -12.867 -18.394 1.00 91.44 337 ILE A N 1
ATOM 2689 C CA . ILE A 1 337 ? 30.760 -11.619 -18.819 1.00 91.44 337 ILE A CA 1
ATOM 2690 C C . ILE A 1 337 ? 31.404 -10.434 -18.102 1.00 91.44 337 ILE A C 1
ATOM 2692 O O . ILE A 1 337 ? 31.731 -10.516 -16.921 1.00 91.44 337 ILE A O 1
ATOM 2696 N N . LYS A 1 338 ? 31.579 -9.314 -18.803 1.00 90.25 338 LYS A N 1
ATOM 2697 C CA . LYS A 1 338 ? 32.206 -8.104 -18.257 1.00 90.25 338 LYS A CA 1
ATOM 2698 C C . LYS A 1 338 ? 31.397 -6.858 -18.578 1.00 90.25 338 LYS A C 1
ATOM 2700 O O . LYS A 1 338 ? 30.726 -6.774 -19.608 1.00 90.25 338 LYS A O 1
ATOM 2705 N N . THR A 1 339 ? 31.466 -5.882 -17.683 1.00 89.31 339 THR A N 1
ATOM 2706 C CA . THR A 1 339 ? 30.851 -4.569 -17.894 1.00 89.31 339 THR A CA 1
ATOM 2707 C C . THR A 1 339 ? 31.806 -3.710 -18.727 1.00 89.31 339 THR A C 1
ATOM 2709 O O . THR A 1 339 ? 32.961 -3.542 -18.353 1.00 89.31 339 THR A O 1
ATOM 2712 N N . VAL A 1 340 ? 31.350 -3.173 -19.857 1.00 86.81 340 VAL A N 1
ATOM 2713 C CA . VAL A 1 340 ? 32.136 -2.327 -20.770 1.00 86.81 340 VAL A CA 1
ATOM 2714 C C . VAL A 1 340 ? 31.459 -0.978 -20.992 1.00 86.81 340 VAL A C 1
ATOM 2716 O O . VAL A 1 340 ? 30.235 -0.854 -20.919 1.00 86.81 340 VAL A O 1
ATOM 2719 N N . THR A 1 341 ? 32.252 0.052 -21.286 1.00 88.00 341 THR A N 1
ATOM 2720 C CA . THR A 1 341 ? 31.728 1.390 -21.608 1.00 88.00 341 THR A CA 1
ATOM 2721 C C . THR A 1 341 ? 31.299 1.445 -23.074 1.00 88.00 341 THR A C 1
ATOM 2723 O O . THR A 1 341 ? 31.993 0.915 -23.941 1.00 88.00 341 THR A O 1
ATOM 2726 N N . LEU A 1 342 ? 30.186 2.123 -23.373 1.00 82.81 342 LEU A N 1
ATOM 2727 C CA . LEU A 1 342 ? 29.660 2.226 -24.741 1.00 82.81 342 LEU A CA 1
ATOM 2728 C C . LEU A 1 342 ? 30.562 3.023 -25.700 1.00 82.81 342 LEU A C 1
ATOM 2730 O O . LEU A 1 342 ? 30.545 2.747 -26.891 1.00 82.81 342 LEU A O 1
ATOM 2734 N N . LYS A 1 343 ? 31.345 3.993 -25.202 1.00 75.44 343 LYS A N 1
ATOM 2735 C CA . LYS A 1 343 ? 32.132 4.905 -26.056 1.00 75.44 343 LYS A CA 1
ATOM 2736 C C . LYS A 1 343 ? 33.441 4.322 -26.602 1.00 75.44 343 LYS A C 1
ATOM 2738 O O . LYS A 1 343 ? 33.773 4.638 -27.733 1.00 75.44 343 LYS A O 1
ATOM 2743 N N . ASN A 1 344 ? 34.159 3.499 -25.834 1.00 62.19 344 ASN A N 1
ATOM 2744 C CA . ASN A 1 344 ? 35.529 3.109 -26.204 1.00 62.19 344 ASN A CA 1
ATOM 2745 C C . ASN A 1 344 ? 35.747 1.598 -26.341 1.00 62.19 344 ASN A C 1
ATOM 2747 O O . ASN A 1 344 ? 36.838 1.212 -26.724 1.00 62.19 344 ASN A O 1
ATOM 2751 N N . HIS A 1 345 ? 34.774 0.737 -26.008 1.00 61.19 345 HIS A N 1
ATOM 2752 C CA . HIS A 1 345 ? 34.924 -0.737 -25.931 1.00 61.19 345 HIS A CA 1
ATOM 2753 C C . HIS A 1 345 ? 36.104 -1.279 -25.085 1.00 61.19 345 HIS A C 1
ATOM 2755 O O . HIS A 1 345 ? 36.135 -2.470 -24.784 1.00 61.19 345 HIS A O 1
ATOM 2761 N N . GLU A 1 346 ? 36.996 -0.418 -24.609 1.00 63.22 346 GLU A N 1
ATOM 2762 C CA . GLU A 1 346 ? 38.083 -0.693 -23.686 1.00 63.22 346 GLU A CA 1
ATOM 2763 C C . GLU A 1 346 ? 37.598 -0.795 -22.236 1.00 63.22 346 GLU A C 1
ATOM 2765 O O . GLU A 1 346 ? 36.457 -0.442 -21.895 1.00 63.22 346 GLU A O 1
ATOM 2770 N N . ASN A 1 347 ? 38.494 -1.309 -21.382 1.00 58.84 347 ASN A N 1
ATOM 2771 C CA . ASN A 1 347 ? 38.286 -1.480 -19.946 1.00 58.84 347 ASN A CA 1
ATOM 2772 C C . ASN A 1 347 ? 37.631 -0.228 -19.352 1.00 58.84 347 ASN A C 1
ATOM 2774 O O . ASN A 1 347 ? 38.059 0.903 -19.592 1.00 58.84 347 ASN A O 1
ATOM 2778 N N . SER A 1 348 ? 36.540 -0.423 -18.611 1.00 60.78 348 SER A N 1
ATOM 2779 C CA . SER A 1 348 ? 35.759 0.704 -18.121 1.00 60.78 348 SER A CA 1
ATOM 2780 C C . SER A 1 348 ? 36.604 1.569 -17.194 1.00 60.78 348 SER A C 1
ATOM 2782 O O . SER A 1 348 ? 37.136 1.074 -16.202 1.00 60.78 348 SER A O 1
ATOM 2784 N N . GLN A 1 349 ? 36.689 2.864 -17.504 1.00 79.19 349 GLN A N 1
ATOM 2785 C CA . GLN A 1 349 ? 37.292 3.866 -16.627 1.00 79.19 349 GLN A CA 1
ATOM 2786 C C . GLN A 1 349 ? 36.786 3.658 -15.192 1.00 79.19 349 GLN A C 1
ATOM 2788 O O . GLN A 1 349 ? 35.575 3.657 -14.962 1.00 79.19 349 GLN A O 1
ATOM 2793 N N . LYS A 1 350 ? 37.700 3.473 -14.230 1.00 83.06 350 LYS A N 1
ATOM 2794 C CA . LYS A 1 350 ? 37.380 3.138 -12.827 1.00 83.06 350 LYS A CA 1
ATOM 2795 C C . LYS A 1 350 ? 36.345 4.082 -12.197 1.00 83.06 350 LYS A C 1
ATOM 2797 O O . LYS A 1 350 ? 35.479 3.644 -11.446 1.00 83.06 350 LYS A O 1
ATOM 2802 N N . SER A 1 351 ? 36.364 5.360 -12.578 1.00 84.88 351 SER A N 1
ATOM 2803 C CA . SER A 1 351 ? 35.378 6.367 -12.162 1.00 84.88 351 SER A CA 1
ATOM 2804 C C . SER A 1 351 ? 33.944 6.045 -12.605 1.00 84.88 351 SER A C 1
ATOM 2806 O O . SER A 1 351 ? 33.000 6.257 -11.847 1.00 84.88 351 SER A O 1
ATOM 2808 N N . ARG A 1 352 ? 33.759 5.474 -13.801 1.00 86.50 352 ARG A N 1
ATOM 2809 C CA . ARG A 1 352 ? 32.445 5.039 -14.297 1.00 86.50 352 ARG A CA 1
ATOM 2810 C C . ARG A 1 352 ? 31.940 3.813 -13.546 1.00 86.50 352 ARG A C 1
ATOM 2812 O O . ARG A 1 352 ? 30.750 3.740 -13.268 1.00 86.50 352 ARG A O 1
ATOM 2819 N N . ILE A 1 353 ? 32.819 2.882 -13.170 1.00 86.25 353 ILE A N 1
ATOM 2820 C CA . ILE A 1 353 ? 32.435 1.737 -12.326 1.00 86.25 353 ILE A CA 1
ATOM 2821 C C . ILE A 1 353 ? 31.913 2.228 -10.971 1.00 86.25 353 ILE A C 1
ATOM 2823 O O . ILE A 1 353 ? 30.862 1.778 -10.513 1.00 86.25 353 ILE A O 1
ATOM 2827 N N . LEU A 1 354 ? 32.612 3.181 -10.347 1.00 87.38 354 LEU A N 1
ATOM 2828 C CA . LEU A 1 354 ? 32.184 3.763 -9.073 1.00 87.38 354 LEU A CA 1
ATOM 2829 C C . LEU A 1 354 ? 30.833 4.475 -9.202 1.00 87.38 354 LEU A C 1
ATOM 2831 O O . LEU A 1 354 ? 29.924 4.199 -8.422 1.00 87.38 354 LEU A O 1
ATOM 2835 N N . LEU A 1 355 ? 30.663 5.315 -10.228 1.00 89.44 355 LEU A N 1
ATOM 2836 C CA . LEU A 1 355 ? 29.404 6.020 -10.480 1.00 89.44 355 LEU A CA 1
ATOM 2837 C C . LEU A 1 355 ? 28.240 5.047 -10.732 1.00 89.44 355 LEU A C 1
ATOM 2839 O O . LEU A 1 355 ? 27.136 5.229 -10.221 1.00 89.44 355 LEU A O 1
ATOM 2843 N N . ARG A 1 356 ? 28.496 3.973 -11.481 1.00 89.75 356 ARG A N 1
ATOM 2844 C CA . ARG A 1 356 ? 27.528 2.906 -11.751 1.00 89.75 356 ARG A CA 1
ATOM 2845 C C . ARG A 1 356 ? 27.095 2.201 -10.471 1.00 89.75 356 ARG A C 1
ATOM 2847 O O . ARG A 1 356 ? 25.898 2.009 -10.272 1.00 89.75 356 ARG A O 1
ATOM 2854 N N . ASN A 1 357 ? 28.036 1.844 -9.597 1.00 88.44 357 ASN A N 1
ATOM 2855 C CA . ASN A 1 357 ? 27.711 1.205 -8.323 1.00 88.44 357 ASN A CA 1
ATOM 2856 C C . ASN A 1 357 ? 27.002 2.149 -7.349 1.00 88.44 357 ASN A C 1
ATOM 2858 O O . ASN A 1 357 ? 26.095 1.706 -6.647 1.00 88.44 357 ASN A O 1
ATOM 2862 N N . PHE A 1 358 ? 27.329 3.442 -7.365 1.00 86.31 358 PHE A N 1
ATOM 2863 C CA . PHE A 1 358 ? 26.589 4.457 -6.618 1.00 86.31 358 PHE A CA 1
ATOM 2864 C C . PHE A 1 358 ? 25.114 4.497 -7.042 1.00 86.31 358 PHE A C 1
ATOM 2866 O O . PHE A 1 358 ? 24.228 4.331 -6.205 1.00 86.31 358 PHE A O 1
ATOM 2873 N N . PHE A 1 359 ? 24.829 4.603 -8.347 1.00 85.94 359 PHE A N 1
ATOM 2874 C CA . PHE A 1 359 ? 23.449 4.568 -8.845 1.00 85.94 359 PHE A CA 1
ATOM 2875 C C . PHE A 1 359 ? 22.767 3.217 -8.614 1.00 85.94 359 PHE A C 1
ATOM 2877 O O . PHE A 1 359 ? 21.577 3.182 -8.311 1.00 85.94 359 PHE A O 1
ATOM 2884 N N . LYS A 1 360 ? 23.497 2.100 -8.712 1.00 84.88 360 LYS A N 1
ATOM 2885 C CA . LYS A 1 360 ? 22.968 0.767 -8.395 1.00 84.88 360 LYS A CA 1
ATOM 2886 C C . LYS A 1 360 ? 22.552 0.662 -6.926 1.00 84.88 360 LYS A C 1
ATOM 2888 O O . LYS A 1 360 ? 21.483 0.126 -6.662 1.00 84.88 360 LYS A O 1
ATOM 2893 N N . GLY A 1 361 ? 23.355 1.185 -5.996 1.00 81.25 361 GLY A N 1
ATOM 2894 C CA . GLY A 1 361 ? 23.032 1.243 -4.567 1.00 81.25 361 GLY A CA 1
ATOM 2895 C C . GLY A 1 361 ? 21.854 2.172 -4.271 1.00 81.25 361 GLY A C 1
ATOM 2896 O O . GLY A 1 361 ? 20.914 1.766 -3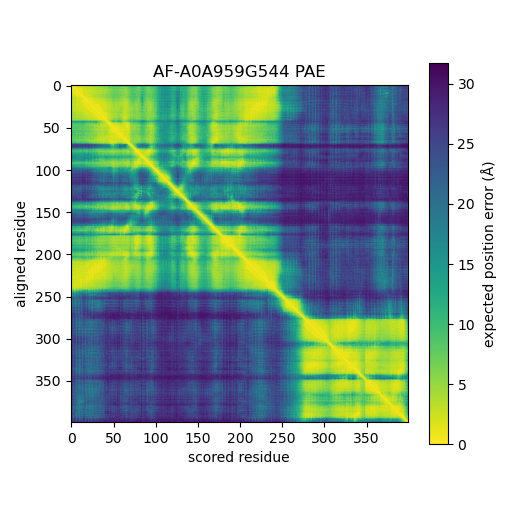.594 1.00 81.25 361 GLY A O 1
ATOM 2897 N N . LEU A 1 362 ? 21.848 3.372 -4.860 1.00 77.31 362 LEU A N 1
ATOM 2898 C CA . LEU A 1 362 ? 20.764 4.350 -4.716 1.00 77.31 362 LEU A CA 1
ATOM 2899 C C . LEU A 1 362 ? 19.418 3.810 -5.230 1.00 77.31 362 LEU A C 1
ATOM 2901 O O . LEU A 1 362 ? 18.374 4.039 -4.625 1.00 77.31 362 LEU A O 1
ATOM 2905 N N . LEU A 1 363 ? 19.439 3.073 -6.345 1.00 77.12 363 LEU A N 1
ATOM 2906 C CA . LEU A 1 363 ? 18.246 2.505 -6.977 1.00 77.12 363 LEU A CA 1
ATOM 2907 C C . LEU A 1 363 ? 17.871 1.113 -6.444 1.00 77.12 363 LEU A C 1
ATOM 2909 O O . LEU A 1 363 ? 16.815 0.593 -6.820 1.00 77.12 363 LEU A O 1
ATOM 2913 N N . PHE A 1 364 ? 18.708 0.501 -5.598 1.00 75.75 364 PHE A N 1
ATOM 2914 C CA . PHE A 1 364 ? 18.507 -0.851 -5.069 1.00 75.75 364 PHE A CA 1
ATOM 2915 C C . PHE A 1 364 ? 17.157 -1.035 -4.354 1.00 75.75 364 PHE A C 1
ATOM 2917 O O . PHE A 1 364 ? 16.450 -1.973 -4.728 1.00 75.75 364 PHE A O 1
ATOM 2924 N N . PRO A 1 365 ? 16.731 -0.139 -3.433 1.00 69.00 365 PRO A N 1
ATOM 2925 C CA . PRO A 1 365 ? 15.484 -0.311 -2.677 1.00 69.00 365 PRO A CA 1
ATOM 2926 C C . PRO A 1 365 ? 14.228 -0.323 -3.549 1.00 69.00 365 PRO A C 1
ATOM 2928 O O . PRO A 1 365 ? 13.196 -0.857 -3.162 1.00 69.00 365 PRO A O 1
ATOM 2931 N N . TYR A 1 366 ? 14.305 0.277 -4.736 1.00 68.00 366 TYR A N 1
ATOM 2932 C CA . TYR A 1 366 ? 13.134 0.502 -5.569 1.00 68.00 366 TYR A CA 1
ATOM 2933 C C . TYR A 1 366 ? 12.814 -0.671 -6.495 1.00 68.00 366 TYR A C 1
ATOM 2935 O O . TYR A 1 366 ? 11.733 -0.665 -7.072 1.00 68.00 366 TYR A O 1
ATOM 2943 N N . HIS A 1 367 ? 13.729 -1.643 -6.675 1.00 64.69 367 HIS A N 1
ATOM 2944 C CA . HIS A 1 367 ? 13.665 -2.815 -7.584 1.00 64.69 367 HIS A CA 1
ATOM 2945 C C . HIS A 1 367 ? 13.293 -2.542 -9.066 1.00 64.69 367 HIS A C 1
ATOM 2947 O O . HIS A 1 367 ? 13.547 -3.368 -9.945 1.00 64.69 367 HIS A O 1
ATOM 2953 N N . PHE A 1 368 ? 12.777 -1.356 -9.386 1.00 59.94 368 PHE A N 1
ATOM 2954 C CA . PHE A 1 368 ? 12.254 -0.924 -10.674 1.00 59.94 368 PHE A CA 1
ATOM 2955 C C . PHE A 1 368 ? 13.347 -0.845 -11.738 1.00 59.94 368 PHE A C 1
ATOM 2957 O O . PHE A 1 368 ? 13.098 -1.079 -12.918 1.00 59.94 368 PHE A O 1
ATOM 2964 N N . HIS A 1 369 ? 14.590 -0.604 -11.322 1.00 68.75 369 HIS A N 1
ATOM 2965 C CA . HIS A 1 369 ? 15.735 -0.501 -12.217 1.00 68.75 369 HIS A CA 1
ATOM 2966 C C . HIS A 1 369 ? 16.049 -1.808 -12.975 1.00 68.75 369 HIS A C 1
ATOM 2968 O O . HIS A 1 369 ? 16.670 -1.739 -14.036 1.00 68.75 369 HIS A O 1
ATOM 2974 N N . TYR A 1 370 ? 15.616 -2.978 -12.475 1.00 67.00 370 TYR A N 1
ATOM 2975 C CA . TYR A 1 370 ? 15.707 -4.256 -13.199 1.00 67.00 370 TYR A CA 1
ATOM 2976 C C . TYR A 1 370 ? 14.558 -4.453 -14.186 1.00 67.00 370 TYR A C 1
ATOM 2978 O O . TYR A 1 370 ? 14.755 -5.070 -15.226 1.00 67.00 370 TYR A O 1
ATOM 2986 N N . VAL A 1 371 ? 13.380 -3.891 -13.914 1.00 63.31 371 VAL A N 1
ATOM 2987 C CA . VAL A 1 371 ? 12.239 -3.953 -14.841 1.00 63.31 371 VAL A CA 1
ATOM 2988 C C . VAL A 1 371 ? 12.591 -3.219 -16.141 1.00 63.31 371 VAL A C 1
ATOM 2990 O O . VAL A 1 371 ? 12.267 -3.697 -17.225 1.00 63.31 371 VAL A O 1
ATOM 2993 N N . VAL A 1 372 ? 13.381 -2.140 -16.036 1.00 66.50 372 VAL A N 1
ATOM 2994 C CA . VAL A 1 372 ? 13.954 -1.383 -17.164 1.00 66.50 372 VAL A CA 1
ATOM 2995 C C . VAL A 1 372 ? 14.654 -2.283 -18.198 1.00 66.50 372 VAL A C 1
ATOM 2997 O O . VAL A 1 372 ? 14.506 -2.060 -19.397 1.00 66.50 372 VAL A O 1
ATOM 3000 N N . ILE A 1 373 ? 15.307 -3.372 -17.772 1.00 72.31 373 ILE A N 1
ATOM 3001 C CA . ILE A 1 373 ? 15.995 -4.329 -18.659 1.00 72.31 373 ILE A CA 1
ATOM 3002 C C . ILE A 1 373 ? 15.058 -4.921 -19.719 1.00 72.31 373 ILE A C 1
ATOM 3004 O O . ILE A 1 373 ? 15.480 -5.197 -20.844 1.00 72.31 373 ILE A O 1
ATOM 3008 N N . PHE A 1 374 ? 13.782 -5.125 -19.395 1.00 62.69 374 PHE A N 1
ATOM 3009 C CA . PHE A 1 374 ? 12.843 -5.737 -20.330 1.00 62.69 374 PHE A CA 1
ATOM 3010 C C . PHE A 1 374 ? 12.379 -4.783 -21.438 1.00 62.69 374 PHE A C 1
ATOM 3012 O O . PHE A 1 374 ? 11.876 -5.255 -22.459 1.00 62.69 374 PHE A O 1
ATOM 3019 N N . PHE A 1 375 ? 12.607 -3.477 -21.278 1.00 57.31 375 PHE A N 1
ATOM 3020 C CA . PHE A 1 375 ? 12.102 -2.437 -22.176 1.00 57.31 375 PHE A CA 1
ATOM 3021 C C . PHE A 1 375 ? 13.148 -1.866 -23.142 1.00 57.31 375 PHE A C 1
ATOM 3023 O O . PHE A 1 375 ? 12.766 -1.218 -24.115 1.00 57.31 375 PHE A O 1
ATOM 3030 N N . PHE A 1 376 ? 14.443 -2.112 -22.914 1.00 67.75 376 PHE A N 1
ATOM 3031 C CA . PHE A 1 376 ? 15.522 -1.675 -23.806 1.00 67.75 376 PHE A CA 1
ATOM 3032 C C . PHE A 1 376 ? 15.993 -2.823 -24.705 1.00 67.75 376 PHE A C 1
ATOM 3034 O O . PHE A 1 376 ? 16.184 -3.947 -24.236 1.00 67.75 376 PHE A O 1
ATOM 3041 N N . SER A 1 377 ? 16.217 -2.536 -25.993 1.00 65.25 377 SER A N 1
ATOM 3042 C CA . SER A 1 377 ? 16.732 -3.500 -26.984 1.00 65.25 377 SER A CA 1
ATOM 3043 C C . SER A 1 377 ? 18.071 -4.101 -26.548 1.00 65.25 377 SER A C 1
ATOM 3045 O O . SER A 1 377 ? 18.287 -5.302 -26.673 1.00 65.25 377 SER A O 1
ATOM 3047 N N . GLU A 1 378 ? 18.922 -3.289 -25.918 1.00 71.38 378 GLU A N 1
ATOM 3048 C CA . GLU A 1 378 ? 20.216 -3.705 -25.367 1.00 71.38 378 GLU A CA 1
ATOM 3049 C C . GLU A 1 378 ? 20.126 -4.364 -23.977 1.00 71.38 378 GLU A C 1
ATOM 3051 O O . GLU A 1 378 ? 21.147 -4.703 -23.371 1.00 71.38 378 GLU A O 1
ATOM 3056 N N . ARG A 1 379 ? 18.905 -4.540 -23.449 1.00 78.19 379 ARG A N 1
ATOM 3057 C CA . ARG A 1 379 ? 18.626 -5.154 -22.143 1.00 78.19 379 ARG A CA 1
ATOM 3058 C C . ARG A 1 379 ? 19.430 -4.514 -21.001 1.00 78.19 379 ARG A C 1
ATOM 3060 O O . ARG A 1 379 ? 19.908 -5.206 -20.102 1.00 78.19 379 ARG A O 1
ATOM 3067 N N . GLN A 1 380 ? 19.640 -3.200 -21.041 1.00 85.50 380 GLN A N 1
ATOM 3068 C CA . GLN A 1 380 ? 20.424 -2.480 -20.035 1.00 85.50 380 GLN A CA 1
ATOM 3069 C C . GLN A 1 380 ? 19.547 -2.063 -18.838 1.00 85.50 380 GLN A C 1
ATOM 3071 O O . GLN A 1 380 ? 18.459 -1.524 -19.042 1.00 85.50 380 GLN A O 1
ATOM 3076 N N . PRO A 1 381 ? 19.982 -2.301 -17.588 1.00 83.31 381 PRO A N 1
ATOM 3077 C CA . PRO A 1 381 ? 19.330 -1.739 -16.406 1.00 83.31 381 PRO A CA 1
ATOM 3078 C C . PRO A 1 381 ? 19.494 -0.216 -16.330 1.00 83.31 381 PRO A C 1
ATOM 3080 O O . PRO A 1 381 ? 20.379 0.367 -16.952 1.00 83.31 381 PRO A O 1
ATOM 3083 N N . LEU A 1 382 ? 18.665 0.442 -15.514 1.00 83.12 382 LEU A N 1
ATOM 3084 C CA . LEU A 1 382 ? 18.627 1.910 -15.436 1.00 83.12 382 LEU A CA 1
ATOM 3085 C C . LEU A 1 382 ? 19.982 2.547 -15.081 1.00 83.12 382 LEU A C 1
ATOM 3087 O O . LEU A 1 382 ? 20.378 3.537 -15.687 1.00 83.12 382 LEU A O 1
ATOM 3091 N N . TYR A 1 383 ? 20.719 1.963 -14.134 1.00 88.44 383 TYR A N 1
ATOM 3092 C CA . TYR A 1 383 ? 22.051 2.455 -13.765 1.00 88.44 383 TYR A CA 1
ATOM 3093 C C . TYR A 1 383 ? 23.086 2.266 -14.889 1.00 88.44 383 TYR A C 1
ATOM 3095 O O . TYR A 1 383 ? 24.008 3.071 -15.009 1.00 88.44 383 TYR A O 1
ATOM 3103 N N . ASP A 1 384 ? 22.923 1.248 -15.741 1.00 88.81 384 ASP A N 1
ATOM 3104 C CA . ASP A 1 384 ? 23.801 1.016 -16.893 1.00 88.81 384 ASP A CA 1
ATOM 3105 C C . ASP A 1 384 ? 23.556 2.087 -17.967 1.00 88.81 384 ASP A C 1
ATOM 3107 O O . ASP A 1 384 ? 24.517 2.618 -18.527 1.00 88.81 384 ASP A O 1
ATOM 3111 N N . LEU A 1 385 ? 22.291 2.479 -18.171 1.00 88.56 385 LEU A N 1
ATOM 3112 C CA . LEU A 1 385 ? 21.895 3.566 -19.074 1.00 88.56 385 LEU A CA 1
ATOM 3113 C C . LEU A 1 385 ? 22.450 4.922 -18.624 1.00 88.56 385 LEU A C 1
ATOM 3115 O O . LEU A 1 385 ? 23.045 5.638 -19.430 1.00 88.56 385 LEU A O 1
ATO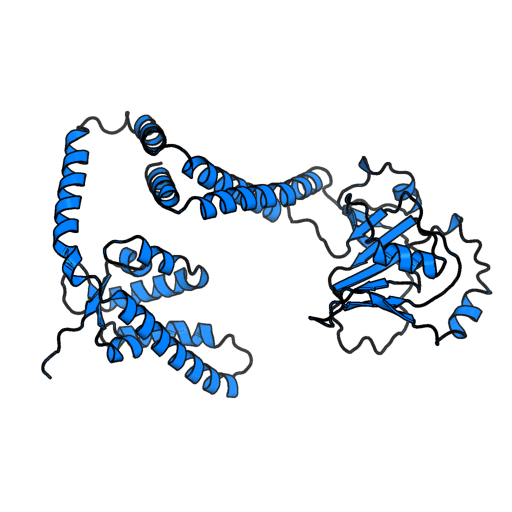M 3119 N N . ILE A 1 386 ? 22.307 5.258 -17.334 1.00 87.00 386 ILE A N 1
ATOM 3120 C CA . ILE A 1 386 ? 22.786 6.531 -16.764 1.00 87.00 386 ILE A CA 1
ATOM 3121 C C . ILE A 1 386 ? 24.293 6.692 -16.995 1.00 87.00 386 ILE A C 1
ATOM 3123 O O . ILE A 1 386 ? 24.761 7.755 -17.403 1.00 87.00 386 ILE A O 1
ATOM 3127 N N . VAL A 1 387 ? 25.060 5.622 -16.777 1.00 89.94 387 VAL A N 1
ATOM 3128 C CA . VAL A 1 387 ? 26.53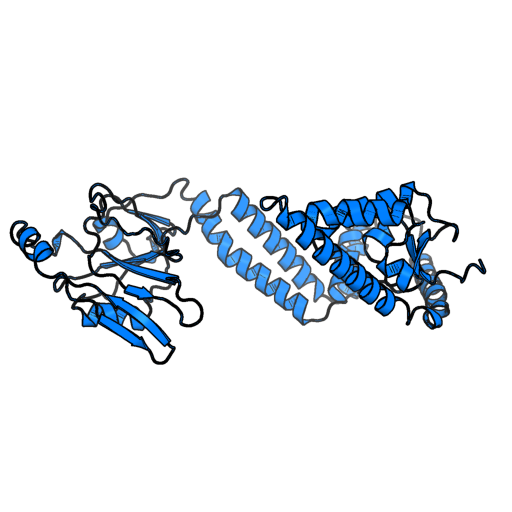0 5.664 -16.839 1.00 89.94 387 VAL A CA 1
ATOM 3129 C C . VAL A 1 387 ? 27.079 5.286 -18.225 1.00 89.94 387 VAL A C 1
ATOM 3131 O O . VAL A 1 387 ? 28.287 5.362 -18.479 1.00 89.94 387 VAL A O 1
ATOM 3134 N N . ARG A 1 388 ? 26.186 4.968 -19.171 1.00 89.88 388 ARG A N 1
ATOM 3135 C CA . ARG A 1 388 ? 26.504 4.548 -20.545 1.00 89.88 388 ARG A CA 1
ATOM 3136 C C . ARG A 1 388 ? 27.431 3.330 -20.573 1.00 89.88 388 ARG A C 1
ATOM 3138 O O . ARG A 1 388 ? 28.477 3.325 -21.232 1.00 89.88 388 ARG A O 1
ATOM 3145 N N . THR A 1 389 ? 27.041 2.303 -19.830 1.00 88.88 389 THR A N 1
ATOM 3146 C CA . THR A 1 389 ? 27.733 1.013 -19.736 1.00 88.88 389 THR A CA 1
ATOM 3147 C C . THR A 1 389 ? 26.822 -0.116 -20.196 1.00 88.88 389 THR A C 1
ATOM 3149 O O . THR A 1 389 ? 25.606 0.002 -20.138 1.00 88.88 389 THR A O 1
ATOM 3152 N N . THR A 1 390 ? 27.404 -1.219 -20.649 1.00 89.06 390 THR A N 1
ATOM 3153 C CA . THR A 1 390 ? 26.668 -2.435 -21.003 1.00 89.06 390 THR A CA 1
ATOM 3154 C C . THR A 1 390 ? 27.461 -3.660 -20.584 1.00 89.06 390 THR A C 1
ATOM 3156 O O . THR A 1 390 ? 28.675 -3.587 -20.416 1.00 89.06 390 THR A O 1
ATOM 3159 N N . VAL A 1 391 ? 26.808 -4.805 -20.417 1.00 88.62 391 VAL A N 1
ATOM 3160 C CA . VAL A 1 391 ? 27.509 -6.069 -20.162 1.00 88.62 391 VAL A CA 1
ATOM 3161 C C . VAL A 1 391 ? 27.623 -6.841 -21.468 1.00 88.62 391 VAL A C 1
ATOM 3163 O O . VAL A 1 391 ? 26.597 -7.136 -22.090 1.00 88.62 391 VAL A O 1
ATOM 3166 N N . LYS A 1 392 ? 28.855 -7.188 -21.842 1.00 88.38 392 LYS A N 1
ATOM 3167 C CA . LYS A 1 392 ? 29.191 -8.035 -22.992 1.00 88.38 392 LYS A CA 1
ATOM 3168 C C . LYS A 1 392 ? 29.879 -9.315 -22.525 1.00 88.38 392 LYS A C 1
ATOM 3170 O O . LYS A 1 392 ? 30.340 -9.403 -21.386 1.00 88.38 392 LYS A O 1
ATOM 3175 N N . GLU A 1 393 ? 29.951 -10.304 -23.406 1.00 88.69 393 GLU A N 1
ATOM 3176 C CA . GLU A 1 393 ? 30.833 -11.450 -23.195 1.00 88.69 393 GLU A CA 1
ATOM 3177 C C . GLU A 1 393 ? 32.285 -10.962 -23.139 1.00 88.69 393 GLU A C 1
ATOM 3179 O O . GLU A 1 393 ? 32.693 -10.062 -23.879 1.00 88.69 393 GLU A O 1
ATOM 3184 N N . ALA A 1 394 ? 33.048 -11.486 -22.186 1.00 84.00 394 ALA A N 1
ATOM 3185 C CA . ALA A 1 394 ? 34.473 -11.246 -22.135 1.00 84.00 394 ALA A CA 1
ATOM 3186 C C . ALA A 1 394 ? 35.103 -12.053 -23.273 1.00 84.00 394 ALA A C 1
ATOM 3188 O O . ALA A 1 394 ? 35.023 -13.280 -23.266 1.00 84.00 394 ALA A O 1
ATOM 3189 N N . GLU A 1 395 ? 35.712 -11.374 -24.248 1.00 78.31 395 GLU A N 1
ATOM 3190 C CA . GLU A 1 395 ? 36.615 -12.035 -25.193 1.00 78.31 395 GLU A CA 1
ATOM 3191 C C . GLU A 1 395 ? 37.614 -12.866 -24.389 1.00 78.31 395 GLU A C 1
ATOM 3193 O O . GLU A 1 395 ? 38.161 -12.373 -23.394 1.00 78.31 395 GLU A O 1
ATOM 3198 N N . ASN A 1 396 ? 37.798 -14.134 -24.778 1.00 60.03 396 ASN A N 1
ATOM 3199 C CA . ASN A 1 396 ? 38.843 -14.971 -24.207 1.00 60.03 396 ASN A CA 1
ATOM 3200 C C . ASN A 1 396 ? 40.157 -14.221 -24.443 1.00 60.03 396 ASN A C 1
ATOM 3202 O O . ASN A 1 396 ? 40.699 -14.243 -25.544 1.00 60.03 396 ASN A O 1
ATOM 3206 N N . ARG A 1 397 ? 40.657 -13.534 -23.413 1.00 50.22 397 ARG A N 1
ATOM 3207 C CA . ARG A 1 397 ? 42.070 -13.197 -23.355 1.00 50.22 397 ARG A CA 1
ATOM 3208 C C . ARG A 1 397 ? 42.755 -14.554 -23.343 1.00 50.22 397 ARG A C 1
ATOM 3210 O O . ARG A 1 397 ? 42.622 -15.282 -22.360 1.00 50.22 397 ARG A O 1
ATOM 3217 N N . SER A 1 398 ? 43.351 -14.934 -24.468 1.00 42.09 398 SER A N 1
ATOM 3218 C CA . SER A 1 398 ? 44.374 -15.970 -24.492 1.00 42.09 398 SER A CA 1
ATOM 3219 C C . SER A 1 398 ? 45.436 -15.488 -23.509 1.00 42.09 398 SER A C 1
ATOM 3221 O O . SER A 1 398 ? 46.140 -14.522 -23.797 1.00 42.09 398 SER A O 1
ATOM 3223 N N . TYR A 1 399 ? 45.374 -16.021 -22.292 1.00 42.47 399 TYR A N 1
ATOM 3224 C CA . TYR A 1 399 ? 46.344 -15.760 -21.239 1.00 42.47 399 TYR A CA 1
ATOM 3225 C C . TYR A 1 399 ? 47.607 -16.556 -21.512 1.00 42.47 399 TYR A C 1
ATOM 3227 O O . TYR A 1 399 ? 47.461 -17.709 -21.983 1.00 42.47 399 TYR A O 1
#

Sequence (399 aa):
MPYLISFLLYIKRLPIYPRFIGVILALVGLIVSIPDLHFNLTQKEVKTFTIEELNSMSKSDIPRYVKIEGPVVTSNTYVEQSTKKNPNICDLYYPVYDLASVKIDLVDAFEIALKDSSMVQEAIDSSGKFFTIRNTDKELCLLIIKEERVVKKENLKKQDSLDYNVFEVEGRFDAKDVLPMSVRKLFEKEGVLIKEKVIVLVKDKKSFSNSASILLILGSLLLGSISVLSFFPTKSLVNIGNNTSTQIYPGNTSKDVLQEIDNYKDYVGEKTSSGKSILPKRIIAYIIDAIILILCSMVVNKFLPFLPIIFFLYVPYFVLCEYFMDGMTIGKRVLKIKTVTLKNHENSQKSRILLRNFFKGLLFPYHFHYVVIFFFSERQPLYDLIVRTTVKEAENRSY

pLDDT: mean 74.24, std 16.41, range [37.53, 95.25]

Solvent-accessible surface area (backbone atoms only — not comparable to full-atom values): 22746 Å² total; per-residue (Å²): 111,73,67,58,49,54,47,37,58,52,56,44,70,47,66,69,65,66,37,52,50,34,36,51,53,15,51,53,35,36,69,62,24,50,62,35,39,51,43,52,74,75,40,85,58,74,51,73,36,43,69,68,56,60,69,70,45,55,82,89,68,57,57,60,49,40,28,37,52,77,66,60,56,84,47,73,36,36,44,42,36,33,41,77,92,46,86,49,44,40,35,40,37,34,43,35,50,55,63,93,77,54,89,68,60,74,74,55,59,62,60,53,74,75,68,69,93,78,60,72,54,81,47,72,51,101,85,49,35,46,34,46,40,36,83,76,71,80,42,61,30,45,36,35,41,35,38,68,73,49,76,78,61,94,67,78,83,68,86,70,66,82,72,85,76,74,51,76,50,57,20,25,50,45,89,78,62,65,69,53,69,67,59,48,52,52,38,47,72,65,42,32,44,70,46,96,75,43,47,42,30,32,41,84,50,70,75,60,50,65,67,57,19,51,50,42,36,53,51,15,53,50,42,23,50,52,26,56,57,31,70,54,55,68,70,59,54,51,50,62,53,48,74,75,51,79,84,81,68,96,80,78,60,76,62,59,62,52,50,54,53,52,56,50,47,58,69,55,60,78,59,62,86,76,62,80,67,54,62,64,52,52,54,52,16,51,52,48,44,47,52,52,50,50,56,51,39,58,57,50,42,74,79,49,79,86,59,75,50,63,63,68,48,48,56,54,48,57,45,50,34,25,66,75,49,70,42,17,44,72,22,26,53,78,68,43,34,30,41,29,31,70,89,72,73,46,84,47,56,66,68,53,55,52,53,28,45,50,43,43,57,73,44,50,89,67,58,53,42,60,59,41,21,79,76,39,94,83,48,42,33,48,38,29,60,76,61,45,35,44,77,42,75,50,75,82,71,85,122

Mean predicted aligned error: 17.05 Å

Secondary structure (DSSP, 8-state):
-HHHHHHHHHHHTS-HHHHHHHHHHHHHHHHHHHHHHHHHHH-SSPPEE-HHHHHHS-TTTS-SEEEESS-----S--EEEEETTEEEEEEEEEEEE-GGG----HHHHHHHTTT-TT--EEEE-TT--EEEE------EEEEEEEES-B---TT---------S---EEEEE-TT----HHHHHHHHHTT-EEEEEEEEEEET-PPPPHHHHHHHHHHHHHHHHHHHHTTS-HHHHHHHHHTTTTTT--S--HHHHHHHHHHHHHHHHTTTTTGGGHHHHHHHHHHHHHHHHHHHHHHHHHH-TTS-HHHHHHHHHHHHHHHHTTT--HHHHHTTEEEEETTTSSB--HHHHHHHHHHHHHHGGG-HHHHGGGTSTT---HHHHHHTEEEEEPP----